Protein 5TPU (pdb70)

B-factor: mean 27.02, std 11.76, range [8.99, 86.24]

Radius of gyration: 24.57 Å; Cα contacts (8 Å, |Δi|>4): 1489; chains: 4; bounding box: 71×67×47 Å

Nearest PDB structures (foldseek):
  5tpu-assembly1_B  TM=1.008E+00  e=9.605E-26  Campylobacter jejuni
  7n67-assembly1_B  TM=9.789E-01  e=2.336E-20  Helicobacter canadensis MIT 98-5491
  4zu7-assembly2_C  TM=9.561E-01  e=7.124E-16  Thermoanaerobacterium thermosaccharolyticum
  4o9e-assembly1_B  TM=9.577E-01  e=1.372E-15  Thermoanaerobacterium thermosaccharolyticum
  4mzu-assembly1_E  TM=9.548E-01  e=7.464E-15  Shewanella denitrificans OS217

Sequence (526 aa):
HMIKNCCKILNLRAIRDNRGSLIALENNKEVPFEIKRVYYIFDTDPNFPRGAHAHKNLEQVLIMMSGSCDIILNDGKNYEKICLNRPDIGLYIGKNMWREMKNFSYGAKLLVLASDFYDAAAYIRNYDEFLRNIIKNCKILNLRAIRDNRGSLIALENNKEVPFEIKRVYYIFDTDPNFPRGAHAHKNLEQVLIMMSGSCDIILNDGKNYEKICLNRPDIGLYIGKNMWREMKNFSYGAKLLVLASDFYDAAAYIRNYDEFLRNIKNCCKILNLRAIRDNRGSLIALENNKEVPFEIKRVYYIFDTDPNFPRGAHAHKNLEQVLIMMSGSCDIILNDGKNYEKICLNRPDIGLYIGKNMWREMKNFSYGAKLLVLASDFYDAAAYIRNYDEFLRNIHMIKNCKILNLRAIRDNRGSLIALENNKEVPFEIKRVYYIFDTDPNFPRGAHAHKNLEQVLIMMSGSCDIILNDGKNYEKICLNRPDIGLYIGKNMWREMKNFSYGAKLLVLASDFYDAAAYIRNYDEFLRN

CATH classification: 2.60.120.10

Structure (mmCIF, N/CA/C/O backbone):
data_5TPU
#
_entry.id   5TPU
#
_cell.length_a   104.600
_cell.length_b   104.600
_cell.length_c   93.900
_cell.angle_alpha   90.00
_cell.angle_beta   90.00
_cell.angle_gamma   120.00
#
_symmetry.space_group_name_H-M   'P 61'
#
loop_
_entity.id
_entity.type
_entity.pdbx_description
1 polymer 'Putative uncharacterized protein'
2 non-polymer "THYMIDINE-5'-DIPHOSPHATE"
3 non-polymer 'CHLORIDE ION'
4 water water
#
loop_
_atom_site.group_PDB
_atom_site.id
_atom_site.type_symbol
_atom_site.label_atom_id
_atom_site.label_alt_id
_atom_site.label_comp_id
_atom_site.label_asym_id
_atom_site.label_entity_id
_atom_site.label_seq_id
_atom_site.pdbx_PDB_ins_code
_atom_site.Cartn_x
_atom_site.Cartn_y
_atom_site.Cartn_z
_atom_site.occupancy
_atom_site.B_iso_or_equiv
_atom_site.auth_seq_id
_atom_site.auth_comp_id
_atom_site.auth_asym_id
_atom_site.auth_atom_id
_atom_site.pdbx_PDB_model_num
ATOM 1 N N . HIS A 1 4 ? 10.837 62.280 34.729 1.00 44.61 0 HIS A N 1
ATOM 2 C CA . HIS A 1 4 ? 10.409 62.767 33.377 1.00 47.06 0 HIS A CA 1
ATOM 3 C C . HIS A 1 4 ? 10.128 64.228 33.584 1.00 49.82 0 HIS A C 1
ATOM 4 O O . HIS A 1 4 ? 9.611 64.601 34.625 1.00 60.79 0 HIS A O 1
ATOM 5 N N . MET A 1 5 ? 10.485 65.085 32.644 1.00 43.99 1 MET A N 1
ATOM 6 C CA . MET A 1 5 ? 10.421 66.500 32.941 1.00 41.90 1 MET A CA 1
ATOM 7 C C . MET A 1 5 ? 9.554 67.269 31.980 1.00 41.29 1 MET A C 1
ATOM 8 O O . MET A 1 5 ? 9.654 68.494 31.952 1.00 40.82 1 MET A O 1
ATOM 13 N N . ILE A 1 6 ? 8.698 66.585 31.215 1.00 35.63 2 ILE A N 1
ATOM 14 C CA . ILE A 1 6 ? 7.942 67.258 30.163 1.00 34.76 2 ILE A CA 1
ATOM 15 C C . ILE A 1 6 ? 6.703 67.879 30.760 1.00 32.76 2 ILE A C 1
ATOM 16 O O . ILE A 1 6 ? 5.952 67.218 31.466 1.00 35.83 2 ILE A O 1
ATOM 21 N N . LYS A 1 7 ? 6.458 69.140 30.458 1.00 36.88 3 LYS A N 1
ATOM 22 C CA . LYS A 1 7 ? 5.436 69.840 31.209 1.00 42.36 3 LYS A CA 1
ATOM 23 C C . LYS A 1 7 ? 4.064 69.489 30.647 1.00 38.71 3 LYS A C 1
ATOM 24 O O . LYS A 1 7 ? 3.171 69.088 31.401 1.00 36.61 3 LYS A O 1
ATOM 30 N N . ASN A 1 8 ? 3.902 69.566 29.333 1.00 31.97 4 ASN A N 1
ATOM 31 C CA . ASN A 1 8 ? 2.549 69.644 28.802 1.00 34.30 4 ASN A CA 1
ATOM 32 C C . ASN A 1 8 ? 1.859 68.314 28.498 1.00 30.74 4 ASN A C 1
ATOM 33 O O . ASN A 1 8 ? 1.107 68.236 27.539 1.00 35.50 4 ASN A O 1
ATOM 38 N N . CYS A 1 9 ? 2.087 67.303 29.328 1.00 27.77 5 CYS A N 1
ATOM 39 C CA A CYS A 1 9 ? 1.474 65.991 29.139 0.50 27.57 5 CYS A CA 1
ATOM 40 C CA B CYS A 1 9 ? 1.443 66.009 29.135 0.50 26.60 5 CYS A CA 1
ATOM 41 C C . CYS A 1 9 ? 1.193 65.335 30.473 1.00 28.62 5 CYS A C 1
ATOM 42 O O . CYS A 1 9 ? 1.827 65.655 31.473 1.00 24.85 5 CYS A O 1
ATOM 47 N N . LYS A 1 10 ? 0.251 64.403 30.471 1.00 23.97 6 LYS A N 1
ATOM 48 C CA . LYS A 1 10 ? -0.163 63.789 31.661 1.00 24.57 6 LYS A CA 1
ATOM 49 C C . LYS A 1 10 ? -0.791 62.426 31.313 1.00 24.88 6 LYS A C 1
ATOM 50 O O . LYS A 1 10 ? -1.582 62.303 30.355 1.00 23.54 6 LYS A O 1
ATOM 56 N N . ILE A 1 11 ? -0.447 61.414 32.113 1.00 21.65 7 ILE A N 1
ATOM 57 C CA . ILE A 1 11 ? -1.083 60.106 32.054 1.00 22.13 7 ILE A CA 1
ATOM 58 C C . ILE A 1 11 ? -2.368 60.140 32.860 1.00 23.85 7 ILE A C 1
ATOM 59 O O . ILE A 1 11 ? -2.380 60.536 34.027 1.00 25.35 7 ILE A O 1
ATOM 64 N N . LEU A 1 12 ? -3.466 59.801 32.193 1.00 20.07 8 LEU A N 1
ATOM 65 C CA . LEU A 1 12 ? -4.770 59.784 32.804 1.00 21.98 8 LEU A CA 1
ATOM 66 C C . LEU A 1 12 ? -5.139 58.335 33.035 1.00 22.82 8 LEU A C 1
ATOM 67 O O . LEU A 1 12 ? -5.432 57.594 32.093 1.00 25.63 8 LEU A O 1
ATOM 72 N N . ASN A 1 13 ? -5.076 57.911 34.288 1.00 22.25 9 ASN A N 1
ATOM 73 C CA . ASN A 1 13 ? -5.413 56.532 34.639 1.00 20.81 9 ASN A CA 1
ATOM 74 C C . ASN A 1 13 ? -6.892 56.584 34.859 1.00 20.96 9 ASN A C 1
ATOM 75 O O . ASN A 1 13 ? -7.306 56.881 35.961 1.00 22.58 9 ASN A O 1
ATOM 80 N N . LEU A 1 14 ? -7.661 56.241 33.822 1.00 20.13 10 LEU A N 1
ATOM 81 C CA . LEU A 1 14 ? -9.104 56.412 33.788 1.00 19.29 10 LEU A CA 1
ATOM 82 C C . LEU A 1 14 ? -9.816 55.340 34.604 1.00 21.88 10 LEU A C 1
ATOM 83 O O . LEU A 1 14 ? -9.348 54.191 34.748 1.00 25.18 10 LEU A O 1
ATOM 88 N N . ARG A 1 15 ? -10.979 55.726 35.087 1.00 23.92 11 ARG A N 1
ATOM 89 C CA . ARG A 1 15 ? -11.871 54.857 35.831 1.00 28.36 11 ARG A CA 1
ATOM 90 C C . ARG A 1 15 ? -12.917 54.154 34.972 1.00 27.00 11 ARG A C 1
ATOM 91 O O . ARG A 1 15 ? -13.806 54.778 34.404 1.00 28.07 11 ARG A O 1
ATOM 99 N N . ALA A 1 16 ? -12.785 52.838 34.888 1.00 24.72 12 ALA A N 1
ATOM 100 C CA . ALA A 1 16 ? -13.751 52.032 34.247 1.00 27.31 12 ALA A CA 1
ATOM 101 C C . ALA A 1 16 ? -14.773 51.639 35.301 1.00 32.33 12 ALA A C 1
ATOM 102 O O . ALA A 1 16 ? -14.434 51.427 36.458 1.00 34.12 12 ALA A O 1
ATOM 104 N N . ILE A 1 17 ? -16.021 51.562 34.862 1.00 34.37 13 ILE A N 1
ATOM 105 C CA . ILE A 1 17 ? -17.076 50.880 35.560 1.00 31.97 13 ILE A CA 1
ATOM 106 C C . ILE A 1 17 ? -17.142 49.478 34.997 1.00 28.44 13 ILE A C 1
ATOM 107 O O . ILE A 1 17 ? -17.396 49.306 33.801 1.00 30.17 13 ILE A O 1
ATOM 112 N N . ARG A 1 18 ? -16.953 48.473 35.840 1.00 26.00 14 ARG A N 1
ATOM 113 C CA . ARG A 1 18 ? -16.968 47.092 35.395 1.00 26.88 14 ARG A CA 1
ATOM 114 C C . ARG A 1 18 ? -18.126 46.344 36.014 1.00 30.66 14 ARG A C 1
ATOM 115 O O . ARG A 1 18 ? -18.398 46.558 37.186 1.00 29.98 14 ARG A O 1
ATOM 123 N N . ASP A 1 19 ? -18.767 45.467 35.242 1.00 29.33 15 ASP A N 1
ATOM 124 C CA . ASP A 1 19 ? -19.803 44.547 35.744 1.00 31.67 15 ASP A CA 1
ATOM 125 C C . ASP A 1 19 ? -19.661 43.359 34.844 1.00 32.33 15 ASP A C 1
ATOM 126 O O . ASP A 1 19 ? -18.708 43.284 34.097 1.00 34.26 15 ASP A O 1
ATOM 131 N N . ASN A 1 20 ? -20.580 42.422 34.867 1.00 36.16 16 ASN A N 1
ATOM 132 C CA . ASN A 1 20 ? -20.393 41.213 34.066 1.00 34.06 16 ASN A CA 1
ATOM 133 C C . ASN A 1 20 ? -20.664 41.465 32.581 1.00 31.64 16 ASN A C 1
ATOM 134 O O . ASN A 1 20 ? -20.359 40.618 31.766 1.00 28.48 16 ASN A O 1
ATOM 139 N N . ARG A 1 21 ? -21.196 42.637 32.221 1.00 26.98 17 ARG A N 1
ATOM 140 C CA . ARG A 1 21 ? -21.468 42.939 30.826 1.00 30.18 17 ARG A CA 1
ATOM 141 C C . ARG A 1 21 ? -20.227 43.464 30.103 1.00 31.13 17 ARG A C 1
ATOM 142 O O . ARG A 1 21 ? -20.212 43.506 28.864 1.00 30.53 17 ARG A O 1
ATOM 150 N N . GLY A 1 22 ? -19.218 43.870 30.875 1.00 28.29 18 GLY A N 1
ATOM 151 C CA . GLY A 1 22 ? -18.021 44.507 30.332 1.00 28.36 18 GLY A CA 1
ATOM 152 C C . GLY A 1 22 ? -17.565 45.665 31.191 1.00 27.07 18 GLY A C 1
ATOM 153 O O . GLY A 1 22 ? -17.882 45.751 32.382 1.00 26.75 18 GLY A O 1
ATOM 154 N N . SER A 1 23 ? -16.775 46.528 30.574 1.00 26.61 19 SER A N 1
ATOM 155 C CA . SER A 1 23 ? -16.221 47.683 31.210 1.00 23.08 19 SER A CA 1
ATOM 156 C C . SER A 1 23 ? -16.622 48.857 30.381 1.00 21.32 19 SER A C 1
ATOM 157 O O . SER A 1 23 ? -16.647 48.784 29.164 1.00 20.92 19 SER A O 1
ATOM 160 N N . LEU A 1 24 ? -16.892 49.953 31.052 1.00 19.43 20 LEU A N 1
ATOM 161 C CA . LEU A 1 24 ? -17.303 51.152 30.402 1.00 21.66 20 LEU A CA 1
ATOM 162 C C . LEU A 1 24 ? -16.394 52.278 30.913 1.00 22.03 20 LEU A C 1
ATOM 163 O O . LEU A 1 24 ? -16.160 52.414 32.131 1.00 21.70 20 LEU A O 1
ATOM 168 N N . ILE A 1 25 ? -15.840 53.046 29.979 1.00 20.15 21 ILE A N 1
ATOM 169 C CA . ILE A 1 25 ? -15.120 54.265 30.341 1.00 19.26 21 ILE A CA 1
ATOM 170 C C . ILE A 1 25 ? -15.763 55.455 29.636 1.00 20.79 21 ILE A C 1
ATOM 171 O O . ILE A 1 25 ? -16.062 55.390 28.422 1.00 18.84 21 ILE A O 1
ATOM 176 N N . ALA A 1 26 ? -15.907 56.572 30.364 1.00 22.38 22 ALA A N 1
ATOM 177 C CA . ALA A 1 26 ? -16.549 57.781 29.793 1.00 22.70 22 ALA A CA 1
ATOM 178 C C . ALA A 1 26 ? -15.701 58.976 30.090 1.00 22.63 22 ALA A C 1
ATOM 179 O O . ALA A 1 26 ? -15.153 59.118 31.197 1.00 25.03 22 ALA A O 1
ATOM 181 N N . LEU A 1 27 ? -15.633 59.847 29.096 1.00 20.15 23 LEU A N 1
ATOM 182 C CA . LEU A 1 27 ? -14.923 61.090 29.170 1.00 21.10 23 LEU A CA 1
ATOM 183 C C . LEU A 1 27 ? -15.795 62.257 28.732 1.00 21.60 23 LEU A C 1
ATOM 184 O O . LEU A 1 27 ? -16.414 62.238 27.645 1.00 25.85 23 LEU A O 1
ATOM 189 N N . GLU A 1 28 ? -15.813 63.311 29.551 1.00 25.41 24 GLU A N 1
ATOM 190 C CA . GLU A 1 28 ? -16.675 64.474 29.285 1.00 26.11 24 GLU A CA 1
ATOM 191 C C . GLU A 1 28 ? -15.847 65.751 29.160 1.00 24.27 24 GLU A C 1
ATOM 192 O O . GLU A 1 28 ? -14.776 65.879 29.769 1.00 26.21 24 GLU A O 1
ATOM 198 N N . ASN A 1 29 ? -16.339 66.693 28.362 1.00 25.12 25 ASN A N 1
ATOM 199 C CA . ASN A 1 29 ? -15.678 67.999 28.200 1.00 29.58 25 ASN A CA 1
ATOM 200 C C . ASN A 1 29 ? -15.362 68.632 29.529 1.00 28.79 25 ASN A C 1
ATOM 201 O O . ASN A 1 29 ? -16.199 68.629 30.417 1.00 31.10 25 ASN A O 1
ATOM 206 N N . ASN A 1 30 ? -14.151 69.159 29.636 1.00 32.70 26 ASN A N 1
ATOM 207 C CA . ASN A 1 30 ? -13.685 69.908 30.821 1.00 32.16 26 ASN A CA 1
ATOM 208 C C . ASN A 1 30 ? -13.770 69.156 32.159 1.00 33.75 26 ASN A C 1
ATOM 209 O O . ASN A 1 30 ? -13.742 69.741 33.230 1.00 29.94 26 ASN A O 1
ATOM 214 N N . LYS A 1 31 ? -13.740 67.832 32.071 1.00 34.96 27 LYS A N 1
ATOM 215 C CA . LYS A 1 31 ? -13.913 66.959 33.202 1.00 32.89 27 LYS A CA 1
ATOM 216 C C . LYS A 1 31 ? -12.724 66.020 33.090 1.00 31.19 27 LYS A C 1
ATOM 217 O O . LYS A 1 31 ? -11.623 66.420 33.437 1.00 31.26 27 LYS A O 1
ATOM 223 N N . GLU A 1 32 ? -12.877 64.837 32.494 1.00 31.25 28 GLU A N 1
ATOM 224 C CA . GLU A 1 32 ? -11.726 63.940 32.322 1.00 28.44 28 GLU A CA 1
ATOM 225 C C . GLU A 1 32 ? -10.783 64.502 31.288 1.00 30.44 28 GLU A C 1
ATOM 226 O O . GLU A 1 32 ? -9.595 64.203 31.310 1.00 33.27 28 GLU A O 1
ATOM 232 N N . VAL A 1 33 ? -11.324 65.295 30.373 1.00 29.52 29 VAL A N 1
ATOM 233 C CA . VAL A 1 33 ? -10.587 65.864 29.266 1.00 31.36 29 VAL A CA 1
ATOM 234 C C . VAL A 1 33 ? -10.525 67.337 29.622 1.00 28.03 29 VAL A C 1
ATOM 235 O O . VAL A 1 33 ? -11.584 67.909 29.834 1.00 27.04 29 VAL A O 1
ATOM 239 N N . PRO A 1 34 ? -9.321 67.962 29.666 1.00 29.98 30 PRO A N 1
ATOM 240 C CA . PRO A 1 34 ? -9.187 69.380 30.045 1.00 31.71 30 PRO A CA 1
ATOM 241 C C . PRO A 1 34 ? -9.530 70.343 28.935 1.00 29.87 30 PRO A C 1
ATOM 242 O O . PRO A 1 34 ? -8.943 71.402 28.840 1.00 32.81 30 PRO A O 1
ATOM 246 N N . PHE A 1 35 ? -10.452 69.960 28.066 1.00 33.54 31 PHE A N 1
ATOM 247 C CA . PHE A 1 35 ? -10.893 70.818 27.000 1.00 29.41 31 PHE A CA 1
ATOM 248 C C . PHE A 1 35 ? -12.275 70.361 26.526 1.00 28.67 31 PHE A C 1
ATOM 249 O O . PHE A 1 35 ? -12.837 69.380 27.032 1.00 26.38 31 PHE A O 1
ATOM 257 N N . GLU A 1 36 ? -12.801 71.127 25.579 1.00 27.80 32 GLU A N 1
ATOM 258 C CA . GLU A 1 36 ? -13.971 70.785 24.798 1.00 31.22 32 GLU A CA 1
ATOM 259 C C . GLU A 1 36 ? -13.632 69.994 23.551 1.00 28.20 32 GLU A C 1
ATOM 260 O O . GLU A 1 36 ? -12.909 70.424 22.670 1.00 32.09 32 GLU A O 1
ATOM 266 N N . ILE A 1 37 ? -14.238 68.835 23.465 1.00 31.41 33 ILE A N 1
ATOM 267 C CA . ILE A 1 37 ? -14.047 67.939 22.350 1.00 29.79 33 ILE A CA 1
ATOM 268 C C . ILE A 1 37 ? -14.622 68.602 21.100 1.00 30.26 33 ILE A C 1
ATOM 269 O O . ILE A 1 37 ? -15.787 68.942 21.071 1.00 34.23 33 ILE A O 1
ATOM 274 N N . LYS A 1 38 ? -13.815 68.825 20.069 1.00 28.82 34 LYS A N 1
ATOM 275 C CA . LYS A 1 38 ? -14.385 69.226 18.778 1.00 27.18 34 LYS A CA 1
ATOM 276 C C . LYS A 1 38 ? -14.370 68.118 17.710 1.00 25.83 34 LYS A C 1
ATOM 277 O O . LYS A 1 38 ? -15.085 68.175 16.691 1.00 23.81 34 LYS A O 1
ATOM 283 N N . ARG A 1 39 ? -13.576 67.089 17.988 1.00 20.66 35 ARG A N 1
ATOM 284 C CA . ARG A 1 39 ? -13.174 66.121 16.988 1.00 20.69 35 ARG A CA 1
ATOM 285 C C . ARG A 1 39 ? -12.761 64.855 17.732 1.00 21.40 35 ARG A C 1
ATOM 286 O O . ARG A 1 39 ? -12.151 64.891 18.800 1.00 19.87 35 ARG A O 1
ATOM 294 N N . VAL A 1 40 ? -13.191 63.724 17.194 1.00 21.75 36 VAL A N 1
ATOM 295 C CA . VAL A 1 40 ? -12.740 62.448 17.674 1.00 21.59 36 VAL A CA 1
ATOM 296 C C . VAL A 1 40 ? -12.237 61.787 16.416 1.00 21.73 36 VAL A C 1
ATOM 297 O O . VAL A 1 40 ? -12.859 61.826 15.351 1.00 20.28 36 VAL A O 1
ATOM 301 N N . TYR A 1 41 ? -11.067 61.202 16.506 1.00 20.68 37 TYR A N 1
ATOM 302 C CA . TYR A 1 41 ? -10.612 60.382 15.400 1.00 20.13 37 TYR A CA 1
ATOM 303 C C . TYR A 1 41 ? -9.936 59.117 15.894 1.00 19.39 37 TYR A C 1
ATOM 304 O O . TYR A 1 41 ? -9.531 59.024 17.067 1.00 19.67 37 TYR A O 1
ATOM 313 N N . TYR A 1 42 ? -9.859 58.125 15.011 1.00 17.57 38 TYR A N 1
ATOM 314 C CA . TYR A 1 42 ? -9.256 56.875 15.404 1.00 15.38 38 TYR A CA 1
ATOM 315 C C . TYR A 1 42 ? -8.478 56.309 14.274 1.00 15.02 38 TYR A C 1
ATOM 316 O O . TYR A 1 42 ? -8.777 56.587 13.114 1.00 16.88 38 TYR A O 1
ATOM 325 N N . ILE A 1 43 ? -7.401 55.628 14.635 1.00 15.05 39 ILE A N 1
ATOM 326 C CA . ILE A 1 43 ? -6.469 55.015 13.708 1.00 13.83 39 ILE A CA 1
ATOM 327 C C . ILE A 1 43 ? -6.446 53.520 13.985 1.00 14.47 39 ILE A C 1
ATOM 328 O O . ILE A 1 43 ? -6.436 53.083 15.126 1.00 14.84 39 ILE A O 1
ATOM 333 N N . PHE A 1 44 ? -6.572 52.748 12.922 1.00 14.63 40 PHE A N 1
ATOM 334 C CA . PHE A 1 44 ? -6.616 51.293 12.981 1.00 15.77 40 PHE A CA 1
ATOM 335 C C . PHE A 1 44 ? -5.835 50.719 11.777 1.00 15.39 40 PHE A C 1
ATOM 336 O O . PHE A 1 44 ? -5.295 51.468 10.973 1.00 14.12 40 PHE A O 1
ATOM 344 N N . ASP A 1 45 ? -5.749 49.404 11.664 1.00 15.84 41 ASP A N 1
ATOM 345 C CA . ASP A 1 45 ? -4.921 48.792 10.609 1.00 17.19 41 ASP A CA 1
ATOM 346 C C . ASP A 1 45 ? -3.453 49.235 10.643 1.00 16.67 41 ASP A C 1
ATOM 347 O O . ASP A 1 45 ? -2.837 49.376 9.610 1.00 15.01 41 ASP A O 1
ATOM 352 N N . THR A 1 46 ? -2.933 49.403 11.853 1.00 15.15 42 THR A N 1
ATOM 353 C CA . THR A 1 46 ? -1.588 49.912 12.053 1.00 17.14 42 THR A CA 1
ATOM 354 C C . THR A 1 46 ? -0.595 48.757 11.922 1.00 18.68 42 THR A C 1
ATOM 355 O O . THR A 1 46 ? -0.973 47.578 11.906 1.00 15.25 42 THR A O 1
ATOM 359 N N . ASP A 1 47 ? 0.682 49.112 11.873 1.00 17.90 43 ASP A N 1
ATOM 360 C CA . ASP A 1 47 ? 1.705 48.156 11.516 1.00 21.18 43 ASP A CA 1
ATOM 361 C C . ASP A 1 47 ? 2.996 48.659 12.117 1.00 20.17 43 ASP A C 1
ATOM 362 O O . ASP A 1 47 ? 3.352 49.793 11.884 1.00 18.83 43 ASP A O 1
ATOM 367 N N . PRO A 1 48 ? 3.695 47.784 12.851 1.00 21.74 44 PRO A N 1
ATOM 368 C CA . PRO A 1 48 ? 4.943 48.165 13.505 1.00 23.28 44 PRO A CA 1
ATOM 369 C C . PRO A 1 48 ? 6.028 48.530 12.551 1.00 21.01 44 PRO A C 1
ATOM 370 O O . PRO A 1 48 ? 7.032 48.993 13.044 1.00 25.21 44 PRO A O 1
ATOM 374 N N . ASN A 1 49 ? 5.864 48.341 11.245 1.00 18.80 45 ASN A N 1
ATOM 375 C CA . ASN A 1 49 ? 6.909 48.699 10.304 1.00 23.08 45 ASN A CA 1
ATOM 376 C C . ASN A 1 49 ? 6.647 50.067 9.748 1.00 22.69 45 ASN A C 1
ATOM 377 O O . ASN A 1 49 ? 7.420 50.546 8.948 1.00 22.66 45 ASN A O 1
ATOM 382 N N . PHE A 1 50 ? 5.531 50.670 10.112 1.00 22.91 46 PHE A N 1
ATOM 383 C CA . PHE A 1 50 ? 5.113 51.921 9.510 1.00 24.78 46 PHE A CA 1
ATOM 384 C C . PHE A 1 50 ? 4.725 52.916 10.597 1.00 23.69 46 PHE A C 1
ATOM 385 O O . PHE A 1 50 ? 3.536 53.107 10.938 1.00 24.15 46 PHE A O 1
ATOM 393 N N . PRO A 1 51 ? 5.756 53.564 11.144 1.00 20.92 47 PRO A N 1
ATOM 394 C CA . PRO A 1 51 ? 5.517 54.647 12.090 1.00 20.86 47 PRO A CA 1
ATOM 395 C C . PRO A 1 51 ? 4.840 55.823 11.463 1.00 20.06 47 PRO A C 1
ATOM 396 O O . PRO A 1 51 ? 4.842 55.982 10.258 1.00 19.25 47 PRO A O 1
ATOM 400 N N . ARG A 1 52 ? 4.289 56.671 12.308 1.00 22.11 48 ARG A N 1
ATOM 401 C CA . ARG A 1 52 ? 3.717 57.906 11.864 1.00 25.12 48 ARG A CA 1
ATOM 402 C C . ARG A 1 52 ? 4.802 58.964 11.834 1.00 29.00 48 ARG A C 1
ATOM 403 O O . ARG A 1 52 ? 5.925 58.748 12.296 1.00 32.60 48 ARG A O 1
ATOM 411 N N . GLY A 1 53 ? 4.491 60.101 11.240 1.00 33.52 49 GLY A N 1
ATOM 412 C CA . GLY A 1 53 ? 5.505 61.163 11.149 1.00 35.73 49 GLY A CA 1
ATOM 413 C C . GLY A 1 53 ? 5.551 62.000 12.414 1.00 30.51 49 GLY A C 1
ATOM 414 O O . GLY A 1 53 ? 4.547 62.224 13.044 1.00 30.19 49 GLY A O 1
ATOM 415 N N . ALA A 1 54 ? 6.745 62.453 12.775 1.00 32.33 50 ALA A N 1
ATOM 416 C CA . ALA A 1 54 ? 6.955 63.433 13.837 1.00 27.79 50 ALA A CA 1
ATOM 417 C C . ALA A 1 54 ? 6.497 64.804 13.407 1.00 24.17 50 ALA A C 1
ATOM 418 O O . ALA A 1 54 ? 6.787 65.255 12.320 1.00 25.11 50 ALA A O 1
ATOM 420 N N . HIS A 1 55 ? 5.789 65.479 14.280 1.00 25.56 51 HIS A N 1
ATOM 421 C CA . HIS A 1 55 ? 5.392 66.853 14.025 1.00 23.51 51 HIS A CA 1
ATOM 422 C C . HIS A 1 55 ? 4.962 67.453 15.328 1.00 22.31 51 HIS A C 1
ATOM 423 O O . HIS A 1 55 ? 4.813 66.724 16.321 1.00 22.01 51 HIS A O 1
ATOM 430 N N . ALA A 1 56 ? 4.717 68.767 15.335 1.00 23.39 52 ALA A N 1
ATOM 431 C CA . ALA A 1 56 ? 4.122 69.399 16.486 1.00 23.09 52 ALA A CA 1
ATOM 432 C C . ALA A 1 56 ? 2.869 70.061 16.064 1.00 25.94 52 ALA A C 1
ATOM 433 O O . ALA A 1 56 ? 2.577 70.131 14.863 1.00 23.35 52 ALA A O 1
ATOM 435 N N . HIS A 1 57 ? 2.130 70.477 17.088 1.00 22.95 53 HIS A N 1
ATOM 436 C CA . HIS A 1 57 ? 1.078 71.447 16.980 1.00 26.09 53 HIS A CA 1
ATOM 437 C C . HIS A 1 57 ? 1.372 72.591 17.925 1.00 26.81 53 HIS A C 1
ATOM 438 O O . HIS A 1 57 ? 2.142 72.418 18.875 1.00 26.94 53 HIS A O 1
ATOM 445 N N . LYS A 1 58 ? 0.733 73.723 17.667 1.00 28.12 54 LYS A N 1
ATOM 446 C CA . LYS A 1 58 ? 0.709 74.845 18.593 1.00 36.43 54 LYS A CA 1
ATOM 447 C C . LYS A 1 58 ? -0.417 74.747 19.621 1.00 33.33 54 LYS A C 1
ATOM 448 O O . LYS A 1 58 ? -0.149 74.372 20.764 1.00 40.84 54 LYS A O 1
ATOM 454 N N . ASN A 1 59 ? -1.656 75.045 19.241 1.00 29.79 55 ASN A N 1
ATOM 455 C CA . ASN A 1 59 ? -2.737 75.148 20.228 1.00 31.97 55 ASN A CA 1
ATOM 456 C C . ASN A 1 59 ? -3.570 73.897 20.464 1.00 29.06 55 ASN A C 1
ATOM 457 O O . ASN A 1 59 ? -4.334 73.806 21.431 1.00 28.02 55 ASN A O 1
ATOM 462 N N . LEU A 1 60 ? -3.385 72.924 19.587 1.00 26.61 56 LEU A N 1
ATOM 463 C CA . LEU A 1 60 ? -4.189 71.715 19.640 1.00 23.41 56 LEU A CA 1
ATOM 464 C C . LEU A 1 60 ? -3.802 70.875 20.853 1.00 21.84 56 LEU A C 1
ATOM 465 O O . LEU A 1 60 ? -2.613 70.534 21.084 1.00 20.18 56 LEU A O 1
ATOM 470 N N . GLU A 1 61 ? -4.838 70.534 21.602 1.00 21.20 57 GLU A N 1
ATOM 471 C CA . GLU A 1 61 ? -4.734 69.536 22.657 1.00 21.91 57 GLU A CA 1
ATOM 472 C C . GLU A 1 61 ? -5.438 68.254 22.279 1.00 22.27 57 GLU A C 1
ATOM 473 O O . GLU A 1 61 ? -6.469 68.295 21.581 1.00 22.35 57 GLU A O 1
ATOM 479 N N . GLN A 1 62 ? -4.896 67.144 22.777 1.00 20.19 58 GLN A N 1
ATOM 480 C CA . GLN A 1 62 ? -5.454 65.814 22.541 1.00 19.56 58 GLN A CA 1
ATOM 481 C C . GLN A 1 62 ? -5.423 64.895 23.762 1.00 21.12 58 GLN A C 1
ATOM 482 O O . GLN A 1 62 ? -4.568 65.016 24.642 1.00 22.26 58 GLN A O 1
ATOM 488 N N . VAL A 1 63 ? -6.319 63.916 23.779 1.00 19.15 59 VAL A N 1
ATOM 489 C CA . VAL A 1 63 ? -6.133 62.755 24.646 1.00 18.70 59 VAL A CA 1
ATOM 490 C C . VAL A 1 63 ? -6.091 61.498 23.824 1.00 16.59 59 VAL A C 1
ATOM 491 O O . VAL A 1 63 ? -7.023 61.250 23.072 1.00 18.70 59 VAL A O 1
ATOM 495 N N . LEU A 1 64 ? -5.022 60.727 23.982 1.00 15.55 60 LEU A N 1
ATOM 496 C CA . LEU A 1 64 ? -4.778 59.476 23.233 1.00 15.28 60 LEU A CA 1
ATOM 497 C C . LEU A 1 64 ? -5.126 58.271 24.078 1.00 14.96 60 LEU A C 1
ATOM 498 O O . LEU A 1 64 ? -4.608 58.166 25.195 1.00 15.34 60 LEU A O 1
ATOM 503 N N . ILE A 1 65 ? -5.949 57.356 23.562 1.00 14.91 61 ILE A N 1
ATOM 504 C CA . ILE A 1 65 ? -6.251 56.099 24.254 1.00 15.19 61 ILE A CA 1
ATOM 505 C C . ILE A 1 65 ? -5.992 54.934 23.299 1.00 14.88 61 ILE A C 1
ATOM 506 O O . ILE A 1 65 ? -6.505 54.916 22.196 1.00 15.10 61 ILE A O 1
ATOM 511 N N . MET A 1 66 ? -5.154 53.993 23.700 1.00 15.09 62 MET A N 1
ATOM 512 C CA . MET A 1 66 ? -4.936 52.777 22.959 1.00 17.46 62 MET A CA 1
ATOM 513 C C . MET A 1 66 ? -6.133 51.857 23.217 1.00 18.68 62 MET A C 1
ATOM 514 O O . MET A 1 66 ? -6.179 51.177 24.229 1.00 18.50 62 MET A O 1
ATOM 519 N N . MET A 1 67 ? -7.085 51.877 22.302 1.00 18.33 63 MET A N 1
ATOM 520 C CA . MET A 1 67 ? -8.245 51.007 22.341 1.00 22.44 63 MET A CA 1
ATOM 521 C C . MET A 1 67 ? -7.916 49.536 22.168 1.00 21.79 63 MET A C 1
ATOM 522 O O . MET A 1 67 ? -8.625 48.680 22.681 1.00 21.83 63 MET A O 1
ATOM 527 N N . SER A 1 68 ? -6.877 49.237 21.407 1.00 19.98 64 SER A N 1
ATOM 528 C CA . SER A 1 68 ? -6.369 47.887 21.366 1.00 20.46 64 SER A CA 1
ATOM 529 C C . SER A 1 68 ? -4.940 47.886 20.950 1.00 17.62 64 SER A C 1
ATOM 530 O O . SER A 1 68 ? -4.503 48.783 20.218 1.00 14.93 64 SER A O 1
ATOM 533 N N . GLY A 1 69 ? -4.199 46.916 21.496 1.00 15.53 65 GLY A N 1
ATOM 534 C CA . GLY A 1 69 ? -2.804 46.788 21.213 1.00 17.03 65 GLY A CA 1
ATOM 535 C C . GLY A 1 69 ? -1.922 47.861 21.825 1.00 17.36 65 GLY A C 1
ATOM 536 O O . GLY A 1 69 ? -2.256 48.444 22.831 1.00 19.98 65 GLY A O 1
ATOM 537 N N . SER A 1 70 ? -0.813 48.143 21.175 1.00 17.08 66 SER A N 1
ATOM 538 C CA . SER A 1 70 ? 0.144 49.015 21.765 1.00 17.75 66 SER A CA 1
ATOM 539 C C . SER A 1 70 ? 0.916 49.849 20.772 1.00 15.88 66 SER A C 1
ATOM 540 O O . SER A 1 70 ? 0.964 49.588 19.575 1.00 16.45 66 SER A O 1
ATOM 544 N N . CYS A 1 71 ? 1.505 50.898 21.318 1.00 16.80 67 CYS A N 1
ATOM 545 C CA . CYS A 1 71 ? 2.455 51.745 20.595 1.00 18.11 67 CYS A CA 1
ATOM 546 C C . CYS A 1 71 ? 3.325 52.529 21.567 1.00 17.62 67 CYS A C 1
ATOM 547 O O . CYS A 1 71 ? 3.058 52.552 22.744 1.00 19.14 67 CYS A O 1
ATOM 550 N N . ASP A 1 72 ? 4.376 53.139 21.026 1.00 19.75 68 ASP A N 1
ATOM 551 C CA . ASP A 1 72 ? 5.248 54.085 21.691 1.00 20.30 68 ASP A CA 1
ATOM 552 C C . ASP A 1 72 ? 5.018 55.449 21.079 1.00 24.27 68 ASP A C 1
ATOM 553 O O . ASP A 1 72 ? 4.904 55.581 19.844 1.00 24.67 68 ASP A O 1
ATOM 558 N N . ILE A 1 73 ? 4.941 56.436 21.971 1.00 23.32 69 ILE A N 1
ATOM 559 C CA . ILE A 1 73 ? 4.873 57.846 21.641 1.00 28.61 69 ILE A CA 1
ATOM 560 C C . ILE A 1 73 ? 6.105 58.458 22.239 1.00 24.49 69 ILE A C 1
ATOM 561 O O . ILE A 1 73 ? 6.310 58.398 23.458 1.00 21.71 69 ILE A O 1
ATOM 566 N N . ILE A 1 74 ? 6.914 59.056 21.376 1.00 26.37 70 ILE A N 1
ATOM 567 C CA . ILE A 1 74 ? 7.977 59.904 21.828 1.00 24.52 70 ILE A CA 1
ATOM 568 C C . ILE A 1 74 ? 7.474 61.341 21.860 1.00 22.67 70 ILE A C 1
ATOM 569 O O . ILE A 1 74 ? 7.060 61.907 20.860 1.00 23.09 70 ILE A O 1
ATOM 574 N N . LEU A 1 75 ? 7.443 61.909 23.043 1.00 23.22 71 LEU A N 1
ATOM 575 C CA . LEU A 1 75 ? 7.059 63.296 23.215 1.00 23.74 71 LEU A CA 1
ATOM 576 C C . LEU A 1 75 ? 8.316 64.155 23.358 1.00 25.21 71 LEU A C 1
ATOM 577 O O . LEU A 1 75 ? 9.335 63.673 23.882 1.00 25.33 71 LEU A O 1
ATOM 582 N N . ASN A 1 76 ? 8.223 65.406 22.894 1.00 24.37 72 ASN A N 1
ATOM 583 C CA . ASN A 1 76 ? 9.329 66.354 22.920 1.00 26.47 72 ASN A CA 1
ATOM 584 C C . ASN A 1 76 ? 8.821 67.788 23.157 1.00 28.76 72 ASN A C 1
ATOM 585 O O . ASN A 1 76 ? 7.945 68.295 22.419 1.00 28.25 72 ASN A O 1
ATOM 590 N N . ASP A 1 77 ? 9.303 68.429 24.223 1.00 24.88 73 ASP A N 1
ATOM 591 C CA . ASP A 1 77 ? 8.787 69.761 24.518 1.00 26.56 73 ASP A CA 1
ATOM 592 C C . ASP A 1 77 ? 9.717 70.864 24.061 1.00 28.16 73 ASP A C 1
ATOM 593 O O . ASP A 1 77 ? 9.430 72.017 24.310 1.00 25.95 73 ASP A O 1
ATOM 598 N N . GLY A 1 78 ? 10.767 70.503 23.332 1.00 31.40 74 GLY A N 1
ATOM 599 C CA . GLY A 1 78 ? 11.757 71.467 22.838 1.00 37.40 74 GLY A CA 1
ATOM 600 C C . GLY A 1 78 ? 13.024 71.314 23.645 1.00 34.76 74 GLY A C 1
ATOM 601 O O . GLY A 1 78 ? 14.106 71.646 23.186 1.00 42.08 74 GLY A O 1
ATOM 602 N N . LYS A 1 79 ? 12.865 70.775 24.844 1.00 36.45 75 LYS A N 1
ATOM 603 C CA . LYS A 1 79 ? 13.916 70.695 25.838 1.00 41.49 75 LYS A CA 1
ATOM 604 C C . LYS A 1 79 ? 14.177 69.245 26.184 1.00 39.21 75 LYS A C 1
ATOM 605 O O . LYS A 1 79 ? 15.307 68.781 26.110 1.00 39.91 75 LYS A O 1
ATOM 611 N N . ASN A 1 80 ? 13.107 68.551 26.568 1.00 39.31 76 ASN A N 1
ATOM 612 C CA . ASN A 1 80 ? 13.142 67.185 27.102 1.00 38.63 76 ASN A CA 1
ATOM 613 C C . ASN A 1 80 ? 12.404 66.262 26.168 1.00 38.91 76 ASN A C 1
ATOM 614 O O . ASN A 1 80 ? 11.483 66.706 25.487 1.00 30.66 76 ASN A O 1
ATOM 619 N N . TYR A 1 81 ? 12.743 64.982 26.190 1.00 37.83 77 TYR A N 1
ATOM 620 C CA . TYR A 1 81 ? 11.950 64.017 25.460 1.00 41.03 77 TYR A CA 1
ATOM 621 C C . TYR A 1 81 ? 11.731 62.775 26.306 1.00 38.87 77 TYR A C 1
ATOM 622 O O . TYR A 1 81 ? 12.516 62.467 27.190 1.00 36.11 77 TYR A O 1
ATOM 631 N N . GLU A 1 82 ? 10.629 62.084 26.045 1.00 33.71 78 GLU A N 1
ATOM 632 C CA . GLU A 1 82 ? 10.216 60.961 26.849 1.00 32.59 78 GLU A CA 1
ATOM 633 C C . GLU A 1 82 ? 9.445 60.024 25.918 1.00 27.64 78 GLU A C 1
ATOM 634 O O . GLU A 1 82 ? 8.662 60.483 25.098 1.00 22.14 78 GLU A O 1
ATOM 640 N N . LYS A 1 83 ? 9.745 58.737 26.022 1.00 25.73 79 LYS A N 1
ATOM 641 C CA . LYS A 1 83 ? 9.065 57.683 25.303 1.00 31.09 79 LYS A CA 1
ATOM 642 C C . LYS A 1 83 ? 8.001 57.183 26.241 1.00 28.86 79 LYS A C 1
ATOM 643 O O . LYS A 1 83 ? 8.195 57.104 27.448 1.00 29.93 79 LYS A O 1
ATOM 649 N N . ILE A 1 84 ? 6.829 56.929 25.707 1.00 29.14 80 ILE A N 1
ATOM 650 C CA . ILE A 1 84 ? 5.728 56.443 26.521 1.00 29.11 80 ILE A CA 1
ATOM 651 C C . ILE A 1 84 ? 5.049 55.346 25.746 1.00 27.44 80 ILE A C 1
ATOM 652 O O . ILE A 1 84 ? 4.723 55.575 24.591 1.00 28.23 80 ILE A O 1
ATOM 657 N N . CYS A 1 85 ? 4.875 54.194 26.393 1.00 25.90 81 CYS A N 1
ATOM 658 C CA . CYS A 1 85 ? 4.154 53.062 25.850 1.00 22.27 81 CYS A CA 1
ATOM 659 C C . CYS A 1 85 ? 2.703 53.153 26.277 1.00 20.95 81 CYS A C 1
ATOM 660 O O . CYS A 1 85 ? 2.386 53.150 27.476 1.00 19.36 81 CYS A O 1
ATOM 663 N N . LEU A 1 86 ? 1.816 53.197 25.293 1.00 19.01 82 LEU A N 1
ATOM 664 C CA . LEU A 1 86 ? 0.382 53.042 25.552 1.00 19.31 82 LEU A CA 1
ATOM 665 C C . LEU A 1 86 ? -0.019 51.599 25.196 1.00 17.81 82 LEU A C 1
ATOM 666 O O . LEU A 1 86 ? 0.311 51.097 24.113 1.00 16.99 82 LEU A O 1
ATOM 671 N N . ASN A 1 87 ? -0.651 50.918 26.127 1.00 16.43 83 ASN A N 1
ATOM 672 C CA . ASN A 1 87 ? -0.916 49.486 25.916 1.00 19.18 83 ASN A CA 1
ATOM 673 C C . ASN A 1 87 ? -2.169 48.962 26.567 1.00 17.04 83 ASN A C 1
ATOM 674 O O . ASN A 1 87 ? -2.399 47.741 26.658 1.00 16.15 83 ASN A O 1
ATOM 679 N N . ARG A 1 88 ? -2.992 49.902 26.996 1.00 15.31 84 ARG A N 1
ATOM 680 C CA . ARG A 1 88 ? -4.246 49.551 27.601 1.00 16.03 84 ARG A CA 1
ATOM 681 C C . ARG A 1 88 ? -5.332 50.603 27.412 1.00 15.83 84 ARG A C 1
ATOM 682 O O . ARG A 1 88 ? -5.038 51.800 27.371 1.00 15.86 84 ARG A O 1
ATOM 690 N N . PRO A 1 89 ? -6.608 50.178 27.346 1.00 15.96 85 PRO A N 1
ATOM 691 C CA . PRO A 1 89 ? -7.647 51.139 26.998 1.00 18.79 85 PRO A CA 1
ATOM 692 C C . PRO A 1 89 ? -8.162 51.978 28.133 1.00 20.46 85 PRO A C 1
ATOM 693 O O . PRO A 1 89 ? -9.036 52.800 27.924 1.00 23.30 85 PRO A O 1
ATOM 697 N N . ASP A 1 90 ? -7.653 51.763 29.332 1.00 19.81 86 ASP A N 1
ATOM 698 C CA . ASP A 1 90 ? -8.094 52.548 30.459 1.00 21.77 86 ASP A CA 1
ATOM 699 C C . ASP A 1 90 ? -7.029 53.541 30.857 1.00 20.10 86 ASP A C 1
ATOM 700 O O . ASP A 1 90 ? -7.111 54.096 31.934 1.00 19.66 86 ASP A O 1
ATOM 705 N N . ILE A 1 91 ? -6.064 53.784 29.976 1.00 20.35 87 ILE A N 1
ATOM 706 C CA . ILE A 1 91 ? -5.101 54.845 30.150 1.00 18.63 87 ILE A CA 1
ATOM 707 C C . ILE A 1 91 ? -5.181 55.802 28.978 1.00 19.15 87 ILE A C 1
ATOM 708 O O . ILE A 1 91 ? -5.286 55.402 27.816 1.00 17.53 87 ILE A O 1
ATOM 713 N N . GLY A 1 92 ? -5.169 57.080 29.324 1.00 17.70 88 GLY A N 1
ATOM 714 C CA . GLY A 1 92 ? -5.275 58.169 28.354 1.00 17.89 88 GLY A CA 1
ATOM 715 C C . GLY A 1 92 ? -4.016 58.978 28.476 1.00 17.94 88 GLY A C 1
ATOM 716 O O . GLY A 1 92 ? -3.535 59.172 29.567 1.00 19.88 88 GLY A O 1
ATOM 717 N N . LEU A 1 93 ? -3.456 59.417 27.364 1.00 20.84 89 LEU A N 1
ATOM 718 C CA . LEU A 1 93 ? -2.300 60.321 27.395 1.00 19.46 89 LEU A CA 1
ATOM 719 C C . LEU A 1 93 ? -2.726 61.701 26.941 1.00 19.66 89 LEU A C 1
ATOM 720 O O . LEU A 1 93 ? -3.162 61.894 25.823 1.00 18.94 89 LEU A O 1
ATOM 725 N N . TYR A 1 94 ? -2.689 62.645 27.864 1.00 21.64 90 TYR A N 1
ATOM 726 C CA . TYR A 1 94 ? -2.972 64.011 27.542 1.00 21.32 90 TYR A CA 1
ATOM 727 C C . TYR A 1 94 ? -1.739 64.569 26.897 1.00 21.43 90 TYR A C 1
ATOM 728 O O . TYR A 1 94 ? -0.666 64.458 27.470 1.00 22.80 90 TYR A O 1
ATOM 737 N N . ILE A 1 95 ? 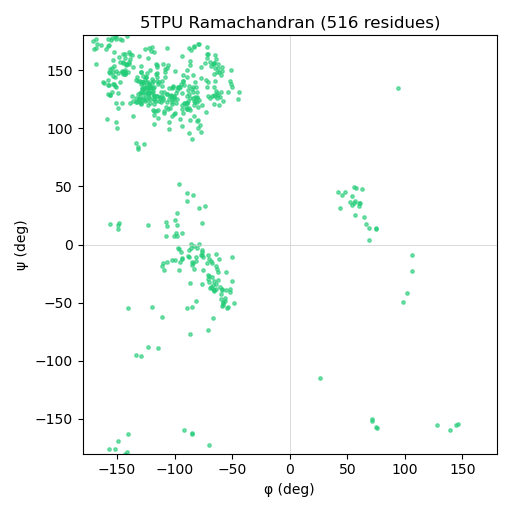-1.885 65.111 25.688 1.00 20.38 91 ILE A N 1
ATOM 738 C CA . ILE A 1 95 ? -0.861 65.895 25.056 1.00 22.90 91 ILE A CA 1
ATOM 739 C C . ILE A 1 95 ? -1.367 67.292 24.818 1.00 23.43 91 ILE A C 1
ATOM 740 O O . ILE A 1 95 ? -2.278 67.501 24.029 1.00 26.43 91 ILE A O 1
ATOM 745 N N . GLY A 1 96 ? -0.747 68.244 25.499 1.00 22.46 92 GLY A N 1
ATOM 746 C CA . GLY A 1 96 ? -1.170 69.623 25.487 1.00 22.68 92 GLY A CA 1
ATOM 747 C C . GLY A 1 96 ? -0.473 70.443 24.409 1.00 25.69 92 GLY A C 1
ATOM 748 O O . GLY A 1 96 ? 0.067 69.923 23.422 1.00 21.46 92 GLY A O 1
ATOM 749 N N . LYS A 1 97 ? -0.492 71.759 24.622 1.00 28.04 93 LYS A N 1
ATOM 750 C CA . LYS A 1 97 ? -0.002 72.733 23.649 1.00 26.68 93 LYS A CA 1
ATOM 751 C C . LYS A 1 97 ? 1.503 72.647 23.502 1.00 25.39 93 LYS A C 1
ATOM 752 O O . LYS A 1 97 ? 2.197 72.150 24.392 1.00 27.01 93 LYS A O 1
ATOM 758 N N . ASN A 1 98 ? 1.972 73.043 22.325 1.00 22.36 94 ASN A N 1
ATOM 759 C CA . ASN A 1 98 ? 3.378 73.137 21.972 1.00 25.66 94 ASN A CA 1
ATOM 760 C C . ASN A 1 98 ? 4.187 71.875 22.150 1.00 27.52 94 ASN A C 1
ATOM 761 O O . ASN A 1 98 ? 5.260 71.912 22.720 1.00 24.90 94 ASN A O 1
ATOM 766 N N . MET A 1 99 ? 3.675 70.760 21.626 1.00 28.47 95 MET A N 1
ATOM 767 C CA . MET A 1 99 ? 4.368 69.478 21.728 1.00 23.97 95 MET A CA 1
ATOM 768 C C . MET A 1 99 ? 4.665 68.786 20.399 1.00 24.20 95 MET A C 1
ATOM 769 O O . MET A 1 99 ? 3.853 68.705 19.487 1.00 20.68 95 MET A O 1
ATOM 774 N N . TRP A 1 100 ? 5.889 68.309 20.306 1.00 25.41 96 TRP A N 1
ATOM 775 C CA . TRP A 1 100 ? 6.352 67.542 19.186 1.00 24.07 96 TRP A CA 1
ATOM 776 C C . TRP A 1 100 ? 6.090 66.113 19.649 1.00 26.38 96 TRP A C 1
ATOM 777 O O . TRP A 1 100 ? 6.223 65.792 20.849 1.00 24.63 96 TRP A O 1
ATOM 788 N N . ARG A 1 101 ? 5.634 65.287 18.721 1.00 23.16 97 ARG A N 1
ATOM 789 C CA . ARG A 1 101 ? 5.342 63.889 19.056 1.00 24.00 97 ARG A CA 1
ATOM 790 C C . ARG A 1 101 ? 5.485 63.034 17.856 1.00 25.51 97 ARG A C 1
ATOM 791 O O . ARG A 1 101 ? 5.389 63.491 16.722 1.00 22.91 97 ARG A O 1
ATOM 799 N N . GLU A 1 102 ? 5.781 61.783 18.136 1.00 28.33 98 GLU A N 1
ATOM 800 C CA . GLU A 1 102 ? 5.943 60.831 17.107 1.00 29.84 98 GLU A CA 1
ATOM 801 C C . GLU A 1 102 ? 5.510 59.488 17.647 1.00 29.59 98 GLU A C 1
ATOM 802 O O . GLU A 1 102 ? 5.850 59.095 18.775 1.00 29.75 98 GLU A O 1
ATOM 808 N N . MET A 1 103 ? 4.663 58.836 16.859 1.00 25.49 99 MET A N 1
ATOM 809 C CA . MET A 1 103 ? 4.076 57.554 17.246 1.00 23.38 99 MET A CA 1
ATOM 810 C C . MET A 1 103 ? 4.653 56.415 16.416 1.00 21.75 99 MET A C 1
ATOM 811 O O . MET A 1 103 ? 4.732 56.507 15.199 1.00 27.42 99 MET A O 1
ATOM 816 N N . LYS A 1 104 ? 5.067 55.352 17.078 1.00 20.89 100 LYS A N 1
ATOM 817 C CA . LYS A 1 104 ? 5.785 54.287 16.432 1.00 21.89 100 LYS A CA 1
ATOM 818 C C . LYS A 1 104 ? 5.532 52.968 17.134 1.00 18.87 100 LYS A C 1
ATOM 819 O O . LYS A 1 104 ? 4.815 52.924 18.119 1.00 16.89 100 LYS A O 1
ATOM 825 N N . ASN A 1 105 ? 6.147 51.911 16.607 1.00 20.01 101 ASN A N 1
ATOM 826 C CA . ASN A 1 105 ? 5.979 50.560 17.072 1.00 22.52 101 ASN A CA 1
ATOM 827 C C . ASN A 1 105 ? 4.545 50.210 17.407 1.00 18.10 101 ASN A C 1
ATOM 828 O O . ASN A 1 105 ? 4.323 49.606 18.451 1.00 18.16 101 ASN A O 1
ATOM 833 N N . PHE A 1 106 ? 3.592 50.569 16.552 1.00 15.45 102 PHE A N 1
ATOM 834 C CA . PHE A 1 106 ? 2.213 50.090 16.737 1.00 17.42 102 PHE A CA 1
ATOM 835 C C . PHE A 1 106 ? 2.240 48.576 16.622 1.00 15.33 102 PHE A C 1
ATOM 836 O O . PHE A 1 106 ? 2.824 48.059 15.686 1.00 17.32 102 PHE A O 1
ATOM 844 N N . SER A 1 107 ? 1.673 47.868 17.578 1.00 16.18 103 SER A N 1
ATOM 845 C CA . SER A 1 107 ? 1.467 46.449 17.342 1.00 16.60 103 SER A CA 1
ATOM 846 C C . SER A 1 107 ? 0.516 46.289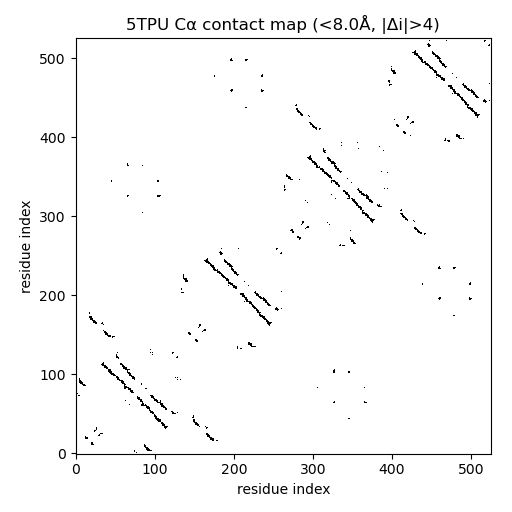 16.135 1.00 17.46 103 SER A C 1
ATOM 847 O O . SER A 1 107 ? -0.256 47.196 15.794 1.00 15.23 103 SER A O 1
ATOM 850 N N . TYR A 1 108 ? 0.657 45.184 15.418 1.00 15.59 104 TYR A N 1
ATOM 851 C CA . TYR A 1 108 ? -0.079 45.003 14.190 1.00 17.14 104 TYR A CA 1
ATOM 852 C C . TYR A 1 108 ? -1.581 45.098 14.417 1.00 17.81 104 TYR A C 1
ATOM 853 O O . TYR A 1 108 ? -2.106 44.402 15.253 1.00 17.61 104 TYR A O 1
ATOM 862 N N . GLY A 1 109 ? -2.242 45.999 13.704 1.00 16.97 105 GLY A N 1
ATOM 863 C CA . GLY A 1 109 ? -3.650 46.176 13.835 1.00 16.47 105 GLY A CA 1
ATOM 864 C C . GLY A 1 109 ? -4.057 46.890 15.095 1.00 16.28 105 GLY A C 1
ATOM 865 O O . GLY A 1 109 ? -5.226 46.922 15.400 1.00 14.48 105 GLY A O 1
ATOM 866 N N . ALA A 1 110 ? -3.137 47.533 15.794 1.00 15.94 106 ALA A N 1
ATOM 867 C CA . ALA A 1 110 ? -3.514 48.267 16.989 1.00 15.84 106 ALA A CA 1
ATOM 868 C C . ALA A 1 110 ? -4.412 49.436 16.644 1.00 14.62 106 ALA A C 1
ATOM 869 O O . ALA A 1 110 ? -4.388 49.920 15.522 1.00 15.26 106 ALA A O 1
ATOM 871 N N . LYS A 1 111 ? -5.196 49.866 17.622 1.00 14.47 107 LYS A N 1
ATOM 872 C CA . LYS A 1 111 ? -6.187 50.898 17.434 1.00 17.66 107 LYS A CA 1
ATOM 873 C C . LYS A 1 111 ? -6.049 52.001 18.439 1.00 14.79 107 LYS A C 1
ATOM 874 O O . LYS A 1 111 ? -6.088 51.772 19.632 1.00 17.82 107 LYS A O 1
ATOM 880 N N . LEU A 1 112 ? -5.954 53.211 17.937 1.00 13.25 108 LEU A N 1
ATOM 881 C CA . LEU A 1 112 ? -5.750 54.379 18.753 1.00 12.30 108 LEU A CA 1
ATOM 882 C C . LEU A 1 112 ? -6.930 55.310 18.607 1.00 11.78 108 LEU A C 1
ATOM 883 O O . LEU A 1 112 ? -7.243 55.697 17.513 1.00 13.06 108 LEU A O 1
ATOM 888 N N . LEU A 1 113 ? -7.539 55.673 19.726 1.00 11.97 109 LEU A N 1
ATOM 889 C CA . LEU A 1 113 ? -8.570 56.660 19.847 1.00 12.63 109 LEU A CA 1
ATOM 890 C C . LEU A 1 113 ? -7.978 57.994 20.297 1.00 13.98 109 LEU A C 1
ATOM 891 O O . LEU A 1 113 ? -7.132 58.048 21.216 1.00 14.32 109 LEU A O 1
ATOM 896 N N . VAL A 1 114 ? -8.384 59.055 19.614 1.00 14.57 110 VAL A N 1
ATOM 897 C CA . VAL A 1 114 ? -7.884 60.403 19.909 1.00 16.49 110 VAL A CA 1
ATOM 898 C C . VAL A 1 114 ? -9.025 61.352 20.020 1.00 17.74 110 VAL A C 1
ATOM 899 O O . VAL A 1 114 ? -9.853 61.387 19.142 1.00 17.04 110 VAL A O 1
ATOM 903 N N . LEU A 1 115 ? -9.078 62.055 21.157 1.00 19.39 111 LEU A N 1
ATOM 904 C CA . LEU A 1 115 ? -10.032 63.121 21.435 1.00 18.44 111 LEU A CA 1
ATOM 905 C C . LEU A 1 115 ? -9.255 64.416 21.204 1.00 19.66 111 LEU A C 1
ATOM 906 O O . LEU A 1 115 ? -8.164 64.584 21.744 1.00 18.90 111 LEU A O 1
ATOM 911 N N . ALA A 1 116 ? -9.752 65.311 20.357 1.00 19.52 112 ALA A N 1
ATOM 912 C CA . ALA A 1 116 ? -9.020 66.541 20.021 1.00 18.18 112 ALA A CA 1
ATOM 913 C C . ALA A 1 116 ? -9.763 67.821 20.397 1.00 19.50 112 ALA A C 1
ATOM 914 O O . ALA A 1 116 ? -10.985 67.918 20.239 1.00 22.06 112 ALA A O 1
ATOM 916 N N . SER A 1 117 ? -9.033 68.811 20.898 1.00 19.68 113 SER A N 1
ATOM 917 C CA . SER A 1 117 ? -9.638 70.088 21.276 1.00 21.50 113 SER A CA 1
ATOM 918 C C . SER A 1 117 ? -10.115 70.952 20.103 1.00 23.94 113 SER A C 1
ATOM 919 O O . SER A 1 117 ? -10.785 71.949 20.312 1.00 25.69 113 SER A O 1
ATOM 922 N N . ASP A 1 118 ? -9.728 70.623 18.875 1.00 23.62 114 ASP A N 1
ATOM 923 C CA . ASP A 1 118 ? -10.082 71.481 17.759 1.00 27.12 114 ASP A CA 1
ATOM 924 C C . ASP A 1 118 ? -10.157 70.663 16.482 1.00 30.64 114 ASP A C 1
ATOM 925 O O . ASP A 1 118 ? -9.698 69.483 16.421 1.00 31.19 114 ASP A O 1
ATOM 930 N N . PHE A 1 119 ? -10.758 71.287 15.477 1.00 27.13 115 PHE A N 1
ATOM 931 C CA . PHE A 1 119 ? -11.022 70.654 14.204 1.00 26.68 115 PHE A CA 1
ATOM 932 C C . PHE A 1 119 ? -9.734 70.389 13.432 1.00 27.78 115 PHE A C 1
ATOM 933 O O . PHE A 1 119 ? -8.735 71.025 13.695 1.00 28.51 115 PHE A O 1
ATOM 941 N N . TYR A 1 120 ? -9.755 69.437 12.502 1.00 25.23 116 TYR A N 1
ATOM 942 C CA . TYR A 1 120 ? -8.575 69.065 11.723 1.00 25.66 116 TYR A CA 1
ATOM 943 C C . TYR A 1 120 ? -8.145 70.234 10.857 1.00 30.66 116 TYR A C 1
ATOM 944 O O . TYR A 1 120 ? -8.996 70.891 10.270 1.00 27.73 116 TYR A O 1
ATOM 953 N N . ASP A 1 121 ? -6.829 70.436 10.744 1.00 32.99 117 ASP A N 1
ATOM 954 C CA . ASP A 1 121 ? -6.257 71.514 9.929 1.00 32.28 117 ASP A CA 1
ATOM 955 C C . ASP A 1 121 ? -4.800 71.161 9.570 1.00 28.28 117 ASP A C 1
ATOM 956 O O . ASP A 1 121 ? -3.895 71.158 10.430 1.00 24.33 117 ASP A O 1
ATOM 961 N N . ALA A 1 122 ? -4.590 70.818 8.294 1.00 28.05 118 ALA A N 1
ATOM 962 C CA . ALA A 1 122 ? -3.277 70.343 7.840 1.00 28.98 118 ALA A CA 1
ATOM 963 C C . ALA A 1 122 ? -2.233 71.428 8.034 1.00 25.95 118 ALA A C 1
ATOM 964 O O . ALA A 1 122 ? -1.059 71.113 8.153 1.00 28.64 118 ALA A O 1
ATOM 966 N N . ALA A 1 123 ? -2.659 72.687 8.084 1.00 25.81 119 ALA A N 1
ATOM 967 C CA . ALA A 1 123 ? -1.725 73.814 8.175 1.00 32.40 119 ALA A CA 1
ATOM 968 C C . ALA A 1 123 ? -1.136 73.960 9.570 1.00 31.87 119 ALA A C 1
ATOM 969 O O . ALA A 1 123 ? -0.066 74.546 9.736 1.00 33.59 119 ALA A O 1
ATOM 971 N N . ALA A 1 124 ? -1.845 73.411 10.555 1.00 30.74 120 ALA A N 1
ATOM 972 C CA . ALA A 1 124 ? -1.380 73.368 11.918 1.00 26.08 120 ALA A CA 1
ATOM 973 C C . ALA A 1 124 ? -0.315 72.317 12.183 1.00 25.05 120 ALA A C 1
ATOM 974 O O . ALA A 1 124 ? 0.261 72.295 13.259 1.00 27.52 120 ALA A O 1
ATOM 976 N N . TYR A 1 125 ? 0.025 71.455 11.232 1.00 24.81 121 TYR A N 1
ATOM 977 C CA . TYR A 1 125 ? 1.103 70.515 11.508 1.00 22.88 121 TYR A CA 1
ATOM 978 C C . TYR A 1 125 ? 2.426 71.212 11.306 1.00 24.28 121 TYR A C 1
ATOM 979 O O . TYR A 1 125 ? 2.698 71.748 10.249 1.00 24.54 121 TYR A O 1
ATOM 988 N N . ILE A 1 126 ? 3.279 71.169 12.307 1.00 22.36 122 ILE A N 1
ATOM 989 C CA . ILE A 1 126 ? 4.625 71.641 12.146 1.00 24.79 122 ILE A CA 1
ATOM 990 C C . ILE A 1 126 ? 5.559 70.439 11.988 1.00 21.97 122 ILE A C 1
ATOM 991 O O . ILE A 1 126 ? 5.865 69.735 12.932 1.00 22.82 122 ILE A O 1
ATOM 996 N N . ARG A 1 127 ? 6.074 70.297 10.790 1.00 22.68 123 ARG A N 1
ATOM 997 C CA . ARG A 1 127 ? 6.930 69.209 10.415 1.00 25.38 123 ARG A CA 1
ATOM 998 C C . ARG A 1 127 ? 8.397 69.518 10.495 1.00 26.35 123 ARG A C 1
ATOM 999 O O . ARG A 1 127 ? 9.171 68.600 10.606 1.00 28.71 123 ARG A O 1
ATOM 1007 N N . ASN A 1 128 ? 8.810 70.779 10.461 1.00 35.30 124 ASN A N 1
ATOM 1008 C CA . ASN A 1 128 ? 10.239 71.063 10.723 1.00 39.53 124 ASN A CA 1
ATOM 1009 C C . ASN A 1 128 ? 10.503 71.287 12.222 1.00 34.27 124 ASN A C 1
ATOM 1010 O O . ASN A 1 128 ? 9.912 72.153 12.873 1.00 34.81 124 ASN A O 1
ATOM 1015 N N . TYR A 1 129 ? 11.389 70.463 12.756 1.00 35.57 125 TYR A N 1
ATOM 1016 C CA . TYR A 1 129 ? 11.741 70.508 14.163 1.00 38.33 125 TYR A CA 1
ATOM 1017 C C . TYR A 1 129 ? 12.287 71.875 14.558 1.00 39.17 125 TYR A C 1
ATOM 1018 O O . TYR A 1 129 ? 11.940 72.390 15.614 1.00 38.89 125 TYR A O 1
ATOM 1027 N N . ASP A 1 130 ? 13.085 72.491 13.688 1.00 40.46 126 ASP A N 1
ATOM 1028 C CA . ASP A 1 130 ? 13.687 73.781 14.036 1.00 43.51 126 ASP A CA 1
ATOM 1029 C C . ASP A 1 130 ? 12.618 74.853 14.066 1.00 38.71 126 ASP A C 1
ATOM 1030 O O . ASP A 1 130 ? 12.690 75.760 14.898 1.00 37.67 126 ASP A O 1
ATOM 1035 N N . GLU A 1 131 ? 11.599 74.729 13.217 1.00 31.19 127 GLU A N 1
ATOM 1036 C CA . GLU A 1 131 ? 10.495 75.651 13.290 1.00 29.83 127 GLU A CA 1
ATOM 1037 C C . GLU A 1 131 ? 9.754 75.520 14.612 1.00 30.94 127 GLU A C 1
ATOM 1038 O O . GLU A 1 131 ? 9.285 76.522 15.186 1.00 29.36 127 GLU A O 1
ATOM 1044 N N . PHE A 1 132 ? 9.632 74.276 15.073 1.00 29.45 128 PHE A N 1
ATOM 1045 C CA . PHE A 1 132 ? 9.020 74.002 16.380 1.00 31.14 128 PHE A CA 1
ATOM 1046 C C . PHE A 1 132 ? 9.806 74.717 17.490 1.00 32.05 128 PHE A C 1
ATOM 1047 O O . PHE A 1 132 ? 9.219 75.413 18.317 1.00 29.21 128 PHE A O 1
ATOM 1055 N N . LEU A 1 133 ? 11.119 74.500 17.523 1.00 33.13 129 LEU A N 1
ATOM 1056 C CA . LEU A 1 133 ? 11.971 75.197 18.499 1.00 38.75 129 LEU A CA 1
ATOM 1057 C C . LEU A 1 133 ? 11.770 76.708 18.419 1.00 40.25 129 LEU A C 1
ATOM 1058 O O . LEU A 1 133 ? 11.423 77.338 19.414 1.00 41.57 129 LEU A O 1
ATOM 1063 N N . ARG A 1 134 ? 11.914 77.282 17.230 1.00 48.10 130 ARG A N 1
ATOM 1064 C CA . ARG A 1 134 ? 11.765 78.735 17.109 1.00 52.75 130 ARG A CA 1
ATOM 1065 C C . ARG A 1 134 ? 10.504 79.210 17.809 1.00 52.31 130 ARG A C 1
ATOM 1066 O O . ARG A 1 134 ? 10.583 80.100 18.652 1.00 65.46 130 ARG A O 1
ATOM 1074 N N . ASN A 1 135 ? 9.360 78.590 17.539 1.00 52.62 131 ASN A N 1
ATOM 1075 C CA . ASN A 1 135 ? 8.142 79.082 18.154 1.00 51.17 131 ASN A CA 1
ATOM 1076 C C . ASN A 1 135 ? 7.954 78.740 19.635 1.00 48.50 131 ASN A C 1
ATOM 1077 O O . ASN A 1 135 ? 7.076 79.295 20.287 1.00 52.07 131 ASN A O 1
ATOM 1082 N N . ILE A 1 136 ? 8.780 77.864 20.184 1.00 48.23 132 ILE A N 1
ATOM 1083 C CA . ILE A 1 136 ? 8.982 77.845 21.632 1.00 53.94 132 ILE A CA 1
ATOM 1084 C C . ILE A 1 136 ? 9.821 79.087 22.005 1.00 56.92 132 ILE A C 1
ATOM 1085 O O . ILE A 1 136 ? 9.318 80.212 22.067 1.00 65.77 132 ILE A O 1
ATOM 1090 N N . ILE B 1 6 ? -35.403 53.445 10.304 1.00 44.78 2 ILE B N 1
ATOM 1091 C CA . ILE B 1 6 ? -36.528 54.023 11.114 1.00 43.78 2 ILE B CA 1
ATOM 1092 C C . ILE B 1 6 ? -36.219 55.410 11.627 1.00 47.12 2 ILE B C 1
ATOM 1093 O O . ILE B 1 6 ? -35.068 55.744 11.919 1.00 49.43 2 ILE B O 1
ATOM 1098 N N . LYS B 1 7 ? -37.292 56.162 11.835 1.00 50.89 3 LYS B N 1
ATOM 1099 C CA . LYS B 1 7 ? -37.315 57.408 12.583 1.00 51.34 3 LYS B CA 1
ATOM 1100 C C . LYS B 1 7 ? -35.990 58.191 12.635 1.00 51.53 3 LYS B C 1
ATOM 1101 O O . LYS B 1 7 ? -35.511 58.649 11.586 1.00 50.32 3 LYS B O 1
ATOM 1107 N N . ASN B 1 8 ? -35.406 58.330 13.829 1.00 50.29 4 ASN B N 1
ATOM 1108 C CA . ASN B 1 8 ? -34.290 59.252 14.082 1.00 50.64 4 ASN B CA 1
ATOM 1109 C C . ASN B 1 8 ? -32.942 58.528 13.986 1.00 46.31 4 ASN B C 1
ATOM 1110 O O . ASN B 1 8 ? -32.127 58.618 14.904 1.00 55.24 4 ASN B O 1
ATOM 1115 N N . CYS B 1 9 ? -32.692 57.811 12.893 1.00 38.66 5 CYS B N 1
ATOM 1116 C CA . CYS B 1 9 ? -31.583 56.876 12.900 1.00 33.21 5 CYS B CA 1
ATOM 1117 C C . CYS B 1 9 ? -31.028 56.666 11.542 1.00 29.72 5 CYS B C 1
ATOM 1118 O O . CYS B 1 9 ? -31.776 56.486 10.609 1.00 31.24 5 CYS B O 1
ATOM 1121 N N . LYS B 1 10 ? -29.711 56.616 11.448 1.00 28.84 6 LYS B N 1
ATOM 1122 C CA . LYS B 1 10 ? -29.055 56.567 10.160 1.00 30.28 6 LYS B CA 1
ATOM 1123 C C . LYS B 1 10 ? -27.714 55.845 10.223 1.00 28.34 6 LYS B C 1
ATOM 1124 O O . LYS B 1 10 ? -26.938 56.069 11.152 1.00 23.42 6 LYS B O 1
ATOM 1130 N N . ILE B 1 11 ? -27.451 54.989 9.242 1.00 26.02 7 ILE B N 1
ATOM 1131 C CA . ILE B 1 11 ? -26.157 54.368 9.128 1.00 29.51 7 ILE B CA 1
ATOM 1132 C C . ILE B 1 11 ? -25.268 55.383 8.429 1.00 29.99 7 ILE B C 1
ATOM 1133 O O . ILE B 1 11 ? -25.659 55.916 7.411 1.00 26.04 7 ILE B O 1
ATOM 1138 N N . LEU B 1 12 ? -24.127 55.694 9.032 1.00 28.45 8 LEU B N 1
ATOM 1139 C CA . LEU B 1 12 ? -23.182 56.675 8.498 1.00 28.62 8 LEU B CA 1
ATOM 1140 C C . LEU B 1 12 ? -22.062 55.908 7.857 1.00 25.76 8 LEU B C 1
ATOM 1141 O O . LEU B 1 12 ? -21.440 55.069 8.487 1.00 22.70 8 LEU B O 1
ATOM 1146 N N . ASN B 1 13 ? -21.828 56.159 6.583 1.00 26.24 9 ASN B N 1
ATOM 1147 C CA . ASN B 1 13 ? -20.638 55.653 5.945 1.00 27.08 9 ASN B CA 1
ATOM 1148 C C . ASN B 1 13 ? -19.547 56.655 6.181 1.00 26.70 9 ASN B C 1
ATOM 1149 O O . ASN B 1 13 ? -19.570 57.731 5.646 1.00 30.94 9 ASN B O 1
ATOM 1154 N N . LEU B 1 14 ? -18.621 56.297 7.051 1.00 25.08 10 LEU B N 1
ATOM 1155 C CA . LEU B 1 14 ? -17.575 57.180 7.484 1.00 26.67 10 LEU B CA 1
ATOM 1156 C C . LEU B 1 14 ? -16.487 57.080 6.444 1.00 26.11 10 LEU B C 1
ATOM 1157 O O . LEU B 1 14 ? -16.183 56.004 5.998 1.00 27.26 10 LEU B O 1
ATOM 1162 N N . ARG B 1 15 ? -15.946 58.214 6.037 1.00 25.40 11 ARG B N 1
ATOM 1163 C CA . ARG B 1 15 ? -14.815 58.245 5.129 1.00 27.89 11 ARG B CA 1
ATOM 1164 C C . ARG B 1 15 ? -13.503 58.005 5.874 1.00 26.78 11 ARG B C 1
ATOM 1165 O O . ARG B 1 15 ? -13.194 58.684 6.876 1.00 26.75 11 ARG B O 1
ATOM 1173 N N . ALA B 1 16 ? -12.726 57.040 5.394 1.00 25.14 12 ALA B N 1
ATOM 1174 C CA . ALA B 1 16 ? -11.434 56.709 6.007 1.00 25.42 12 ALA B CA 1
ATOM 1175 C C . ALA B 1 16 ? -10.295 57.107 5.092 1.00 27.56 12 ALA B C 1
ATOM 1176 O O . ALA B 1 16 ? -10.386 56.910 3.876 1.00 26.43 12 ALA B O 1
ATOM 1178 N N . ILE B 1 17 ? -9.211 57.632 5.672 1.00 25.47 13 ILE B N 1
ATOM 1179 C CA . ILE B 1 17 ? -7.939 57.780 4.955 1.00 24.30 13 ILE B CA 1
ATOM 1180 C C . ILE B 1 17 ? -7.085 56.517 5.168 1.00 24.41 13 ILE B C 1
ATOM 1181 O O . ILE B 1 17 ? -6.833 56.168 6.299 1.00 20.76 13 ILE B O 1
ATOM 1186 N N . ARG B 1 18 ? -6.677 55.812 4.104 1.00 20.78 14 ARG B N 1
ATOM 1187 C CA . ARG B 1 18 ? -5.903 54.578 4.207 1.00 21.96 14 ARG B CA 1
ATOM 1188 C C . ARG B 1 18 ? -4.548 54.824 3.527 1.00 22.93 14 ARG B C 1
ATOM 1189 O O . ARG B 1 18 ? -4.514 55.407 2.468 1.00 21.46 14 ARG B O 1
ATOM 1197 N N . ASP B 1 19 ? -3.457 54.396 4.160 1.00 21.31 15 ASP B N 1
ATOM 1198 C CA . ASP B 1 19 ? -2.108 54.573 3.629 1.00 23.27 15 ASP B CA 1
ATOM 1199 C C . ASP B 1 19 ? -1.392 53.415 4.228 1.00 22.24 15 ASP B C 1
ATOM 1200 O O . ASP B 1 19 ? -2.014 52.585 4.879 1.00 23.63 15 ASP B O 1
ATOM 1205 N N . ASN B 1 20 ? -0.105 53.304 4.017 1.00 26.01 16 ASN B N 1
ATOM 1206 C CA . ASN B 1 20 ? 0.623 52.139 4.549 1.00 25.82 16 ASN B CA 1
ATOM 1207 C C . ASN B 1 20 ? 0.750 52.104 6.096 1.00 22.92 16 ASN B C 1
ATOM 1208 O O . ASN B 1 20 ? 1.023 51.083 6.683 1.00 23.64 16 ASN B O 1
ATOM 1213 N N . ARG B 1 21 ? 0.467 53.209 6.771 1.00 20.17 17 ARG B N 1
ATOM 1214 C CA . ARG B 1 21 ? 0.482 53.241 8.234 1.00 20.34 17 ARG B CA 1
ATOM 1215 C C . ARG B 1 21 ? -0.833 52.783 8.875 1.00 21.42 17 ARG B C 1
ATOM 1216 O O . ARG B 1 21 ? -0.858 52.512 10.046 1.00 24.78 17 ARG B O 1
ATOM 1224 N N . GLY B 1 22 ? -1.918 52.747 8.121 1.00 22.25 18 GLY B N 1
ATOM 1225 C CA . GLY B 1 22 ? -3.203 52.283 8.657 1.00 24.17 18 GLY B CA 1
ATOM 1226 C C . GLY B 1 22 ? -4.347 53.022 8.029 1.00 23.39 18 GLY B C 1
ATOM 1227 O O . GLY B 1 22 ? -4.231 53.552 6.915 1.00 25.98 18 GLY B O 1
ATOM 1228 N N . SER B 1 23 ? -5.442 53.092 8.763 1.00 21.70 19 SER B N 1
ATOM 1229 C CA . SER B 1 23 ? -6.601 53.865 8.349 1.00 20.63 19 SER B CA 1
ATOM 1230 C C . SER B 1 23 ? -7.012 54.791 9.487 1.00 20.42 19 SER B C 1
ATOM 1231 O O . SER B 1 23 ? -6.976 54.422 10.688 1.00 16.80 19 SER B O 1
ATOM 1234 N N . LEU B 1 24 ? -7.384 56.010 9.102 1.00 18.96 20 LEU B N 1
ATOM 1235 C CA . LEU B 1 24 ? -7.863 57.018 10.015 1.00 18.66 20 LEU B CA 1
ATOM 1236 C C . LEU B 1 24 ? -9.248 57.476 9.605 1.00 22.60 20 LEU B C 1
ATOM 1237 O O . LEU B 1 24 ? -9.533 57.770 8.412 1.00 20.89 20 LEU B O 1
ATOM 1242 N N . ILE B 1 25 ? -10.093 57.579 10.628 1.00 17.99 21 ILE B N 1
ATOM 1243 C CA . ILE B 1 25 ? -11.396 58.171 10.485 1.00 17.94 21 ILE B CA 1
ATOM 1244 C C . ILE B 1 25 ? -11.544 59.218 11.548 1.00 18.97 21 ILE B C 1
ATOM 1245 O O . ILE B 1 25 ? -11.136 59.034 12.711 1.00 16.11 21 ILE B O 1
ATOM 1250 N N . ALA B 1 26 ? -12.160 60.316 11.123 1.00 20.15 22 ALA B N 1
ATOM 1251 C CA . ALA B 1 26 ? -12.332 61.459 11.980 1.00 19.78 22 ALA B CA 1
ATOM 1252 C C . ALA B 1 26 ? -13.790 61.870 11.950 1.00 20.98 22 ALA B C 1
ATOM 1253 O O . ALA B 1 26 ? -14.417 61.872 10.880 1.00 18.55 22 ALA B O 1
ATOM 1255 N N . LEU B 1 27 ? -14.322 62.203 13.131 1.00 19.89 23 LEU B N 1
ATOM 1256 C CA . LEU B 1 27 ? -15.645 62.782 13.238 1.00 21.27 23 LEU B CA 1
ATOM 1257 C C . LEU B 1 27 ? -15.616 64.075 14.007 1.00 21.99 23 LEU B C 1
ATOM 1258 O O . LEU B 1 27 ? -15.006 64.151 15.091 1.00 20.01 23 LEU B O 1
ATOM 1263 N N . GLU B 1 28 ? -16.261 65.090 13.422 1.00 21.59 24 GLU B N 1
ATOM 1264 C CA . GLU B 1 28 ? -16.206 66.443 13.954 1.00 23.47 24 GLU B CA 1
ATOM 1265 C C . GLU B 1 28 ? -17.611 66.969 14.221 1.00 21.88 24 GLU B C 1
ATOM 1266 O O . GLU B 1 28 ? -18.595 66.611 13.547 1.00 19.18 24 GLU B O 1
ATOM 1272 N N . ASN B 1 29 ? -17.658 67.788 15.259 1.00 21.48 25 ASN B N 1
ATOM 1273 C CA . ASN B 1 29 ? -18.870 68.469 15.704 1.00 24.61 25 ASN B CA 1
ATOM 1274 C C . ASN B 1 29 ? -19.645 69.047 14.534 1.00 23.81 25 ASN B C 1
ATOM 1275 O O . ASN B 1 29 ? -19.057 69.614 13.630 1.00 21.85 25 ASN B O 1
ATOM 1280 N N . ASN B 1 30 ? -20.937 68.781 14.497 1.00 26.15 26 ASN B N 1
ATOM 1281 C CA . ASN B 1 30 ? -21.777 69.209 13.369 1.00 29.52 26 ASN B CA 1
ATOM 1282 C C . ASN B 1 30 ? -21.234 69.022 11.961 1.00 31.05 26 ASN B C 1
ATOM 1283 O O . ASN B 1 30 ? -21.544 69.809 11.052 1.00 32.86 26 ASN B O 1
ATOM 1288 N N . LYS B 1 31 ? -20.434 67.978 11.770 1.00 28.40 27 LYS B N 1
ATOM 1289 C CA . LYS B 1 31 ? -20.109 67.571 10.458 1.00 22.03 27 LYS B CA 1
ATOM 1290 C C . LYS B 1 31 ? -20.525 66.148 10.326 1.00 24.13 27 LYS B C 1
ATOM 1291 O O . LYS B 1 31 ? -21.659 65.892 9.931 1.00 23.12 27 LYS B O 1
ATOM 1297 N N . GLU B 1 32 ? -19.638 65.214 10.673 1.00 23.16 28 GLU B N 1
ATOM 1298 C CA . GLU B 1 32 ? -20.000 63.813 10.627 1.00 22.96 28 GLU B CA 1
ATOM 1299 C C . GLU B 1 32 ? -21.035 63.493 11.680 1.00 24.54 28 GLU B C 1
ATOM 1300 O O . GLU B 1 32 ? -21.829 62.592 11.493 1.00 25.07 28 GLU B O 1
ATOM 1306 N N . VAL B 1 33 ? -21.030 64.240 12.769 1.00 26.13 29 VAL B N 1
ATOM 1307 C CA . VAL B 1 33 ? -21.893 64.016 13.910 1.00 28.42 29 VAL B CA 1
ATOM 1308 C C . VAL B 1 33 ? -22.849 65.223 13.952 1.00 25.66 29 VAL B C 1
ATOM 1309 O O . VAL B 1 33 ? -22.396 66.346 13.876 1.00 23.98 29 VAL B O 1
ATOM 1313 N N . PRO B 1 34 ? -24.176 65.016 13.994 1.00 25.70 30 PRO B N 1
ATOM 1314 C CA . PRO B 1 34 ? -25.035 66.191 13.880 1.00 27.18 30 PRO B CA 1
ATOM 1315 C C . PRO B 1 34 ? -25.255 66.929 15.200 1.00 26.65 30 PRO B C 1
ATOM 1316 O O . PRO B 1 34 ? -26.354 67.314 15.493 1.00 22.77 30 PRO B O 1
ATOM 1320 N N . PHE B 1 35 ? -24.223 67.112 16.005 1.00 27.05 31 PHE B N 1
ATOM 1321 C CA . PHE B 1 35 ? -24.361 67.724 17.304 1.00 26.92 31 PHE B CA 1
ATOM 1322 C C . PHE B 1 35 ? -22.967 68.028 17.772 1.00 28.04 31 PHE B C 1
ATOM 1323 O O . PHE B 1 35 ? -21.987 67.688 17.108 1.00 29.74 31 PHE B O 1
ATOM 1331 N N . GLU B 1 36 ? -22.901 68.661 18.926 1.00 31.00 32 GLU B N 1
ATOM 1332 C CA . GLU B 1 36 ? -21.650 68.903 19.613 1.00 37.82 32 GLU B CA 1
ATOM 1333 C C . GLU B 1 36 ? -21.402 67.721 20.493 1.00 31.40 32 GLU B C 1
ATOM 1334 O O . GLU B 1 36 ? -22.267 67.348 21.293 1.00 30.78 32 GLU B O 1
ATOM 1340 N N . ILE B 1 37 ? -20.217 67.158 20.365 1.00 31.09 33 ILE B N 1
ATOM 1341 C CA . ILE B 1 37 ? -19.874 65.973 21.143 1.00 33.57 33 ILE B CA 1
ATOM 1342 C C . ILE B 1 37 ? -19.511 66.479 22.515 1.00 36.95 33 ILE B C 1
ATOM 1343 O O . ILE B 1 37 ? -18.428 67.057 22.668 1.00 41.93 33 ILE B O 1
ATOM 1348 N N . LYS B 1 38 ? -20.396 66.237 23.487 1.00 32.17 34 LYS B N 1
ATOM 1349 C CA . LYS B 1 38 ? -20.144 66.613 24.865 1.00 31.43 34 LYS B CA 1
ATOM 1350 C C . LYS B 1 38 ? -19.531 65.485 25.686 1.00 28.74 34 LYS B C 1
ATOM 1351 O O . LYS B 1 38 ? -19.061 65.703 26.827 1.00 24.20 34 LYS B O 1
ATOM 1357 N N . ARG B 1 39 ? -19.550 64.284 25.117 1.00 21.24 35 ARG B N 1
ATOM 1358 C CA . ARG B 1 39 ? -19.123 63.109 25.853 1.00 22.87 35 ARG B CA 1
ATOM 1359 C C . ARG B 1 39 ? -18.814 61.969 24.898 1.00 23.29 35 ARG B C 1
ATOM 1360 O O . ARG B 1 39 ? -19.530 61.770 23.919 1.00 29.00 35 ARG B O 1
ATOM 1368 N N . VAL B 1 40 ? -17.748 61.236 25.208 1.00 21.65 36 VAL B N 1
ATOM 1369 C CA . VAL B 1 40 ? -17.389 60.042 24.486 1.00 21.85 36 VAL B CA 1
ATOM 1370 C C . VAL B 1 40 ? -17.265 58.947 25.530 1.00 21.18 36 VAL B C 1
ATOM 1371 O O . VAL B 1 40 ? -16.699 59.151 26.600 1.00 20.22 36 VAL B O 1
ATOM 1375 N N . TYR B 1 41 ? -17.832 57.800 25.235 1.00 20.66 37 TYR B N 1
ATOM 1376 C CA . TYR B 1 41 ? -17.546 56.644 26.028 1.00 21.48 37 TYR B CA 1
ATOM 1377 C C . TYR B 1 41 ? -17.372 55.416 25.178 1.00 19.66 37 TYR B C 1
ATOM 1378 O O . TYR B 1 41 ? -17.757 55.355 24.004 1.00 18.72 37 TYR B O 1
ATOM 1387 N N . TYR B 1 42 ? -16.784 54.417 25.819 1.00 18.73 38 TYR B N 1
ATOM 1388 C CA . TYR B 1 42 ? -16.607 53.156 25.158 1.00 19.02 38 TYR B CA 1
ATOM 1389 C C . TYR B 1 42 ? -16.718 51.961 26.084 1.00 17.81 38 TYR B C 1
ATOM 1390 O O . TYR B 1 42 ? -16.415 52.034 27.257 1.00 16.12 38 TYR B O 1
ATOM 1399 N N . ILE B 1 43 ? -17.181 50.870 25.505 1.00 16.64 39 ILE B N 1
ATOM 1400 C CA . ILE B 1 43 ? -17.512 49.660 26.256 1.00 19.10 39 ILE B CA 1
ATOM 1401 C C . ILE B 1 43 ? -16.651 48.587 25.646 1.00 19.93 39 ILE B C 1
ATOM 1402 O O . ILE B 1 43 ? -16.533 48.489 24.410 1.00 16.62 39 ILE B O 1
ATOM 1407 N N . PHE B 1 44 ? -15.972 47.839 26.504 1.00 19.89 40 PHE B N 1
ATOM 1408 C CA . PHE B 1 44 ? -15.077 46.796 26.042 1.00 17.94 40 PHE B CA 1
ATOM 1409 C C . PHE B 1 44 ? -15.197 45.645 27.017 1.00 18.69 40 PHE B C 1
ATOM 1410 O O . PHE B 1 44 ? -15.992 45.723 27.963 1.00 17.72 40 PHE B O 1
ATOM 1418 N N . ASP B 1 45 ? -14.444 44.569 26.772 1.00 19.71 41 ASP B N 1
ATOM 1419 C CA . ASP B 1 45 ? -14.519 43.402 27.627 1.00 19.60 41 ASP B CA 1
ATOM 1420 C C . ASP B 1 45 ? -15.953 42.831 27.613 1.00 20.53 41 ASP B C 1
ATOM 1421 O O . ASP B 1 45 ? -16.440 42.284 28.631 1.00 20.95 41 ASP B O 1
ATOM 1426 N N . THR B 1 46 ? -16.579 42.916 26.446 1.00 18.26 42 THR B N 1
ATOM 1427 C CA . THR B 1 46 ? -17.960 42.501 26.285 1.00 21.26 42 THR B CA 1
ATOM 1428 C C . THR B 1 46 ? -18.037 41.020 26.057 1.00 21.34 42 THR B C 1
ATOM 1429 O O . THR B 1 46 ? -17.033 40.367 25.805 1.00 25.67 42 THR B O 1
ATOM 1433 N N . ASP B 1 47 ? -19.242 40.485 26.077 1.00 21.02 43 ASP B N 1
ATOM 1434 C CA . ASP B 1 47 ? -19.452 39.047 26.067 1.00 23.35 43 ASP B CA 1
ATOM 1435 C C . ASP B 1 47 ? -20.833 38.790 25.469 1.00 23.36 43 ASP B C 1
ATOM 1436 O O . ASP B 1 47 ? -21.783 39.439 25.879 1.00 22.38 43 ASP B O 1
ATOM 1441 N N . PRO B 1 48 ? -20.927 37.872 24.499 1.00 23.17 44 PRO B N 1
ATOM 1442 C CA . PRO B 1 48 ? -22.182 37.582 23.830 1.00 25.67 44 PRO B CA 1
ATOM 1443 C C . PRO B 1 48 ? -23.259 37.059 24.767 1.00 26.31 44 PRO B C 1
ATOM 1444 O O . PRO B 1 48 ? -24.399 36.996 24.358 1.00 27.35 44 PRO B O 1
ATOM 1448 N N . ASN B 1 49 ? -22.891 36.681 25.980 1.00 25.41 45 ASN B N 1
ATOM 1449 C CA . ASN B 1 49 ? -23.851 36.264 26.985 1.00 32.40 45 ASN B CA 1
ATOM 1450 C C . ASN B 1 49 ? -24.503 37.337 27.803 1.00 30.83 45 ASN B C 1
ATOM 1451 O O . ASN B 1 49 ? -25.480 37.059 28.466 1.00 32.53 45 ASN B O 1
ATOM 1456 N N . PHE B 1 50 ? -23.968 38.544 27.784 1.00 32.34 46 PHE B N 1
ATOM 1457 C CA . PHE B 1 50 ? -24.415 39.574 28.697 1.00 32.75 46 PHE B CA 1
ATOM 1458 C C . PHE B 1 50 ? -24.777 40.779 27.888 1.00 32.57 46 PHE B C 1
ATOM 1459 O O . PHE B 1 50 ? -23.943 41.658 27.709 1.00 35.14 46 PHE B O 1
ATOM 1467 N N . PRO B 1 51 ? -26.024 40.823 27.415 1.00 30.13 47 PRO B N 1
ATOM 1468 C CA . PRO B 1 51 ? -26.515 41.959 26.663 1.00 33.09 47 PRO B CA 1
ATOM 1469 C C . PRO B 1 51 ? -26.717 43.166 27.563 1.00 31.95 47 PRO B C 1
ATOM 1470 O O . PRO B 1 51 ? -26.747 43.018 28.773 1.00 31.50 47 PRO B O 1
ATOM 1474 N N . ARG B 1 52 ? -26.849 44.342 26.973 1.00 32.85 48 ARG B N 1
ATOM 1475 C CA . ARG B 1 52 ? -27.152 45.526 27.753 1.00 38.71 48 ARG B CA 1
ATOM 1476 C C . ARG B 1 52 ? -28.675 45.605 27.888 1.00 41.12 48 ARG B C 1
ATOM 1477 O O . ARG B 1 52 ? -29.447 45.142 27.033 1.00 46.75 48 ARG B O 1
ATOM 1485 N N . GLY B 1 53 ? -29.106 46.255 28.948 1.00 41.28 49 GLY B N 1
ATOM 1486 C CA . GLY B 1 53 ? -30.532 46.504 29.129 1.00 37.30 49 GLY B CA 1
ATOM 1487 C C . GLY B 1 53 ? -31.020 47.430 28.042 1.00 33.46 49 GLY B C 1
ATOM 1488 O O . GLY B 1 53 ? -30.283 48.305 27.557 1.00 35.18 49 GLY B O 1
ATOM 1489 N N . ALA B 1 54 ? -32.265 47.211 27.647 1.00 34.22 50 ALA B N 1
ATOM 1490 C CA . ALA B 1 54 ? -32.975 48.088 26.706 1.00 34.69 50 ALA B CA 1
ATOM 1491 C C . ALA B 1 54 ? -33.442 49.355 27.432 1.00 29.88 50 ALA B C 1
ATOM 1492 O O . ALA B 1 54 ? -33.798 49.302 28.602 1.00 37.25 50 ALA B O 1
ATOM 1494 N N . HIS B 1 55 ? -33.411 50.492 26.764 1.00 32.67 51 HIS B N 1
ATOM 1495 C CA . HIS B 1 55 ? -33.962 51.741 27.330 1.00 31.89 51 HIS B CA 1
ATOM 1496 C C . HIS B 1 55 ? -34.053 52.785 26.265 1.00 30.41 51 HIS B C 1
ATOM 1497 O O . HIS B 1 55 ? -33.519 52.606 25.177 1.00 34.76 51 HIS B O 1
ATOM 1504 N N . ALA B 1 56 ? -34.736 53.878 26.569 1.00 32.15 52 ALA B N 1
ATOM 1505 C CA . ALA B 1 56 ? -34.765 55.019 25.670 1.00 32.38 52 ALA B CA 1
ATOM 1506 C C . ALA B 1 56 ? -34.204 56.261 26.361 1.00 28.80 52 ALA B C 1
ATOM 1507 O O . ALA B 1 56 ? -33.970 56.271 27.569 1.00 28.63 52 ALA B O 1
ATOM 1509 N N . HIS B 1 57 ? -33.923 57.265 25.541 1.00 33.19 53 HIS B N 1
ATOM 1510 C CA . HIS B 1 57 ? -33.540 58.609 25.961 1.00 35.11 53 HIS B CA 1
ATOM 1511 C C . HIS B 1 57 ? -34.421 59.590 25.227 1.00 36.47 53 HIS B C 1
ATOM 1512 O O . HIS B 1 57 ? -34.844 59.325 24.113 1.00 39.07 53 HIS B O 1
ATOM 1519 N N . LYS B 1 58 ? -34.722 60.716 25.856 1.00 43.73 54 LYS B N 1
ATOM 1520 C CA . LYS B 1 58 ? -35.638 61.682 25.267 1.00 45.66 54 LYS B CA 1
ATOM 1521 C C . LYS B 1 58 ? -34.863 62.579 24.335 1.00 43.55 54 LYS B C 1
ATOM 1522 O O . LYS B 1 58 ? -35.208 62.702 23.154 1.00 43.48 54 LYS B O 1
ATOM 1528 N N . ASN B 1 59 ? -33.802 63.167 24.884 1.00 41.06 55 ASN B N 1
ATOM 1529 C CA . ASN B 1 59 ? -33.021 64.194 24.202 1.00 43.30 55 ASN B CA 1
ATOM 1530 C C . ASN B 1 59 ? -31.605 63.844 23.765 1.00 41.25 55 ASN B C 1
ATOM 1531 O O . ASN B 1 59 ? -31.059 64.534 22.910 1.00 35.38 55 ASN B O 1
ATOM 1536 N N . LEU B 1 60 ? -31.019 62.793 24.345 1.00 39.93 56 LEU B N 1
ATOM 1537 C CA . LEU B 1 60 ? -29.666 62.392 23.999 1.00 34.22 56 LEU B CA 1
ATOM 1538 C C . LEU B 1 60 ? -29.606 61.879 22.579 1.00 31.05 56 LEU B C 1
ATOM 1539 O O . LEU B 1 60 ? -30.400 61.036 22.192 1.00 26.68 56 LEU B O 1
ATOM 1544 N N . GLU B 1 61 ? -28.685 62.433 21.802 1.00 27.19 57 GLU B N 1
ATOM 1545 C CA . GLU B 1 61 ? -28.302 61.827 20.551 1.00 28.23 57 GLU B CA 1
ATOM 1546 C C . GLU B 1 61 ? -26.921 61.203 20.701 1.00 26.74 57 GLU B C 1
ATOM 1547 O O . GLU B 1 61 ? -26.050 61.690 21.490 1.00 24.31 57 GLU B O 1
ATOM 1553 N N . GLN B 1 62 ? -26.726 60.165 19.891 1.00 27.05 58 GLN B N 1
ATOM 1554 C CA . GLN B 1 62 ? -25.528 59.340 19.936 1.00 26.99 58 GLN B CA 1
ATOM 1555 C C . GLN B 1 62 ? -25.094 58.866 18.567 1.00 24.24 58 GLN B C 1
ATOM 1556 O O . GLN B 1 62 ? -25.918 58.624 17.706 1.00 24.62 58 GLN B O 1
ATOM 1562 N N . VAL B 1 63 ? -23.791 58.710 18.393 1.00 20.84 59 VAL B N 1
ATOM 1563 C CA . VAL B 1 63 ? -23.245 57.978 17.275 1.00 19.21 59 VAL B CA 1
ATOM 1564 C C . VAL B 1 63 ? -22.377 56.856 17.827 1.00 16.93 59 VAL B C 1
ATOM 1565 O O . VAL B 1 63 ? -21.469 57.097 18.610 1.00 18.23 59 VAL B O 1
ATOM 1569 N N . LEU B 1 64 ? -22.768 55.644 17.470 1.00 17.76 60 LEU B N 1
ATOM 1570 C CA . LEU B 1 64 ? -22.095 54.408 17.773 1.00 18.02 60 LEU B CA 1
ATOM 1571 C C . LEU B 1 64 ? -21.211 53.912 16.630 1.00 19.66 60 LEU B C 1
ATOM 1572 O O . LEU B 1 64 ? -21.634 53.796 15.471 1.00 18.03 60 LEU B O 1
ATOM 1577 N N . ILE B 1 65 ? -20.019 53.479 17.024 1.00 18.98 61 ILE B N 1
ATOM 1578 C CA . ILE B 1 65 ? -19.031 52.906 16.119 1.00 18.51 61 ILE B CA 1
ATOM 1579 C C . ILE B 1 65 ? -18.424 51.677 16.755 1.00 18.17 61 ILE B C 1
ATOM 1580 O O . ILE B 1 65 ? -17.890 51.724 17.870 1.00 19.31 61 ILE B O 1
ATOM 1585 N N . MET B 1 66 ? -18.532 50.573 16.049 1.00 17.39 62 MET B N 1
ATOM 1586 C CA . MET B 1 66 ? -18.000 49.324 16.515 1.00 21.57 62 MET B CA 1
ATOM 1587 C C . MET B 1 66 ? -16.508 49.371 16.223 1.00 19.17 62 MET B C 1
ATOM 1588 O O . MET B 1 66 ? -16.089 49.257 15.114 1.00 21.82 62 MET B O 1
ATOM 1593 N N . MET B 1 67 ? -15.712 49.659 17.226 1.00 19.56 63 MET B N 1
ATOM 1594 C CA . MET B 1 67 ? -14.291 49.709 17.036 1.00 23.18 63 MET B CA 1
ATOM 1595 C C . MET B 1 67 ? -13.598 48.338 16.813 1.00 21.72 63 MET B C 1
ATOM 1596 O O . MET B 1 67 ? -12.570 48.289 16.148 1.00 19.19 63 MET B O 1
ATOM 1601 N N . SER B 1 68 ? -14.142 47.255 17.372 1.00 20.19 64 SER B N 1
ATOM 1602 C CA . SER B 1 68 ? -13.683 45.929 17.059 1.00 18.57 64 SER B CA 1
ATOM 1603 C C . SER B 1 68 ? -14.816 45.000 17.357 1.00 21.46 64 SER B C 1
ATOM 1604 O O . SER B 1 68 ? -15.647 45.258 18.228 1.00 21.23 64 SER B O 1
ATOM 1607 N N . GLY B 1 69 ? -14.853 43.887 16.634 1.00 18.90 65 GLY B N 1
ATOM 1608 C CA . GLY B 1 69 ? -15.911 42.914 16.854 1.00 18.47 65 GLY B CA 1
ATOM 1609 C C . GLY B 1 69 ? -17.233 43.365 16.258 1.00 16.02 65 GLY B C 1
ATOM 1610 O O . GLY B 1 69 ? -17.270 44.244 15.419 1.00 13.05 65 GLY B O 1
ATOM 1611 N N . SER B 1 70 ? -18.303 42.780 16.793 1.00 18.22 66 SER B N 1
ATOM 1612 C CA . SER B 1 70 ? -19.650 43.002 16.336 1.00 18.62 66 SER B CA 1
ATOM 1613 C C . SER B 1 70 ? -20.625 43.007 17.487 1.00 18.61 66 SER B C 1
ATOM 1614 O O . SER B 1 70 ? -20.317 42.568 18.591 1.00 16.05 66 SER B O 1
ATOM 1617 N N . CYS B 1 71 ? -21.778 43.598 17.210 1.00 18.90 67 CYS B N 1
ATOM 1618 C CA . CYS B 1 71 ? -22.991 43.498 18.041 1.00 20.52 67 CYS B CA 1
ATOM 1619 C C . CYS B 1 71 ? -24.247 43.811 17.218 1.00 19.92 67 CYS B C 1
ATOM 1620 O O . CYS B 1 71 ? -24.159 44.269 16.071 1.00 19.29 67 CYS B O 1
ATOM 1623 N N . ASP B 1 72 ? -25.380 43.556 17.844 1.00 20.65 68 ASP B N 1
ATOM 1624 C CA . ASP B 1 72 ? -26.697 43.847 17.319 1.00 21.46 68 ASP B CA 1
ATOM 1625 C C . ASP B 1 72 ? -27.309 44.954 18.160 1.00 21.34 68 ASP B C 1
ATOM 1626 O O . ASP B 1 72 ? -27.221 44.932 19.395 1.00 20.60 68 ASP B O 1
ATOM 1631 N N . ILE B 1 73 ? -27.836 45.971 17.502 1.00 24.80 69 ILE B N 1
ATOM 1632 C CA . ILE B 1 73 ? -28.580 47.011 18.194 1.00 28.51 69 ILE B CA 1
ATOM 1633 C C . ILE B 1 73 ? -29.998 46.832 17.682 1.00 26.37 69 ILE B C 1
ATOM 1634 O O . ILE B 1 73 ? -30.248 46.848 16.468 1.00 23.80 69 ILE B O 1
ATOM 1639 N N . ILE B 1 74 ? -30.934 46.636 18.595 1.00 30.16 70 ILE B N 1
ATOM 1640 C CA . ILE B 1 74 ? -32.334 46.569 18.146 1.00 31.34 70 ILE B CA 1
ATOM 1641 C C . ILE B 1 74 ? -32.917 47.928 18.427 1.00 26.78 70 ILE B C 1
ATOM 1642 O O . ILE B 1 74 ? -33.004 48.320 19.573 1.00 29.75 70 ILE B O 1
ATOM 1647 N N . LEU B 1 75 ? -33.257 48.659 17.382 1.00 24.12 71 LEU B N 1
ATOM 1648 C CA . LEU B 1 75 ? -33.829 49.990 17.544 1.00 28.67 71 LEU B CA 1
ATOM 1649 C C . LEU B 1 75 ? -35.374 49.941 17.566 1.00 33.01 71 LEU B C 1
ATOM 1650 O O . LEU B 1 75 ? -35.992 49.184 16.806 1.00 33.43 71 LEU B O 1
ATOM 1655 N N . ASN B 1 76 ? -35.975 50.758 18.427 1.00 33.71 72 ASN B N 1
ATOM 1656 C CA . ASN B 1 76 ? -37.434 50.850 18.510 1.00 35.91 72 ASN B CA 1
ATOM 1657 C C . ASN B 1 76 ? -37.863 52.307 18.685 1.00 32.67 72 ASN B C 1
ATOM 1658 O O . ASN B 1 76 ? -37.431 52.999 19.633 1.00 33.05 72 ASN B O 1
ATOM 1663 N N . ASP B 1 77 ? -38.687 52.759 17.743 1.00 37.72 73 ASP B N 1
ATOM 1664 C CA . ASP B 1 77 ? -39.154 54.153 17.712 1.00 36.67 73 ASP B CA 1
ATOM 1665 C C . ASP B 1 77 ? -40.558 54.336 18.319 1.00 40.58 73 ASP B C 1
ATOM 1666 O O . ASP B 1 77 ? -41.139 55.406 18.197 1.00 39.48 73 ASP B O 1
ATOM 1671 N N . GLY B 1 78 ? -41.102 53.311 18.968 1.00 43.21 74 GLY B N 1
ATOM 1672 C CA . GLY B 1 78 ? -42.477 53.359 19.445 1.00 42.94 74 GLY B CA 1
ATOM 1673 C C . GLY B 1 78 ? -43.389 52.648 18.475 1.00 39.24 74 GLY B C 1
ATOM 1674 O O . GLY B 1 78 ? -44.162 51.814 18.899 1.00 44.38 74 GLY B O 1
ATOM 1675 N N . LYS B 1 79 ? -43.308 52.945 17.183 1.00 44.39 75 LYS B N 1
ATOM 1676 C CA . LYS B 1 79 ? -44.121 52.207 16.222 1.00 48.79 75 LYS B CA 1
ATOM 1677 C C . LYS B 1 79 ? -43.393 50.975 15.734 1.00 45.38 75 LYS B C 1
ATOM 1678 O O . LYS B 1 79 ? -43.916 49.870 15.819 1.00 48.69 75 LYS B O 1
ATOM 1684 N N . ASN B 1 80 ? -42.188 51.160 15.214 1.00 43.25 76 ASN B N 1
ATOM 1685 C CA . ASN B 1 80 ? -41.448 50.069 14.576 1.00 44.00 76 ASN B CA 1
ATOM 1686 C C . ASN B 1 80 ? -40.118 49.710 15.254 1.00 42.66 76 ASN B C 1
ATOM 1687 O O . ASN B 1 80 ? -39.575 50.481 16.075 1.00 38.78 76 ASN B O 1
ATOM 1692 N N . TYR B 1 81 ? -39.606 48.542 14.865 1.00 36.69 77 TYR B N 1
ATOM 1693 C CA . TYR B 1 81 ? -38.326 48.060 15.333 1.00 40.59 77 TYR B CA 1
ATOM 1694 C C . TYR B 1 81 ? -37.457 47.643 14.167 1.00 37.24 77 TYR B C 1
ATOM 1695 O O . TYR B 1 81 ? -37.968 47.300 13.105 1.00 32.22 77 TYR B O 1
ATOM 1704 N N . GLU B 1 82 ? -36.139 47.709 14.386 1.00 41.26 78 GLU B N 1
ATOM 1705 C CA . GLU B 1 82 ? -35.096 47.243 13.437 1.00 37.74 78 GLU B CA 1
ATOM 1706 C C . GLU B 1 82 ? -33.859 46.714 14.178 1.00 33.32 78 GLU B C 1
ATOM 1707 O O . GLU B 1 82 ? -33.442 47.290 15.173 1.00 28.48 78 GLU B O 1
ATOM 1713 N N . LYS B 1 83 ? -33.299 45.620 13.673 1.00 33.62 79 LYS B N 1
ATOM 1714 C CA . LYS B 1 83 ? -32.007 45.098 14.072 1.00 35.79 79 LYS B CA 1
ATOM 1715 C C . LYS B 1 83 ? -30.929 45.684 13.153 1.00 36.57 79 LYS B C 1
ATOM 1716 O O . LYS B 1 83 ? -31.112 45.766 11.946 1.00 36.26 79 LYS B O 1
ATOM 1722 N N . ILE B 1 84 ? -29.802 46.090 13.717 1.00 29.68 80 ILE B N 1
ATOM 1723 C CA . ILE B 1 84 ? -28.701 46.570 12.898 1.00 28.97 80 ILE B CA 1
ATOM 1724 C C . ILE B 1 84 ? -27.496 45.841 13.446 1.00 22.67 80 ILE B C 1
ATOM 1725 O O . ILE B 1 84 ? -27.245 45.911 14.647 1.00 20.50 80 ILE B O 1
ATOM 1730 N N . CYS B 1 85 ? -26.794 45.099 12.597 1.00 23.11 81 CYS B N 1
ATOM 1731 C CA . CYS B 1 85 ? -25.519 44.499 13.003 1.00 25.89 81 CYS B CA 1
ATOM 1732 C C . CYS B 1 85 ? -24.385 45.461 12.716 1.00 22.25 81 CYS B C 1
ATOM 1733 O O . CYS B 1 85 ? -24.118 45.784 11.586 1.00 24.91 81 CYS B O 1
ATOM 1736 N N . LEU B 1 86 ? -23.717 45.897 13.761 1.00 20.82 82 LEU B N 1
ATOM 1737 C CA . LEU B 1 86 ? -22.532 46.691 13.618 1.00 19.62 82 LEU B CA 1
ATOM 1738 C C . LEU B 1 86 ? -21.343 45.754 13.657 1.00 17.57 82 LEU B C 1
ATOM 1739 O O . LEU B 1 86 ? -21.222 44.912 14.567 1.00 15.23 82 LEU B O 1
ATOM 1744 N N . ASN B 1 87 ? -20.454 45.909 12.685 1.00 17.37 83 ASN B N 1
ATOM 1745 C CA . ASN B 1 87 ? -19.328 44.985 12.607 1.00 17.48 83 ASN B CA 1
ATOM 1746 C C . ASN B 1 87 ? -18.134 45.494 11.898 1.00 17.78 83 ASN B C 1
ATOM 1747 O O . ASN B 1 87 ? -17.246 44.713 11.506 1.00 16.83 83 ASN B O 1
ATOM 1752 N N . ARG B 1 88 ? -18.069 46.815 11.746 1.00 17.34 84 ARG B N 1
ATOM 1753 C CA . ARG B 1 88 ? -16.904 47.380 11.110 1.00 18.39 84 ARG B CA 1
ATOM 1754 C C . ARG B 1 88 ? -16.673 48.822 11.559 1.00 17.13 84 ARG B C 1
ATOM 1755 O O . ARG B 1 88 ? -17.594 49.510 11.952 1.00 16.68 84 ARG B O 1
ATOM 1763 N N . PRO B 1 89 ? -15.415 49.265 11.540 1.00 15.97 85 PRO B N 1
ATOM 1764 C CA . PRO B 1 89 ? -15.198 50.506 12.221 1.00 16.30 85 PRO B CA 1
ATOM 1765 C C . PRO B 1 89 ? -15.418 51.723 11.346 1.00 16.72 85 PRO B C 1
ATOM 1766 O O . PRO B 1 89 ? -15.330 52.808 11.836 1.00 18.33 85 PRO B O 1
ATOM 1770 N N . ASP B 1 90 ? -15.682 51.551 10.062 1.00 20.12 86 ASP B N 1
ATOM 1771 C CA . ASP B 1 90 ? -15.957 52.677 9.135 1.00 23.76 86 ASP B CA 1
ATOM 1772 C C . ASP B 1 90 ? -17.446 52.881 8.928 1.00 24.08 86 ASP B C 1
ATOM 1773 O O . ASP B 1 90 ? -17.874 53.570 8.007 1.00 25.34 86 ASP B O 1
ATOM 1778 N N . ILE B 1 91 ? -18.248 52.308 9.807 1.00 23.81 87 ILE B N 1
ATOM 1779 C CA . ILE B 1 91 ? -19.683 52.542 9.794 1.00 25.27 87 ILE B CA 1
ATOM 1780 C C . ILE B 1 91 ? -20.046 53.059 11.155 1.00 24.09 87 ILE B C 1
ATOM 1781 O O . ILE B 1 91 ? -19.550 52.545 12.157 1.00 26.92 87 ILE B O 1
ATOM 1786 N N . GLY B 1 92 ? -20.862 54.106 11.189 1.00 22.08 88 GLY B N 1
ATOM 1787 C CA . GLY B 1 92 ? -21.445 54.585 12.435 1.00 21.25 88 GLY B CA 1
ATOM 1788 C C . GLY B 1 92 ? -22.954 54.406 12.391 1.00 23.49 88 GLY B C 1
ATOM 1789 O O . GLY B 1 92 ? -23.570 54.330 11.306 1.00 22.88 88 GLY B O 1
ATOM 1790 N N . LEU B 1 93 ? -23.551 54.290 13.566 1.00 20.61 89 LEU B N 1
ATOM 1791 C CA . LEU B 1 93 ? -24.995 54.321 13.666 1.00 21.10 89 LEU B CA 1
ATOM 1792 C C . LEU B 1 93 ? -25.380 55.570 14.429 1.00 21.11 89 LEU B C 1
ATOM 1793 O O . LEU B 1 93 ? -24.973 55.765 15.596 1.00 21.07 89 LEU B O 1
ATOM 1798 N N . TYR B 1 94 ? -26.081 56.465 13.742 1.00 20.31 90 TYR B N 1
ATOM 1799 C CA . TYR B 1 94 ? -26.640 57.639 14.410 1.00 22.12 90 TYR B CA 1
ATOM 1800 C C . TYR B 1 94 ? -27.956 57.235 15.065 1.00 22.88 90 TYR B C 1
ATOM 1801 O O . TYR B 1 94 ? -28.857 56.743 14.408 1.00 26.65 90 TYR B O 1
ATOM 1810 N N . ILE B 1 95 ? -28.061 57.424 16.361 1.00 23.99 91 ILE B N 1
ATOM 1811 C CA . ILE B 1 95 ? -29.325 57.189 17.073 1.00 27.62 91 ILE B CA 1
ATOM 1812 C C . ILE B 1 95 ? -29.799 58.524 17.604 1.00 27.99 91 ILE B C 1
ATOM 1813 O O . ILE B 1 95 ? -29.229 59.055 18.554 1.00 25.56 91 ILE B O 1
ATOM 1818 N N . GLY B 1 96 ? -30.862 59.047 16.999 1.00 31.52 92 GLY B N 1
ATOM 1819 C CA . GLY B 1 96 ? -31.386 60.351 17.385 1.00 34.94 92 GLY B CA 1
ATOM 1820 C C . GLY B 1 96 ? -32.319 60.222 18.558 1.00 36.22 92 GLY B C 1
ATOM 1821 O O . GLY B 1 96 ? -32.356 59.188 19.226 1.00 31.71 92 GLY B O 1
ATOM 1822 N N . LYS B 1 97 ? -33.112 61.272 18.775 1.00 39.37 93 LYS B N 1
ATOM 1823 C CA . LYS B 1 97 ? -33.878 61.420 20.009 1.00 38.99 93 LYS B CA 1
ATOM 1824 C C . LYS B 1 97 ? -35.061 60.470 20.053 1.00 33.78 93 LYS B C 1
ATOM 1825 O O . LYS B 1 97 ? -35.570 60.028 19.017 1.00 33.01 93 LYS B O 1
ATOM 1831 N N . ASN B 1 98 ? -35.507 60.181 21.261 1.00 33.94 94 ASN B N 1
ATOM 1832 C CA . ASN B 1 98 ? -36.744 59.425 21.480 1.00 37.18 94 ASN B CA 1
ATOM 1833 C C . ASN B 1 98 ? -36.688 58.025 20.931 1.00 36.75 94 ASN B C 1
ATOM 1834 O O . ASN B 1 98 ? -37.601 57.590 20.240 1.00 35.46 94 ASN B O 1
ATOM 1839 N N . MET B 1 99 ? -35.604 57.321 21.238 1.00 35.24 95 MET B N 1
ATOM 1840 C CA . MET B 1 99 ? -35.398 56.017 20.664 1.00 34.69 95 MET B CA 1
ATOM 1841 C C . MET B 1 99 ? -35.103 54.987 21.719 1.00 29.77 95 MET B C 1
ATOM 1842 O O . MET B 1 99 ? -34.312 55.204 22.605 1.00 28.18 95 MET B O 1
ATOM 1847 N N . TRP B 1 100 ? -35.768 53.855 21.603 1.00 30.88 96 TRP B N 1
ATOM 1848 C CA . TRP B 1 100 ? -35.564 52.762 22.525 1.00 28.55 96 TRP B CA 1
ATOM 1849 C C . TRP B 1 100 ? -34.551 51.882 21.821 1.00 30.69 96 TRP B C 1
ATOM 1850 O O . TRP B 1 100 ? -34.670 51.621 20.609 1.00 27.66 96 TRP B O 1
ATOM 1861 N N . ARG B 1 101 ? -33.557 51.422 22.571 1.00 32.77 97 ARG B N 1
ATOM 1862 C CA . ARG B 1 101 ? -32.569 50.529 21.982 1.00 31.55 97 ARG B CA 1
ATOM 1863 C C . ARG B 1 101 ? -32.110 49.458 22.939 1.00 32.92 97 ARG B C 1
ATOM 1864 O O . ARG B 1 101 ? -32.095 49.645 24.152 1.00 33.64 97 ARG B O 1
ATOM 1872 N N . GLU B 1 102 ? -31.748 48.326 22.350 1.00 34.06 98 GLU B N 1
ATOM 1873 C CA . GLU B 1 102 ? -31.244 47.185 23.051 1.00 35.94 98 GLU B CA 1
ATOM 1874 C C . GLU B 1 102 ? -29.964 46.831 22.288 1.00 36.12 98 GLU B C 1
ATOM 1875 O O . GLU B 1 102 ? -30.026 46.611 21.070 1.00 32.19 98 GLU B O 1
ATOM 1881 N N . MET B 1 103 ? -28.826 46.811 22.996 1.00 33.12 99 MET B N 1
ATOM 1882 C CA . MET B 1 103 ? -27.560 46.295 22.466 1.00 31.67 99 MET B CA 1
ATOM 1883 C C . MET B 1 103 ? -27.248 44.907 22.993 1.00 30.43 99 MET B C 1
ATOM 1884 O O . MET B 1 103 ? -27.195 44.644 24.194 1.00 32.00 99 MET B O 1
ATOM 1889 N N . LYS B 1 104 ? -27.019 44.004 22.072 1.00 28.46 100 LYS B N 1
ATOM 1890 C CA . LYS B 1 104 ? -26.815 42.655 22.472 1.00 29.23 100 LYS B CA 1
ATOM 1891 C C . LYS B 1 104 ? -25.903 41.936 21.489 1.00 24.93 100 LYS B C 1
ATOM 1892 O O . LYS B 1 104 ? -25.508 42.478 20.443 1.00 21.39 100 LYS B O 1
ATOM 1898 N N . ASN B 1 105 ? -25.610 40.685 21.815 1.00 23.26 101 ASN B N 1
ATOM 1899 C CA . ASN B 1 105 ? -24.839 39.886 20.926 1.00 24.12 101 ASN B CA 1
ATOM 1900 C C . ASN B 1 105 ? -23.443 40.388 20.622 1.00 20.64 101 ASN B C 1
ATOM 1901 O O . ASN B 1 105 ? -22.996 40.220 19.513 1.00 19.25 101 ASN B O 1
ATOM 1906 N N . PHE B 1 106 ? -22.780 40.987 21.597 1.00 19.74 102 PHE B N 1
ATOM 1907 C CA . PHE B 1 106 ? -21.396 41.389 21.447 1.00 18.46 102 PHE B CA 1
ATOM 1908 C C . PHE B 1 106 ? -20.516 40.164 21.235 1.00 16.51 102 PHE B C 1
ATOM 1909 O O . PHE B 1 106 ? -20.577 39.204 21.970 1.00 20.46 102 PHE B O 1
ATOM 1917 N N . SER B 1 107 ? -19.731 40.157 20.181 1.00 17.09 103 SER B N 1
ATOM 1918 C CA . SER B 1 107 ? -18.721 39.131 20.078 1.00 15.62 103 SER B CA 1
ATOM 1919 C C . SER B 1 107 ? -17.770 39.332 21.257 1.00 15.43 103 SER B C 1
ATOM 1920 O O . SER B 1 107 ? -17.651 40.434 21.849 1.00 16.91 103 SER B O 1
ATOM 1923 N N . TYR B 1 108 ? -17.113 38.262 21.647 1.00 16.06 104 TYR B N 1
ATOM 1924 C CA . TYR B 1 108 ? -16.400 38.273 22.889 1.00 15.64 104 TYR B CA 1
ATOM 1925 C C . TYR B 1 108 ? -15.315 39.313 22.798 1.00 15.64 104 TYR B C 1
ATOM 1926 O O . TYR B 1 108 ? -14.555 39.325 21.849 1.00 14.70 104 TYR B O 1
ATOM 1935 N N . GLY B 1 109 ? -15.227 40.193 23.797 1.00 16.56 105 GLY B N 1
ATOM 1936 C CA . GLY B 1 109 ? -14.247 41.294 23.794 1.00 15.64 105 GLY B CA 1
ATOM 1937 C C . GLY B 1 109 ? -14.447 42.410 22.778 1.00 17.41 105 GLY B C 1
ATOM 1938 O O . GLY B 1 109 ? -13.525 43.229 22.547 1.00 17.33 105 GLY B O 1
ATOM 1939 N N . ALA B 1 110 ? -15.621 42.481 22.153 1.00 15.60 106 ALA B N 1
ATOM 1940 C CA . ALA B 1 110 ? -15.845 43.561 21.196 1.00 17.08 106 ALA B CA 1
ATOM 1941 C C . ALA B 1 110 ? -15.806 44.911 21.922 1.00 16.96 106 ALA B C 1
ATOM 1942 O O . ALA B 1 110 ? -15.996 45.021 23.127 1.00 16.15 106 ALA B O 1
ATOM 1944 N N . LYS B 1 111 ? -15.581 45.947 21.144 1.00 17.10 107 LYS B N 1
ATOM 1945 C CA . LYS B 1 111 ? -15.380 47.274 21.651 1.00 17.70 107 LYS B CA 1
ATOM 1946 C C . LYS B 1 111 ? -16.222 48.270 20.842 1.00 17.96 107 LYS B C 1
ATOM 1947 O O . LYS B 1 111 ? -16.142 48.303 19.600 1.00 17.12 107 LYS B O 1
ATOM 1953 N N . LEU B 1 112 ? -17.020 49.046 21.568 1.00 15.96 108 LEU B N 1
ATOM 1954 C CA . LEU B 1 112 ? -17.977 49.975 20.991 1.00 17.54 108 LEU B CA 1
ATOM 1955 C C . LEU B 1 112 ? -17.669 51.396 21.476 1.00 18.66 108 LEU B C 1
ATOM 1956 O O . LEU B 1 112 ? -17.484 51.640 22.678 1.00 18.46 108 LEU B O 1
ATOM 1961 N N . LEU B 1 113 ? -17.602 52.328 20.530 1.00 17.77 109 LEU B N 1
ATOM 1962 C CA . LEU B 1 113 ? -17.309 53.701 20.799 1.00 16.42 109 LEU B CA 1
ATOM 1963 C C . LEU B 1 113 ? -18.643 54.417 20.655 1.00 16.83 109 LEU B C 1
ATOM 1964 O O . LEU B 1 113 ? -19.394 54.159 19.724 1.00 15.52 109 LEU B O 1
ATOM 1969 N N . VAL B 1 114 ? -18.940 55.296 21.602 1.00 17.30 110 VAL B N 1
ATOM 1970 C CA . VAL B 1 114 ? -20.169 56.096 21.548 1.00 18.67 110 VAL B CA 1
ATOM 1971 C C . VAL B 1 114 ? -19.782 57.565 21.665 1.00 17.28 110 VAL B C 1
ATOM 1972 O O . VAL B 1 114 ? -19.093 57.948 22.595 1.00 17.19 110 VAL B O 1
ATOM 1976 N N . LEU B 1 115 ? -20.228 58.360 20.713 1.00 17.82 111 LEU B N 1
ATOM 1977 C CA . LEU B 1 115 ? -20.161 59.829 20.806 1.00 20.48 111 LEU B CA 1
ATOM 1978 C C . LEU B 1 115 ? -21.539 60.379 21.157 1.00 21.21 111 LEU B C 1
ATOM 1979 O O . LEU B 1 115 ? -22.531 60.031 20.530 1.00 22.30 111 LEU B O 1
ATOM 1984 N N . ALA B 1 116 ? -21.603 61.222 22.180 1.00 22.48 112 ALA B N 1
ATOM 1985 C CA . ALA B 1 116 ? -22.891 61.647 22.730 1.00 24.62 112 ALA B CA 1
ATOM 1986 C C . ALA B 1 116 ? -23.027 63.178 22.741 1.00 24.15 112 ALA B C 1
ATOM 1987 O O . ALA B 1 116 ? -22.039 63.921 22.893 1.00 23.41 112 ALA B O 1
ATOM 1989 N N . SER B 1 117 ? -24.257 63.615 22.488 1.00 26.25 113 SER B N 1
ATOM 1990 C CA . SER B 1 117 ? -24.598 65.034 22.448 1.00 29.92 113 SER B CA 1
ATOM 1991 C C . SER B 1 117 ? -24.730 65.673 23.832 1.00 32.91 113 SER B C 1
ATOM 1992 O O . SER B 1 117 ? -24.867 66.882 23.902 1.00 34.41 113 SER B O 1
ATOM 1995 N N . ASP B 1 118 ? -24.711 64.893 24.922 1.00 36.26 114 ASP B N 1
ATOM 1996 C CA . ASP B 1 118 ? -24.850 65.459 26.268 1.00 37.65 114 ASP B CA 1
ATOM 1997 C C . ASP B 1 118 ? -24.069 64.702 27.351 1.00 39.63 114 ASP B C 1
ATOM 1998 O O . ASP B 1 118 ? -23.768 63.497 27.218 1.00 32.75 114 ASP B O 1
ATOM 2003 N N . PHE B 1 119 ? -23.784 65.421 28.436 1.00 33.49 115 PHE B N 1
ATOM 2004 C CA . PHE B 1 119 ? -23.149 64.845 29.605 1.00 32.67 115 PHE B CA 1
ATOM 2005 C C . PHE B 1 119 ? -23.986 63.717 30.177 1.00 32.95 115 PHE B C 1
ATOM 2006 O O . PHE B 1 119 ? -25.189 63.707 30.051 1.00 34.31 115 PHE B O 1
ATOM 2014 N N . TYR B 1 120 ? -23.316 62.747 30.783 1.00 36.00 116 TYR B N 1
ATOM 2015 C CA . TYR B 1 120 ? -23.960 61.587 31.359 1.00 32.44 116 TYR B CA 1
ATOM 2016 C C . TYR B 1 120 ? -24.944 61.998 32.448 1.00 36.40 116 TYR B C 1
ATOM 2017 O O . TYR B 1 120 ? -24.561 62.738 33.355 1.00 31.66 116 TYR B O 1
ATOM 2026 N N . ASP B 1 121 ? -26.162 61.460 32.383 1.00 36.80 117 ASP B N 1
ATOM 2027 C CA . ASP B 1 121 ? -27.228 61.727 33.357 1.00 35.81 117 ASP B CA 1
ATOM 2028 C C . ASP B 1 121 ? -27.952 60.457 33.754 1.00 37.18 117 ASP B C 1
ATOM 2029 O O . ASP B 1 121 ? -28.720 59.904 32.955 1.00 33.12 117 ASP B O 1
ATOM 2034 N N . ALA B 1 122 ? -27.749 60.048 35.003 1.00 42.38 118 ALA B N 1
ATOM 2035 C CA . ALA B 1 122 ? -28.197 58.748 35.489 1.00 48.31 118 ALA B CA 1
ATOM 2036 C C . ALA B 1 122 ? -29.701 58.606 35.383 1.00 50.36 118 ALA B C 1
ATOM 2037 O O . ALA B 1 122 ? -30.193 57.535 35.056 1.00 57.28 118 ALA B O 1
ATOM 2039 N N . ALA B 1 123 ? -30.431 59.693 35.617 1.00 50.67 119 ALA B N 1
ATOM 2040 C CA . ALA B 1 123 ? -31.882 59.633 35.614 1.00 50.85 119 ALA B CA 1
ATOM 2041 C C . ALA B 1 123 ? -32.469 60.079 34.285 1.00 49.25 119 ALA B C 1
ATOM 2042 O O . ALA B 1 123 ? -33.573 60.587 34.253 1.00 51.73 119 ALA B O 1
ATOM 2044 N N . ALA B 1 124 ? -31.743 59.928 33.185 1.00 44.98 120 ALA B N 1
ATOM 2045 C CA . ALA B 1 124 ? -32.296 60.269 31.876 1.00 42.24 120 ALA B CA 1
ATOM 2046 C C . ALA B 1 124 ? -32.589 59.012 31.100 1.00 40.46 120 ALA B C 1
ATOM 2047 O O . ALA B 1 124 ? -32.941 59.068 29.921 1.00 49.75 120 ALA B O 1
ATOM 2049 N N . TYR B 1 125 ? -32.457 57.876 31.769 1.00 36.16 121 TYR B N 1
ATOM 2050 C CA . TYR B 1 125 ? -32.754 56.620 31.145 1.00 40.22 121 TYR B CA 1
ATOM 2051 C C . TYR B 1 125 ? -34.239 56.443 31.311 1.00 39.62 121 TYR B C 1
ATOM 2052 O O . TYR B 1 125 ? -34.750 56.666 32.401 1.00 42.90 121 TYR B O 1
ATOM 2061 N N . ILE B 1 126 ? -34.907 56.047 30.236 1.00 40.24 122 ILE B N 1
ATOM 2062 C CA . ILE B 1 126 ? -36.286 55.622 30.279 1.00 37.00 122 ILE B CA 1
ATOM 2063 C C . ILE B 1 126 ? -36.243 54.109 30.144 1.00 37.89 122 ILE B C 1
ATOM 2064 O O . ILE B 1 126 ? -36.134 53.558 29.050 1.00 33.43 122 ILE B O 1
ATOM 2069 N N . ARG B 1 127 ? -36.351 53.432 31.273 1.00 37.49 123 ARG B N 1
ATOM 2070 C CA . ARG B 1 127 ? -36.190 52.006 31.292 1.00 40.84 123 ARG B CA 1
ATOM 2071 C C . ARG B 1 127 ? -37.495 51.236 31.194 1.00 39.33 123 ARG B C 1
ATOM 2072 O O . ARG B 1 127 ? -37.459 50.035 31.042 1.00 42.15 123 ARG B O 1
ATOM 2080 N N . ASN B 1 128 ? -38.645 51.908 31.230 1.00 44.19 124 ASN B N 1
ATOM 2081 C CA . ASN B 1 128 ? -39.921 51.225 31.050 1.00 40.82 124 ASN B CA 1
ATOM 2082 C C . ASN B 1 128 ? -40.492 51.492 29.664 1.00 36.19 124 ASN B C 1
ATOM 2083 O O . ASN B 1 128 ? -40.682 52.646 29.313 1.00 38.60 124 ASN B O 1
ATOM 2088 N N . TYR B 1 129 ? -40.808 50.442 28.902 1.00 35.37 125 TYR B N 1
ATOM 2089 C CA . TYR B 1 129 ? -41.273 50.610 27.519 1.00 38.21 125 TYR B CA 1
ATOM 2090 C C . TYR B 1 129 ? -42.630 51.319 27.389 1.00 43.12 125 TYR B C 1
ATOM 2091 O O . TYR B 1 129 ? -42.831 52.103 26.450 1.00 48.93 125 TYR B O 1
ATOM 2100 N N . ASP B 1 130 ? -43.570 51.019 28.295 1.00 47.69 126 ASP B N 1
ATOM 2101 C CA . ASP B 1 130 ? -44.925 51.622 28.258 1.00 48.98 126 ASP B CA 1
ATOM 2102 C C . ASP B 1 130 ? -44.815 53.097 28.581 1.00 45.62 126 ASP B C 1
ATOM 2103 O O . ASP B 1 130 ? -45.520 53.939 28.031 1.00 43.59 126 ASP B O 1
ATOM 2108 N N . GLU B 1 131 ? -43.901 53.381 29.494 1.00 42.75 127 GLU B N 1
ATOM 2109 C CA . GLU B 1 131 ? -43.618 54.727 29.900 1.00 44.50 127 GLU B CA 1
ATOM 2110 C C . GLU B 1 131 ? -43.019 55.489 28.741 1.00 44.83 127 GLU B C 1
ATOM 2111 O O . GLU B 1 131 ? -43.332 56.661 28.527 1.00 47.31 127 GLU B O 1
ATOM 2117 N N . PHE B 1 132 ? -42.144 54.806 28.003 1.00 45.28 128 PHE B N 1
ATOM 2118 C CA . PHE B 1 132 ? -41.568 55.339 26.757 1.00 39.68 128 PHE B CA 1
ATOM 2119 C C . PHE B 1 132 ? -42.655 55.687 25.729 1.00 39.66 128 PHE B C 1
ATOM 2120 O O . PHE B 1 132 ? -42.672 56.775 25.141 1.00 36.10 128 PHE B O 1
ATOM 2128 N N . LEU B 1 133 ? -43.535 54.727 25.504 1.00 40.57 129 LEU B N 1
ATOM 2129 C CA . LEU B 1 133 ? -44.665 54.893 24.597 1.00 46.34 129 LEU B CA 1
ATOM 2130 C C . LEU B 1 133 ? -45.497 56.133 24.877 1.00 47.78 129 LEU B C 1
ATOM 2131 O O . LEU B 1 133 ? -45.924 56.850 23.974 1.00 52.76 129 LEU B O 1
ATOM 2136 N N . ARG B 1 134 ? -45.710 56.408 26.144 1.00 53.27 130 ARG B N 1
ATOM 2137 C CA . ARG B 1 134 ? -46.564 57.506 26.488 1.00 56.82 130 ARG B CA 1
ATOM 2138 C C . ARG B 1 134 ? -45.983 58.877 26.100 1.00 59.43 130 ARG B C 1
ATOM 2139 O O . ARG B 1 134 ? -46.730 59.754 25.663 1.00 59.39 130 ARG B O 1
ATOM 2147 N N . ASN B 1 135 ? -44.666 59.052 26.188 1.00 55.98 131 ASN B N 1
ATOM 2148 C CA . ASN B 1 135 ? -44.098 60.396 26.242 1.00 54.67 131 ASN B CA 1
ATOM 2149 C C . ASN B 1 135 ? -43.342 60.783 24.991 1.00 48.09 131 ASN B C 1
ATOM 2150 O O . ASN B 1 135 ? -43.800 60.510 23.884 1.00 57.24 131 ASN B O 1
ATOM 2155 N N . ILE C 1 6 ? 22.169 33.2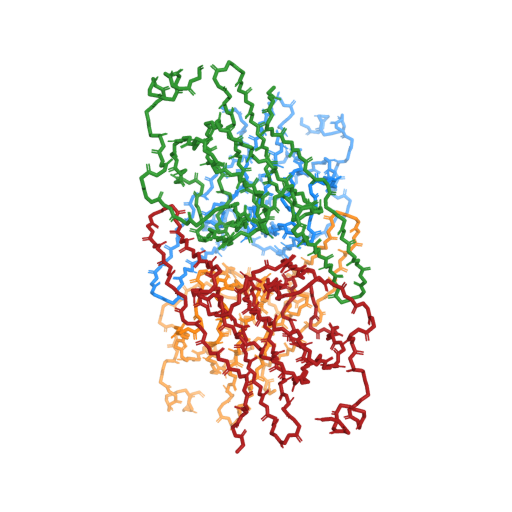76 21.612 1.00 39.71 2 ILE C N 1
ATOM 2156 C CA . ILE C 1 6 ? 21.247 32.213 22.108 1.00 42.89 2 ILE C CA 1
ATOM 2157 C C . ILE C 1 6 ? 21.044 31.181 21.003 1.00 40.08 2 ILE C C 1
ATOM 2158 O O . ILE C 1 6 ? 20.951 31.531 19.833 1.00 43.81 2 ILE C O 1
ATOM 2163 N N . LYS C 1 7 ? 21.013 29.913 21.390 1.00 34.75 3 LYS C N 1
ATOM 2164 C CA . LYS C 1 7 ? 20.818 28.799 20.470 1.00 41.07 3 LYS C CA 1
ATOM 2165 C C . LYS C 1 7 ? 19.400 28.299 20.712 1.00 35.30 3 LYS C C 1
ATOM 2166 O O . LYS C 1 7 ? 18.761 28.718 21.660 1.00 31.97 3 LYS C O 1
ATOM 2172 N N . ASN C 1 8 ? 18.886 27.432 19.859 1.00 34.36 4 ASN C N 1
ATOM 2173 C CA . ASN C 1 8 ? 17.577 26.779 20.127 1.00 32.88 4 ASN C CA 1
ATOM 2174 C C . ASN C 1 8 ? 16.377 27.712 20.176 1.00 27.32 4 ASN C C 1
ATOM 2175 O O . ASN C 1 8 ? 15.354 27.439 20.833 1.00 29.37 4 ASN C O 1
ATOM 2180 N N . CYS C 1 9 ? 16.516 28.841 19.532 1.00 22.73 5 CYS C N 1
ATOM 2181 C CA A CYS C 1 9 ? 15.381 29.706 19.349 0.50 22.29 5 CYS C CA 1
ATOM 2182 C CA B CYS C 1 9 ? 15.401 29.739 19.380 0.50 23.00 5 CYS C CA 1
ATOM 2183 C C . CYS C 1 9 ? 15.640 30.498 18.099 1.00 22.30 5 CYS C C 1
ATOM 2184 O O . CYS C 1 9 ? 16.792 30.700 17.739 1.00 25.53 5 CYS C O 1
ATOM 2189 N N . LYS C 1 10 ? 14.574 30.914 17.439 1.00 20.40 6 LYS C N 1
ATOM 2190 C CA . LYS C 1 10 ? 14.691 31.803 16.294 1.00 20.24 6 LYS C CA 1
ATOM 2191 C C . LYS C 1 10 ? 13.361 32.372 15.872 1.00 19.14 6 LYS C C 1
ATOM 2192 O O . LYS C 1 10 ? 12.348 31.779 16.074 1.00 16.73 6 LYS C O 1
ATOM 2198 N N . ILE C 1 11 ? 13.421 33.517 15.227 1.00 20.26 7 ILE C N 1
ATOM 2199 C CA . ILE C 1 11 ? 12.256 34.179 14.713 1.00 20.42 7 ILE C CA 1
ATOM 2200 C C . ILE C 1 11 ? 11.958 33.466 13.414 1.00 19.95 7 ILE C C 1
ATOM 2201 O O . ILE C 1 11 ? 12.851 33.179 12.655 1.00 17.83 7 ILE C O 1
ATOM 2206 N N . LEU C 1 12 ? 10.704 33.084 13.239 1.00 16.67 8 LEU C N 1
ATOM 2207 C CA . LEU C 1 12 ? 10.215 32.615 11.978 1.00 17.77 8 LEU C CA 1
ATOM 2208 C C . LEU C 1 12 ? 9.489 33.706 11.226 1.00 15.21 8 LEU C C 1
ATOM 2209 O O . LEU C 1 12 ? 8.550 34.291 11.736 1.00 16.20 8 LEU C O 1
ATOM 2214 N N . ASN C 1 13 ? 9.828 33.915 9.970 1.00 15.76 9 ASN C N 1
ATOM 2215 C CA . ASN C 1 13 ? 9.029 34.817 9.183 1.00 19.94 9 ASN C CA 1
ATOM 2216 C C . ASN C 1 13 ? 7.996 34.045 8.402 1.00 21.07 9 ASN C C 1
ATOM 2217 O O . ASN C 1 13 ? 8.308 33.406 7.426 1.00 22.99 9 ASN C O 1
ATOM 2222 N N . LEU C 1 14 ? 6.748 34.166 8.810 1.00 20.38 10 LEU C N 1
ATOM 2223 C CA . LEU C 1 14 ? 5.703 33.288 8.315 1.00 19.56 10 LEU C CA 1
ATOM 2224 C C . LEU C 1 14 ? 5.163 33.908 7.050 1.00 20.91 10 LEU C C 1
ATOM 2225 O O . LEU C 1 14 ? 4.928 35.105 6.950 1.00 18.53 10 LEU C O 1
ATOM 2230 N N . ARG C 1 15 ? 4.983 33.032 6.083 1.00 20.00 11 ARG C N 1
ATOM 2231 C CA . ARG C 1 15 ? 4.455 33.375 4.778 1.00 22.98 11 ARG C CA 1
ATOM 2232 C C . ARG C 1 15 ? 2.920 33.419 4.815 1.00 21.61 11 ARG C C 1
ATOM 2233 O O . ARG C 1 15 ? 2.226 32.444 5.128 1.00 21.30 11 ARG C O 1
ATOM 2241 N N . ALA C 1 16 ? 2.406 34.585 4.498 1.00 22.36 12 ALA C N 1
ATOM 2242 C CA . ALA C 1 16 ? 0.994 34.894 4.611 1.00 25.67 12 ALA C CA 1
ATOM 2243 C C . ALA C 1 16 ? 0.472 35.023 3.206 1.00 26.65 12 ALA C C 1
ATOM 2244 O O . ALA C 1 16 ? 1.008 35.804 2.430 1.00 28.64 12 ALA C O 1
ATOM 2246 N N . ILE C 1 17 ? -0.595 34.311 2.896 1.00 23.23 13 ILE C N 1
ATOM 2247 C CA . ILE C 1 17 ? -1.257 34.474 1.617 1.00 24.69 13 ILE C CA 1
ATOM 2248 C C . ILE C 1 17 ? -2.311 35.533 1.784 1.00 24.15 13 ILE C C 1
ATOM 2249 O O . ILE C 1 17 ? -3.244 35.360 2.561 1.00 24.94 13 ILE C O 1
ATOM 2254 N N . ARG C 1 18 ? -2.211 36.636 1.060 1.00 25.49 14 ARG C N 1
ATOM 2255 C CA . ARG C 1 18 ? -3.234 37.621 1.239 1.00 29.99 14 ARG C CA 1
ATOM 2256 C C . ARG C 1 18 ? -3.907 38.134 -0.003 1.00 29.63 14 ARG C C 1
ATOM 2257 O O . ARG C 1 18 ? -3.359 38.098 -1.077 1.00 29.51 14 ARG C O 1
ATOM 2265 N N . ASP C 1 19 ? -5.173 38.480 0.175 1.00 28.93 15 ASP C N 1
ATOM 2266 C CA . ASP C 1 19 ? -6.078 38.777 -0.922 1.00 26.88 15 ASP C CA 1
ATOM 2267 C C . ASP C 1 19 ? -7.165 39.649 -0.311 1.00 28.60 15 ASP C C 1
ATOM 2268 O O . ASP C 1 19 ? -7.116 40.015 0.884 1.00 28.65 15 ASP C O 1
ATOM 2273 N N . ASN C 1 20 ? -8.152 39.982 -1.121 1.00 26.98 16 ASN C N 1
ATOM 2274 C CA . ASN C 1 20 ? -9.290 40.750 -0.683 1.00 29.90 16 ASN C CA 1
ATOM 2275 C C . ASN C 1 20 ? -9.976 40.269 0.559 1.00 28.12 16 ASN C C 1
ATOM 2276 O O . ASN C 1 20 ? -10.692 41.060 1.172 1.00 26.07 16 ASN C O 1
ATOM 2281 N N . ARG C 1 21 ? -9.948 38.949 0.783 1.00 26.04 17 ARG C N 1
ATOM 2282 C CA . ARG C 1 21 ? -10.617 38.313 1.927 1.00 26.42 17 ARG C CA 1
ATOM 2283 C C . ARG C 1 21 ? -9.792 38.409 3.200 1.00 25.60 17 ARG C C 1
ATOM 2284 O O . ARG C 1 21 ? -10.294 38.108 4.288 1.00 26.38 17 ARG C O 1
ATOM 2292 N N . GLY C 1 22 ? -8.519 38.754 3.059 1.00 21.45 18 GLY C N 1
ATOM 2293 C CA . GLY C 1 22 ? -7.671 38.967 4.221 1.00 22.33 18 GLY C CA 1
ATOM 2294 C C . GLY C 1 22 ? -6.421 38.147 4.070 1.00 20.24 18 GLY C C 1
ATOM 2295 O O . GLY C 1 22 ? -6.004 37.879 2.954 1.00 21.54 18 GLY C O 1
ATOM 2296 N N . SER C 1 23 ? -5.797 37.809 5.191 1.00 18.58 19 SER C N 1
ATOM 2297 C CA . SER C 1 23 ? -4.534 37.105 5.208 1.00 17.81 19 SER C CA 1
ATOM 2298 C C . SER C 1 23 ? -4.687 35.728 5.834 1.00 17.80 19 SER C C 1
ATOM 2299 O O . SER C 1 23 ? -5.402 35.585 6.836 1.00 17.50 19 SER C O 1
ATOM 2302 N N . LEU C 1 24 ? -3.942 34.765 5.302 1.00 14.92 20 LEU C N 1
ATOM 2303 C CA . LEU C 1 24 ? -3.963 33.389 5.762 1.00 15.90 20 LEU C CA 1
ATOM 2304 C C . LEU C 1 24 ? -2.549 32.905 5.964 1.00 15.90 20 LEU C C 1
ATOM 2305 O O . LEU C 1 24 ? -1.705 33.081 5.091 1.00 16.84 20 LEU C O 1
ATOM 2310 N N . ILE C 1 25 ? -2.299 32.329 7.136 1.00 15.85 21 ILE C N 1
ATOM 2311 C CA . ILE C 1 25 ? -1.038 31.707 7.433 1.00 15.88 21 ILE C CA 1
ATOM 2312 C C . ILE C 1 25 ? -1.275 30.270 7.832 1.00 15.20 21 ILE C C 1
ATOM 2313 O O . ILE C 1 25 ? -2.051 30.023 8.707 1.00 16.00 21 ILE C O 1
ATOM 2318 N N . ALA C 1 26 ? -0.522 29.348 7.225 1.00 14.08 22 ALA C N 1
ATOM 2319 C CA . ALA C 1 26 ? -0.673 27.921 7.414 1.00 13.01 22 ALA C CA 1
ATOM 2320 C C . ALA C 1 26 ? 0.684 27.339 7.773 1.00 14.32 22 ALA C C 1
ATOM 2321 O O . ALA C 1 26 ? 1.677 27.734 7.213 1.00 14.51 22 ALA C O 1
ATOM 2323 N N . LEU C 1 27 ? 0.685 26.483 8.793 1.00 14.31 23 LEU C N 1
ATOM 2324 C CA . LEU C 1 27 ? 1.862 25.916 9.391 1.00 14.27 23 LEU C CA 1
ATOM 2325 C C . LEU C 1 27 ? 1.567 24.411 9.450 1.00 14.45 23 LEU C C 1
ATOM 2326 O O . LEU C 1 27 ? 0.542 24.008 10.051 1.00 13.08 23 LEU C O 1
ATOM 2331 N N . GLU C 1 28 ? 2.478 23.622 8.872 1.00 12.61 24 GLU C N 1
ATOM 2332 C CA . GLU C 1 28 ? 2.385 22.160 8.838 1.00 12.81 24 GLU C CA 1
ATOM 2333 C C . GLU C 1 28 ? 3.497 21.546 9.590 1.00 12.54 24 GLU C C 1
ATOM 2334 O O . GLU C 1 28 ? 4.630 22.103 9.619 1.00 11.23 24 GLU C O 1
ATOM 2340 N N . ASN C 1 29 ? 3.138 20.407 10.178 1.00 11.79 25 ASN C N 1
ATOM 2341 C CA . ASN C 1 29 ? 4.021 19.553 10.922 1.00 13.30 25 ASN C CA 1
ATOM 2342 C C . ASN C 1 29 ? 5.332 19.352 10.207 1.00 13.30 25 ASN C C 1
ATOM 2343 O O . ASN C 1 29 ? 5.360 18.966 9.055 1.00 12.40 25 ASN C O 1
ATOM 2348 N N . ASN C 1 30 ? 6.401 19.665 10.925 1.00 14.00 26 ASN C N 1
ATOM 2349 C CA . ASN C 1 30 ? 7.798 19.437 10.493 1.00 15.12 26 ASN C CA 1
ATOM 2350 C C . ASN C 1 30 ? 8.225 20.317 9.331 1.00 14.85 26 ASN C C 1
ATOM 2351 O O . ASN C 1 30 ? 9.320 20.164 8.848 1.00 13.56 26 ASN C O 1
ATOM 2356 N N . LYS C 1 31 ? 7.360 21.225 8.884 1.00 15.17 27 LYS C N 1
ATOM 2357 C CA . LYS C 1 31 ? 7.641 22.004 7.684 1.00 15.87 27 LYS C CA 1
ATOM 2358 C C . LYS C 1 31 ? 7.791 23.437 8.155 1.00 13.30 27 LYS C C 1
ATOM 2359 O O . LYS C 1 31 ? 8.877 23.807 8.514 1.00 13.30 27 LYS C O 1
ATOM 2365 N N . GLU C 1 32 ? 6.741 24.239 8.238 1.00 12.87 28 GLU C N 1
ATOM 2366 C CA . GLU C 1 32 ? 6.880 25.568 8.768 1.00 12.94 28 GLU C CA 1
ATOM 2367 C C . GLU C 1 32 ? 7.154 25.551 10.266 1.00 12.77 28 GLU C C 1
ATOM 2368 O O . GLU C 1 32 ? 7.762 26.466 10.828 1.00 15.01 28 GLU C O 1
ATOM 2374 N N . VAL C 1 33 ? 6.699 24.505 10.919 1.00 13.59 29 VAL C N 1
ATOM 2375 C CA . VAL C 1 33 ? 6.862 24.300 12.328 1.00 13.92 29 VAL C CA 1
ATOM 2376 C C . VAL C 1 33 ? 7.908 23.192 12.382 1.00 14.84 29 VAL C C 1
ATOM 2377 O O . VAL C 1 33 ? 7.716 22.142 11.770 1.00 15.61 29 VAL C O 1
ATOM 2381 N N . PRO C 1 34 ? 8.958 23.392 13.166 1.00 14.59 30 PRO C N 1
ATOM 2382 C CA . PRO C 1 34 ? 10.076 22.452 13.220 1.00 15.92 30 PRO C CA 1
ATOM 2383 C C . PRO C 1 34 ? 9.805 21.207 14.006 1.00 17.01 30 PRO C C 1
ATOM 2384 O O . PRO C 1 34 ? 10.745 20.584 14.424 1.00 21.12 30 PRO C O 1
ATOM 2388 N N . PHE C 1 35 ? 8.553 20.869 14.266 1.00 16.03 31 PHE C N 1
ATOM 2389 C CA . PHE C 1 35 ? 8.224 19.631 14.981 1.00 14.87 31 PHE C CA 1
ATOM 2390 C C . PHE C 1 35 ? 6.825 19.233 14.608 1.00 15.01 31 PHE C C 1
ATOM 2391 O O . PHE C 1 35 ? 6.139 19.969 13.889 1.00 15.40 31 PHE C O 1
ATOM 2399 N N . GLU C 1 36 ? 6.401 18.081 15.109 1.00 16.65 32 GLU C N 1
ATOM 2400 C CA . GLU C 1 36 ? 5.009 17.666 15.052 1.00 17.09 32 GLU C CA 1
ATOM 2401 C C . GLU C 1 36 ? 4.124 18.381 16.067 1.00 16.71 32 GLU C C 1
ATOM 2402 O O . GLU C 1 36 ? 4.292 18.227 17.273 1.00 16.77 32 GLU C O 1
ATOM 2408 N N . ILE C 1 37 ? 3.122 19.084 15.605 1.00 15.93 33 ILE C N 1
ATOM 2409 C CA . ILE C 1 37 ? 2.255 19.789 16.534 1.00 18.87 33 ILE C CA 1
ATOM 2410 C C . ILE C 1 37 ? 1.397 18.718 17.236 1.00 21.68 33 ILE C C 1
ATOM 2411 O O . ILE C 1 37 ? 0.630 18.039 16.563 1.00 29.72 33 ILE C O 1
ATOM 2416 N N . LYS C 1 38 ? 1.553 18.510 18.542 1.00 18.27 34 LYS C N 1
ATOM 2417 C CA . LYS C 1 38 ? 0.625 17.660 19.276 1.00 18.74 34 LYS C CA 1
ATOM 2418 C C . LYS C 1 38 ? -0.454 18.400 20.078 1.00 17.13 34 LYS C C 1
ATOM 2419 O O . LYS C 1 38 ? -1.427 17.808 20.533 1.00 14.28 34 LYS C O 1
ATOM 2425 N N . ARG C 1 39 ? -0.271 19.694 20.244 1.00 14.33 35 ARG C N 1
ATOM 2426 C CA . ARG C 1 39 ? -1.142 20.513 21.112 1.00 13.64 35 ARG C CA 1
ATOM 2427 C C . ARG C 1 39 ? -1.016 21.967 20.641 1.00 12.92 35 ARG C C 1
ATOM 2428 O O . ARG C 1 39 ? 0.053 22.439 20.227 1.00 13.53 35 ARG C O 1
ATOM 2436 N N . VAL C 1 40 ? -2.128 22.669 20.654 1.00 12.34 36 VAL C N 1
ATOM 2437 C CA . VAL C 1 40 ? -2.159 24.078 20.420 1.00 12.89 36 VAL C CA 1
ATOM 2438 C C . VAL C 1 40 ? -2.795 24.684 21.636 1.00 12.12 36 VAL C C 1
ATOM 2439 O O . VAL C 1 40 ? -3.769 24.167 22.187 1.00 11.21 36 VAL C O 1
ATOM 2443 N N . TYR C 1 41 ? -2.259 25.791 22.109 1.00 13.22 37 TYR C N 1
ATOM 2444 C CA . TYR C 1 41 ? -3.017 26.549 23.108 1.00 12.39 37 TYR C CA 1
ATOM 2445 C C . TYR C 1 41 ? -2.897 27.999 22.845 1.00 11.87 37 TYR C C 1
ATOM 2446 O O . TYR C 1 41 ? -2.062 28.428 22.053 1.00 10.52 37 TYR C O 1
ATOM 2455 N N . TYR C 1 42 ? -3.762 28.751 23.494 1.00 11.93 38 TYR C N 1
ATOM 2456 C CA . TYR C 1 42 ? -3.731 30.194 23.322 1.00 14.51 38 TYR C CA 1
ATOM 2457 C C . TYR C 1 42 ? -4.106 30.877 24.640 1.00 15.27 38 TYR C C 1
ATOM 2458 O O . TYR C 1 42 ? -4.841 30.312 25.485 1.00 16.18 38 TYR C O 1
ATOM 2467 N N . ILE C 1 43 ? -3.502 32.040 24.805 1.00 13.94 39 ILE C N 1
ATOM 2468 C CA . ILE C 1 43 ? -3.617 32.854 25.983 1.00 15.28 39 ILE C CA 1
ATOM 2469 C C . ILE C 1 43 ? -4.252 34.163 25.567 1.00 13.25 39 ILE C C 1
ATOM 2470 O O . ILE C 1 43 ? -3.795 34.799 24.671 1.00 13.12 39 ILE C O 1
ATOM 2475 N N . PHE C 1 44 ? -5.290 34.584 26.244 1.00 14.01 40 PHE C N 1
ATOM 2476 C CA . PHE C 1 44 ? -6.017 35.790 25.853 1.00 15.21 40 PHE C CA 1
ATOM 2477 C C . PHE C 1 44 ? -6.414 36.526 27.129 1.00 16.00 40 PHE C C 1
ATOM 2478 O O . PHE C 1 44 ? -6.068 36.086 28.206 1.00 16.39 40 PHE C O 1
ATOM 2486 N N . ASP C 1 45 ? -7.111 37.642 27.013 1.00 16.71 41 ASP C N 1
ATOM 2487 C CA . ASP C 1 45 ? -7.504 38.396 28.162 1.00 17.33 41 ASP C CA 1
ATOM 2488 C C . ASP C 1 45 ? -6.313 38.778 29.014 1.00 16.84 41 ASP C C 1
ATOM 2489 O O . ASP C 1 45 ? -6.398 38.817 30.249 1.00 17.20 41 ASP C O 1
ATOM 2494 N N . THR C 1 46 ? -5.198 39.056 28.347 1.00 16.08 42 THR C N 1
ATOM 2495 C CA . THR C 1 46 ? -3.953 39.330 29.016 1.00 15.80 42 THR C CA 1
ATOM 2496 C C . THR C 1 46 ? -3.920 40.764 29.518 1.00 17.32 42 THR C C 1
ATOM 2497 O O . THR C 1 46 ? -4.785 41.591 29.176 1.00 14.94 42 THR C O 1
ATOM 2501 N N . ASP C 1 47 ? -2.892 41.089 30.279 1.00 18.09 43 ASP C N 1
ATOM 2502 C CA . ASP C 1 47 ? -2.872 42.357 30.998 1.00 22.47 43 ASP C CA 1
ATOM 2503 C C . ASP C 1 47 ? -1.457 42.768 31.294 1.00 21.26 43 ASP C C 1
ATOM 2504 O O . ASP C 1 47 ? -0.698 41.960 31.804 1.00 19.88 43 ASP C O 1
ATOM 2509 N N . PRO C 1 48 ? -1.082 44.016 30.950 1.00 22.08 44 PRO C N 1
ATOM 2510 C CA .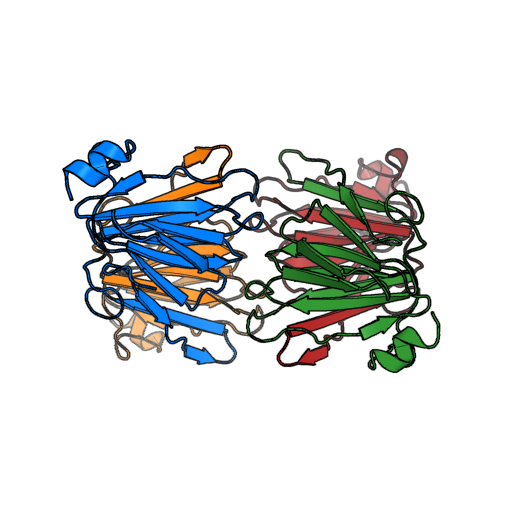 PRO C 1 48 ? 0.340 44.315 31.094 1.00 23.22 44 PRO C CA 1
ATOM 2511 C C . PRO C 1 48 ? 0.856 44.360 32.521 1.00 21.90 44 PRO C C 1
ATOM 2512 O O . PRO C 1 48 ? 2.068 44.281 32.675 1.00 22.37 44 PRO C O 1
ATOM 2516 N N . ASN C 1 49 ? -0.025 44.449 33.518 1.00 20.59 45 ASN C N 1
ATOM 2517 C CA . ASN C 1 49 ? 0.357 44.383 34.941 1.00 24.64 45 ASN C CA 1
ATOM 2518 C C . ASN C 1 49 ? 0.576 42.956 35.460 1.00 24.15 45 ASN C C 1
ATOM 2519 O O . ASN C 1 49 ? 0.914 42.760 36.645 1.00 23.50 45 ASN C O 1
ATOM 2524 N N . PHE C 1 50 ? 0.345 41.954 34.623 1.00 18.92 46 PHE C N 1
ATOM 2525 C CA . PHE C 1 50 ? 0.398 40.606 35.120 1.00 21.11 46 PHE C CA 1
ATOM 2526 C C . PHE C 1 50 ? 1.219 39.749 34.154 1.00 21.33 46 PHE C C 1
ATOM 2527 O O . PHE C 1 50 ? 0.660 39.124 33.240 1.00 19.56 46 PHE C O 1
ATOM 2535 N N . PRO C 1 51 ? 2.548 39.718 34.351 1.00 22.25 47 PRO C N 1
ATOM 2536 C CA . PRO C 1 51 ? 3.394 38.842 33.556 1.00 23.12 47 PRO C CA 1
ATOM 2537 C C . PRO C 1 51 ? 3.192 37.399 33.969 1.00 24.79 47 PRO C C 1
ATOM 2538 O O . PRO C 1 51 ? 2.483 37.119 34.923 1.00 26.29 47 PRO C O 1
ATOM 2542 N N . ARG C 1 52 ? 3.747 36.475 33.196 1.00 28.44 48 ARG C N 1
ATOM 2543 C CA . ARG C 1 52 ? 3.445 35.096 33.426 1.00 32.34 48 ARG C CA 1
ATOM 2544 C C . ARG C 1 52 ? 4.336 34.433 34.462 1.00 41.80 48 ARG C C 1
ATOM 2545 O O . ARG C 1 52 ? 3.866 33.576 35.202 1.00 55.08 48 ARG C O 1
ATOM 2553 N N . GLY C 1 53 ? 5.598 34.827 34.567 1.00 40.01 49 GLY C N 1
ATOM 2554 C CA . GLY C 1 53 ? 6.446 34.118 35.518 1.00 37.23 49 GLY C CA 1
ATOM 2555 C C . GLY C 1 53 ? 7.208 32.988 34.856 1.00 32.88 49 GLY C C 1
ATOM 2556 O O . GLY C 1 53 ? 6.675 32.184 34.119 1.00 26.48 49 GLY C O 1
ATOM 2557 N N . ALA C 1 54 ? 8.485 32.924 35.192 1.00 31.54 50 ALA C N 1
ATOM 2558 C CA . ALA C 1 54 ? 9.462 32.319 34.361 1.00 28.88 50 ALA C CA 1
ATOM 2559 C C . ALA C 1 54 ? 9.615 30.823 34.642 1.00 25.34 50 ALA C C 1
ATOM 2560 O O . ALA C 1 54 ? 9.349 30.326 35.725 1.00 25.66 50 ALA C O 1
ATOM 2562 N N . HIS C 1 55 ? 9.990 30.076 33.617 1.00 23.41 51 HIS C N 1
ATOM 2563 C CA . HIS C 1 55 ? 10.243 28.650 33.788 1.00 22.94 51 HIS C CA 1
ATOM 2564 C C . HIS C 1 55 ? 10.953 28.103 32.565 1.00 21.69 51 HIS C C 1
ATOM 2565 O O . HIS C 1 55 ? 11.101 28.798 31.562 1.00 19.22 51 HIS C O 1
ATOM 2572 N N . ALA C 1 56 ? 11.375 26.845 32.670 1.00 21.31 52 ALA C N 1
ATOM 2573 C CA . ALA C 1 56 ? 11.919 26.149 31.543 1.00 23.41 52 ALA C CA 1
ATOM 2574 C C . ALA C 1 56 ? 11.196 24.833 31.296 1.00 18.82 52 ALA C C 1
ATOM 2575 O O . ALA C 1 56 ? 10.443 24.325 32.157 1.00 20.85 52 ALA C O 1
ATOM 2577 N N . HIS C 1 57 ? 11.496 24.272 30.132 1.00 20.74 53 HIS C N 1
ATOM 2578 C CA . HIS C 1 57 ? 11.137 22.880 29.785 1.00 23.07 53 HIS C CA 1
ATOM 2579 C C . HIS C 1 57 ? 12.314 22.116 29.261 1.00 25.88 53 HIS C C 1
ATOM 2580 O O . HIS C 1 57 ? 13.078 22.627 28.475 1.00 27.60 53 HIS C O 1
ATOM 2587 N N . LYS C 1 58 ? 12.407 20.853 29.654 1.00 31.34 54 LYS C N 1
ATOM 2588 C CA . LYS C 1 58 ? 13.465 19.963 29.192 1.00 33.20 54 LYS C CA 1
ATOM 2589 C C . LYS C 1 58 ? 13.325 19.675 27.705 1.00 31.48 54 LYS C C 1
ATOM 2590 O O . LYS C 1 58 ? 14.192 20.019 26.912 1.00 39.36 54 LYS C O 1
ATOM 2596 N N . ASN C 1 59 ? 12.227 19.030 27.332 1.00 27.76 55 ASN C N 1
ATOM 2597 C CA . ASN C 1 59 ? 12.063 18.534 25.983 1.00 25.71 55 ASN C CA 1
ATOM 2598 C C . ASN C 1 59 ? 11.024 19.246 25.148 1.00 24.25 55 ASN C C 1
ATOM 2599 O O . ASN C 1 59 ? 10.992 19.074 23.936 1.00 24.00 55 ASN C O 1
ATOM 2604 N N . LEU C 1 60 ? 10.138 20.014 25.767 1.00 24.14 56 LEU C N 1
ATOM 2605 C CA . LEU C 1 60 ? 9.088 20.655 25.000 1.00 22.48 56 LEU C CA 1
ATOM 2606 C C . LEU C 1 60 ? 9.614 21.696 24.022 1.00 19.98 56 LEU C C 1
ATOM 2607 O O . LEU C 1 60 ? 10.453 22.501 24.365 1.00 23.65 56 LEU C O 1
ATOM 2612 N N . GLU C 1 61 ? 9.093 21.681 22.795 1.00 19.73 57 GLU C N 1
ATOM 2613 C CA . GLU C 1 61 ? 9.388 22.698 21.823 1.00 17.78 57 GLU C CA 1
ATOM 2614 C C . GLU C 1 61 ? 8.106 23.450 21.518 1.00 17.61 57 GLU C C 1
ATOM 2615 O O . GLU C 1 61 ? 7.019 22.872 21.604 1.00 15.10 57 GLU C O 1
ATOM 2621 N N . GLN C 1 62 ? 8.243 24.744 21.211 1.00 16.24 58 GLN C N 1
ATOM 2622 C CA . GLN C 1 62 ? 7.101 25.602 20.903 1.00 15.50 58 GLN C CA 1
ATOM 2623 C C . GLN C 1 62 ? 7.332 26.569 19.765 1.00 15.29 58 GLN C C 1
ATOM 2624 O O . GLN C 1 62 ? 8.472 26.943 19.448 1.00 13.94 58 GLN C O 1
ATOM 2630 N N . VAL C 1 63 ? 6.234 26.996 19.174 1.00 13.07 59 VAL C N 1
ATOM 2631 C CA . VAL C 1 63 ? 6.243 28.168 18.326 1.00 12.30 59 VAL C CA 1
ATOM 2632 C C . VAL C 1 63 ? 5.185 29.122 18.823 1.00 12.02 59 VAL C C 1
ATOM 2633 O O . VAL C 1 63 ? 3.992 28.748 18.942 1.00 11.74 59 VAL C O 1
ATOM 2637 N N . LEU C 1 64 ? 5.625 30.337 19.126 1.00 11.05 60 LEU C N 1
ATOM 2638 C CA . LEU C 1 64 ? 4.810 31.364 19.701 1.00 11.84 60 LEU C CA 1
ATOM 2639 C C . LEU C 1 64 ? 4.426 32.355 18.638 1.00 12.52 60 LEU C C 1
ATOM 2640 O O . LEU C 1 64 ? 5.321 32.870 17.938 1.00 11.24 60 LEU C O 1
ATOM 2645 N N . ILE C 1 65 ? 3.117 32.648 18.506 1.00 13.26 61 ILE C N 1
ATOM 2646 C CA . ILE C 1 65 ? 2.628 33.653 17.531 1.00 13.97 61 ILE C CA 1
ATOM 2647 C C . ILE C 1 65 ? 1.697 34.658 18.166 1.00 16.41 61 ILE C C 1
ATOM 2648 O O . ILE C 1 65 ? 0.749 34.276 18.828 1.00 12.98 61 ILE C O 1
ATOM 2653 N N . MET C 1 66 ? 1.995 35.939 17.983 1.00 16.60 62 MET C N 1
ATOM 2654 C CA . MET C 1 66 ? 1.187 37.000 18.573 1.00 19.33 62 MET C CA 1
ATOM 2655 C C . MET C 1 66 ? 0.003 37.308 17.655 1.00 19.21 62 MET C C 1
ATOM 2656 O O . MET C 1 66 ? 0.095 38.113 16.746 1.00 18.31 62 MET C O 1
ATOM 2661 N N . MET C 1 67 ? -1.101 36.620 17.897 1.00 20.17 63 MET C N 1
ATOM 2662 C CA . MET C 1 67 ? -2.274 36.741 17.056 1.00 21.49 63 MET C CA 1
ATOM 2663 C C . MET C 1 67 ? -2.804 38.135 17.136 1.00 20.14 63 MET C C 1
ATOM 2664 O O . MET C 1 67 ? -3.389 38.652 16.177 1.00 18.23 63 MET C O 1
ATOM 2669 N N . SER C 1 68 ? -2.661 38.727 18.313 1.00 19.08 64 SER C N 1
ATOM 2670 C CA . SER C 1 68 ? -3.118 40.086 18.480 1.00 19.18 64 SER C CA 1
ATOM 2671 C C . SER C 1 68 ? -2.348 40.807 19.563 1.00 19.27 64 SER C C 1
ATOM 2672 O O . SER C 1 68 ? -2.062 40.227 20.573 1.00 16.13 64 SER C O 1
ATOM 2675 N N . GLY C 1 69 ? -2.096 42.100 19.398 1.00 18.17 65 GLY C N 1
ATOM 2676 C CA . GLY C 1 69 ? -1.390 42.857 20.407 1.00 18.35 65 GLY C CA 1
ATOM 2677 C C . GLY C 1 69 ? 0.104 42.542 20.410 1.00 16.84 65 GLY C C 1
ATOM 2678 O O . GLY C 1 69 ? 0.634 41.987 19.481 1.00 19.05 65 GLY C O 1
ATOM 2679 N N . SER C 1 70 ? 0.733 42.787 21.535 1.00 17.17 66 SER C N 1
ATOM 2680 C CA . SER C 1 70 ? 2.144 42.529 21.695 1.00 16.92 66 SER C CA 1
ATOM 2681 C C . SER C 1 70 ? 2.481 42.012 23.094 1.00 16.12 66 SER C C 1
ATOM 2682 O O . SER C 1 70 ? 1.716 42.131 24.052 1.00 16.19 66 SER C O 1
ATOM 2686 N N . CYS C 1 71 ? 3.665 41.452 23.195 1.00 17.34 67 CYS C N 1
ATOM 2687 C CA . CYS C 1 71 ? 4.300 41.153 24.479 1.00 17.62 67 CYS C CA 1
ATOM 2688 C C . CYS C 1 71 ? 5.809 41.122 24.276 1.00 17.72 67 CYS C C 1
ATOM 2689 O O . CYS C 1 71 ? 6.269 41.276 23.151 1.00 16.92 67 CYS C O 1
ATOM 2692 N N . ASP C 1 72 ? 6.551 40.901 25.359 1.00 17.17 68 ASP C N 1
ATOM 2693 C CA . ASP C 1 72 ? 8.006 40.649 25.313 1.00 20.43 68 ASP C CA 1
ATOM 2694 C C . ASP C 1 72 ? 8.249 39.268 25.902 1.00 19.05 68 ASP C C 1
ATOM 2695 O O . ASP C 1 72 ? 7.527 38.818 26.801 1.00 19.53 68 ASP C O 1
ATOM 2700 N N . ILE C 1 73 ? 9.198 38.557 25.319 1.00 20.23 69 ILE C N 1
ATOM 2701 C CA . ILE C 1 73 ? 9.624 37.263 25.819 1.00 20.15 69 ILE C CA 1
ATOM 2702 C C . ILE C 1 73 ? 11.090 37.391 26.192 1.00 20.42 69 ILE C C 1
ATOM 2703 O O . ILE C 1 73 ? 11.942 37.822 25.384 1.00 19.55 69 ILE C O 1
ATOM 2708 N N . ILE C 1 74 ? 11.385 36.998 27.422 1.00 21.39 70 ILE C N 1
ATOM 2709 C CA . ILE C 1 74 ? 12.786 36.918 27.814 1.00 25.07 70 ILE C CA 1
ATOM 2710 C C . ILE C 1 74 ? 13.200 35.480 27.739 1.00 21.29 70 ILE C C 1
ATOM 2711 O O . ILE C 1 74 ? 12.693 34.658 28.462 1.00 24.55 70 ILE C O 1
ATOM 2716 N N . LEU C 1 75 ? 14.072 35.197 26.792 1.00 22.32 71 LEU C N 1
ATOM 2717 C CA . LEU C 1 75 ? 14.654 33.886 26.617 1.00 26.62 71 LEU C CA 1
ATOM 2718 C C . LEU C 1 75 ? 15.965 33.790 27.376 1.00 28.22 71 LEU C C 1
ATOM 2719 O O . LEU C 1 75 ? 16.705 34.775 27.518 1.00 26.35 71 LEU C O 1
ATOM 2724 N N . ASN C 1 76 ? 16.224 32.590 27.881 1.00 30.37 72 ASN C N 1
ATOM 2725 C CA . ASN C 1 76 ? 17.460 32.331 28.623 1.00 30.90 72 ASN C CA 1
ATOM 2726 C C . ASN C 1 76 ? 17.867 30.888 28.428 1.00 25.98 72 ASN C C 1
ATOM 2727 O O . ASN C 1 76 ? 17.120 29.985 28.806 1.00 25.55 72 ASN C O 1
ATOM 2732 N N . ASP C 1 77 ? 19.031 30.693 27.816 1.00 31.27 73 ASP C N 1
ATOM 2733 C CA . ASP C 1 77 ? 19.506 29.360 27.460 1.00 33.68 73 ASP C CA 1
ATOM 2734 C C . ASP C 1 77 ? 20.422 28.710 28.498 1.00 35.11 73 ASP C C 1
ATOM 2735 O O . ASP C 1 77 ? 20.963 27.640 28.251 1.00 32.19 73 ASP C O 1
ATOM 2740 N N . GLY C 1 78 ? 20.544 29.300 29.672 1.00 31.56 74 GLY C N 1
ATOM 2741 C CA . GLY C 1 78 ? 21.625 28.926 30.584 1.00 40.47 74 GLY C CA 1
ATOM 2742 C C . GLY C 1 78 ? 22.826 29.886 30.629 1.00 39.91 74 GLY C C 1
ATOM 2743 O O . GLY C 1 78 ? 23.311 30.177 31.721 1.00 40.18 74 GLY C O 1
ATOM 2744 N N . LYS C 1 79 ? 23.277 30.387 29.471 1.00 37.99 75 LYS C N 1
ATOM 2745 C CA . LYS C 1 79 ? 24.415 31.326 29.389 1.00 41.48 75 LYS C CA 1
ATOM 2746 C C . LYS C 1 79 ? 23.977 32.725 28.961 1.00 39.61 75 LYS C C 1
ATOM 2747 O O . LYS C 1 79 ? 24.084 33.678 29.723 1.00 36.32 75 LYS C O 1
ATOM 2753 N N . ASN C 1 80 ? 23.437 32.807 27.756 1.00 39.94 76 ASN C N 1
ATOM 2754 C CA . ASN C 1 80 ? 22.957 34.046 27.193 1.00 40.47 76 ASN C CA 1
ATOM 2755 C C . ASN C 1 80 ? 21.455 34.237 27.471 1.00 49.49 76 ASN C C 1
ATOM 2756 O O . ASN C 1 80 ? 20.713 33.278 27.778 1.00 45.63 76 ASN C O 1
ATOM 2761 N N . TYR C 1 81 ? 21.017 35.485 27.324 1.00 45.10 77 TYR C N 1
ATOM 2762 C CA . TYR C 1 81 ? 19.634 35.865 27.531 1.00 43.45 77 TYR C CA 1
ATOM 2763 C C . TYR C 1 81 ? 19.300 36.896 26.477 1.00 38.22 77 TYR C C 1
ATOM 2764 O O . TYR C 1 81 ? 20.185 37.544 25.926 1.00 31.56 77 TYR C O 1
ATOM 2773 N N . GLU C 1 82 ? 18.017 37.005 26.161 1.00 35.42 78 GLU C N 1
ATOM 2774 C CA . GLU C 1 82 ? 17.581 37.881 25.071 1.00 33.17 78 GLU C CA 1
ATOM 2775 C C . GLU C 1 82 ? 16.115 38.190 25.187 1.00 30.65 78 GLU C C 1
ATOM 2776 O O . GLU C 1 82 ? 15.325 37.307 25.550 1.00 26.73 78 GLU C O 1
ATOM 2782 N N . LYS C 1 83 ? 15.781 39.451 24.928 1.00 28.54 79 LYS C N 1
ATOM 2783 C CA . LYS C 1 83 ? 14.431 39.922 25.005 1.00 26.59 79 LYS C CA 1
ATOM 2784 C C . LYS C 1 83 ? 13.941 40.118 23.578 1.00 26.29 79 LYS C C 1
ATOM 2785 O O . LYS C 1 83 ? 14.610 40.746 22.756 1.00 22.63 79 LYS C O 1
ATOM 2791 N N . ILE C 1 84 ? 12.779 39.540 23.302 1.00 26.20 80 ILE C N 1
ATOM 2792 C CA . ILE C 1 84 ? 12.155 39.605 21.989 1.00 25.96 80 ILE C CA 1
ATOM 2793 C C . ILE C 1 84 ? 10.767 40.229 22.133 1.00 21.84 80 ILE C C 1
ATOM 2794 O O . ILE C 1 84 ? 9.985 39.784 22.963 1.00 21.95 80 ILE C O 1
ATOM 2799 N N . CYS C 1 85 ? 10.480 41.274 21.361 1.00 21.26 81 CYS C N 1
ATOM 2800 C CA . CYS C 1 85 ? 9.151 41.839 21.305 1.00 21.49 81 CYS C CA 1
ATOM 2801 C C . CYS C 1 85 ? 8.340 41.117 20.247 1.00 21.43 81 CYS C C 1
ATOM 2802 O O . CYS C 1 85 ? 8.696 41.188 19.095 1.00 23.48 81 CYS C O 1
ATOM 2805 N N . LEU C 1 86 ? 7.248 40.449 20.616 1.00 19.04 82 LEU C N 1
ATOM 2806 C CA . LEU C 1 86 ? 6.326 39.890 19.618 1.00 18.66 82 LEU C CA 1
ATOM 2807 C C . LEU C 1 86 ? 5.160 40.838 19.442 1.00 16.48 82 LEU C C 1
ATOM 2808 O O . LEU C 1 86 ? 4.529 41.264 20.429 1.00 19.51 82 LEU C O 1
ATOM 2813 N N . ASN C 1 87 ? 4.922 41.248 18.220 1.00 14.98 83 ASN C N 1
ATOM 2814 C CA . ASN C 1 87 ? 3.847 42.218 17.979 1.00 15.26 83 ASN C CA 1
ATOM 2815 C C . ASN C 1 87 ? 3.164 42.079 16.621 1.00 15.35 83 ASN C C 1
ATOM 2816 O O . ASN C 1 87 ? 2.523 42.997 16.151 1.00 13.39 83 ASN C O 1
ATOM 2821 N N . ARG C 1 88 ? 3.334 40.955 15.945 1.00 15.14 84 ARG C N 1
ATOM 2822 C CA . ARG C 1 88 ? 2.660 40.821 14.656 1.00 17.78 84 ARG C CA 1
ATOM 2823 C C . ARG C 1 88 ? 2.374 39.370 14.352 1.00 14.95 84 ARG C C 1
ATOM 2824 O O . ARG C 1 88 ? 3.151 38.508 14.674 1.00 13.97 84 ARG C O 1
ATOM 2832 N N . PRO C 1 89 ? 1.238 39.114 13.719 1.00 16.40 85 PRO C N 1
ATOM 2833 C CA . PRO C 1 89 ? 0.787 37.751 13.533 1.00 16.51 85 PRO C CA 1
ATOM 2834 C C . PRO C 1 89 ? 1.502 36.965 12.466 1.00 17.17 85 PRO C C 1
ATOM 2835 O O . PRO C 1 89 ? 1.259 35.761 12.371 1.00 18.32 85 PRO C O 1
ATOM 2839 N N . ASP C 1 90 ? 2.421 37.577 11.713 1.00 15.91 86 ASP C N 1
ATOM 2840 C CA . ASP C 1 90 ? 3.146 36.850 10.663 1.00 16.53 86 ASP C CA 1
ATOM 2841 C C . ASP C 1 90 ? 4.592 36.588 11.063 1.00 18.78 86 ASP C C 1
ATOM 2842 O O . ASP C 1 90 ? 5.456 36.309 10.233 1.00 16.50 86 ASP C O 1
ATOM 2847 N N . ILE C 1 91 ? 4.821 36.676 12.372 1.00 17.70 87 ILE C N 1
ATOM 2848 C CA . ILE C 1 91 ? 6.059 36.296 12.989 1.00 19.39 87 ILE C CA 1
ATOM 2849 C C . ILE C 1 91 ? 5.791 35.189 14.027 1.00 19.81 87 ILE C C 1
ATOM 2850 O O . ILE C 1 91 ? 4.808 35.228 14.810 1.00 23.70 87 ILE C O 1
ATOM 2855 N N . GLY C 1 92 ? 6.656 34.178 13.994 1.00 17.85 88 GLY C N 1
ATOM 2856 C CA . GLY C 1 92 ? 6.729 33.181 15.031 1.00 17.48 88 GLY C CA 1
ATOM 2857 C C . GLY C 1 92 ? 8.051 33.222 15.777 1.00 16.39 88 GLY C C 1
ATOM 2858 O O . GLY C 1 92 ? 9.090 33.624 15.244 1.00 17.15 88 GLY C O 1
ATOM 2859 N N . LEU C 1 93 ? 8.021 32.793 17.020 1.00 13.52 89 LEU C N 1
ATOM 2860 C CA . LEU C 1 93 ? 9.249 32.603 17.755 1.00 13.89 89 LEU C CA 1
ATOM 2861 C C . LEU C 1 93 ? 9.257 31.127 18.094 1.00 13.63 89 LEU C C 1
ATOM 2862 O O . LEU C 1 93 ? 8.386 30.640 18.833 1.00 15.68 89 LEU C O 1
ATOM 2867 N N . TYR C 1 94 ? 10.228 30.424 17.553 1.00 12.64 90 TYR C N 1
ATOM 2868 C CA . TYR C 1 94 ? 10.478 29.027 17.863 1.00 12.54 90 TYR C CA 1
ATOM 2869 C C . TYR C 1 94 ? 11.316 29.052 19.134 1.00 13.11 90 TYR C C 1
ATOM 2870 O O . TYR C 1 94 ? 12.330 29.766 19.181 1.00 12.28 90 TYR C O 1
ATOM 2879 N N . ILE C 1 95 ? 10.848 28.339 20.149 1.00 12.36 91 ILE C N 1
ATOM 2880 C CA . ILE C 1 95 ? 11.595 28.107 21.357 1.00 14.51 91 ILE C CA 1
ATOM 2881 C C . ILE C 1 95 ? 11.868 26.606 21.478 1.00 15.19 91 ILE C C 1
ATOM 2882 O O . ILE C 1 95 ? 10.949 25.807 21.633 1.00 16.50 91 ILE C O 1
ATOM 2887 N N . GLY C 1 96 ? 13.137 26.244 21.414 1.00 14.09 92 GLY C N 1
ATOM 2888 C CA . GLY C 1 96 ? 13.534 24.841 21.464 1.00 15.78 92 GLY C CA 1
ATOM 2889 C C . GLY C 1 96 ? 13.682 24.300 22.868 1.00 16.32 92 GLY C C 1
ATOM 2890 O O . GLY C 1 96 ? 13.257 24.899 23.822 1.00 16.43 92 GLY C O 1
ATOM 2891 N N . LYS C 1 97 ? 14.377 23.187 22.985 1.00 17.45 93 LYS C N 1
ATOM 2892 C CA . LYS C 1 97 ? 14.497 22.457 24.223 1.00 19.30 93 LYS C CA 1
ATOM 2893 C C . LYS C 1 97 ? 15.362 23.180 25.193 1.00 17.33 93 LYS C C 1
ATOM 2894 O O . LYS C 1 97 ? 16.156 24.039 24.827 1.00 21.78 93 LYS C O 1
ATOM 2900 N N . ASN C 1 98 ? 15.226 22.834 26.448 1.00 20.31 94 ASN C N 1
ATOM 2901 C CA . ASN C 1 98 ? 16.070 23.433 27.485 1.00 24.39 94 ASN C CA 1
ATOM 2902 C C . ASN C 1 98 ? 16.180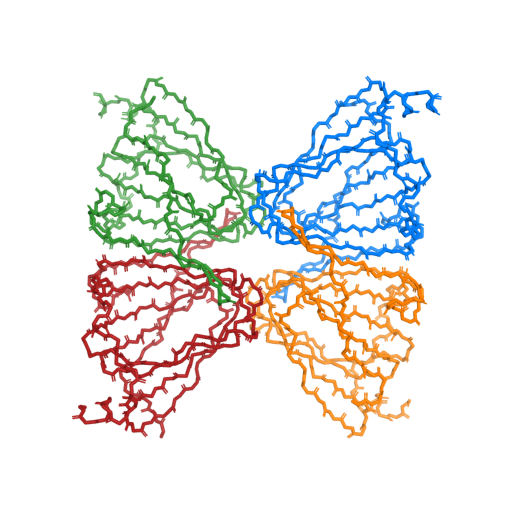 24.963 27.436 1.00 21.72 94 ASN C C 1
ATOM 2903 O O . ASN C 1 98 ? 17.251 25.542 27.635 1.00 21.19 94 ASN C O 1
ATOM 2908 N N . MET C 1 99 ? 15.049 25.618 27.254 1.00 19.37 95 MET C N 1
ATOM 2909 C CA . MET C 1 99 ? 14.990 27.058 27.276 1.00 19.75 95 MET C CA 1
ATOM 2910 C C . MET C 1 99 ? 14.174 27.633 28.415 1.00 20.61 95 MET C C 1
ATOM 2911 O O . MET C 1 99 ? 13.007 27.242 28.629 1.00 17.47 95 MET C O 1
ATOM 2916 N N . TRP C 1 100 ? 14.807 28.564 29.140 1.00 20.98 96 TRP C N 1
ATOM 2917 C CA . TRP C 1 100 ? 14.125 29.270 30.222 1.00 21.55 96 TRP C CA 1
ATOM 2918 C C . TRP C 1 100 ? 13.470 30.483 29.593 1.00 19.99 96 TRP C C 1
ATOM 2919 O O . TRP C 1 100 ? 14.089 31.154 28.772 1.00 18.77 96 TRP C O 1
ATOM 2930 N N . ARG C 1 101 ? 12.202 30.718 29.922 1.00 21.34 97 ARG C N 1
ATOM 2931 C CA . ARG C 1 101 ? 11.545 31.886 29.337 1.00 21.96 97 ARG C CA 1
ATOM 2932 C C . ARG C 1 101 ? 10.663 32.569 30.309 1.00 21.70 97 ARG C C 1
ATOM 2933 O O . ARG C 1 101 ? 10.211 31.959 31.268 1.00 22.65 97 ARG C O 1
ATOM 2941 N N . GLU C 1 102 ? 10.463 33.855 30.042 1.00 26.62 98 GLU C N 1
ATOM 2942 C CA . GLU C 1 102 ? 9.329 34.533 30.588 1.00 32.42 98 GLU C CA 1
ATOM 2943 C C . GLU C 1 102 ? 8.689 35.553 29.684 1.00 26.61 98 GLU C C 1
ATOM 2944 O O . GLU C 1 102 ? 9.334 36.258 28.911 1.00 24.95 98 GLU C O 1
ATOM 2950 N N . MET C 1 103 ? 7.387 35.615 29.873 1.00 24.42 99 MET C N 1
ATOM 2951 C CA . MET C 1 103 ? 6.481 36.464 29.104 1.00 26.29 99 MET C CA 1
ATOM 2952 C C . MET C 1 103 ? 5.946 37.595 29.954 1.00 24.06 99 MET C C 1
ATOM 2953 O O . MET C 1 103 ? 5.359 37.370 31.010 1.00 26.67 99 MET C O 1
ATOM 2958 N N . LYS C 1 104 ? 6.151 38.805 29.475 1.00 24.41 100 LYS C N 1
ATOM 2959 C CA . LYS C 1 104 ? 5.800 39.996 30.218 1.00 26.96 100 LYS C CA 1
ATOM 2960 C C . LYS C 1 104 ? 5.339 41.085 29.244 1.00 22.73 100 LYS C C 1
ATOM 2961 O O . LYS C 1 104 ? 5.469 40.905 28.036 1.00 18.44 100 LYS C O 1
ATOM 2967 N N . ASN C 1 105 ? 4.899 42.224 29.788 1.00 20.87 101 ASN C N 1
ATOM 2968 C CA . ASN C 1 105 ? 4.407 43.361 29.011 1.00 21.26 101 ASN C CA 1
ATOM 2969 C C . ASN C 1 105 ? 3.452 43.016 27.886 1.00 17.09 101 ASN C C 1
ATOM 2970 O O . ASN C 1 105 ? 3.587 43.557 26.791 1.00 15.96 101 ASN C O 1
ATOM 2975 N N . PHE C 1 106 ? 2.523 42.105 28.159 1.00 16.08 102 PHE C N 1
ATOM 2976 C CA . PHE C 1 106 ? 1.390 41.871 27.293 1.00 16.94 102 PHE C CA 1
ATOM 2977 C C . PHE C 1 106 ? 0.556 43.140 27.193 1.00 16.18 102 PHE C C 1
ATOM 2978 O O . PHE C 1 106 ? 0.078 43.627 28.215 1.00 14.14 102 PHE C O 1
ATOM 2986 N N . SER C 1 107 ? 0.394 43.667 25.982 1.00 14.82 103 SER C N 1
ATOM 2987 C CA . SER C 1 107 ? -0.663 44.668 25.771 1.00 16.20 103 SER C CA 1
ATOM 2988 C C . SER C 1 107 ? -2.010 44.155 26.295 1.00 15.86 103 SER C C 1
ATOM 2989 O O . SER C 1 107 ? -2.270 42.927 26.375 1.00 17.86 103 SER C O 1
ATOM 2992 N N . TYR C 1 108 ? -2.869 45.061 26.733 1.00 16.26 104 TYR C N 1
ATOM 2993 C CA . TYR C 1 108 ? -4.168 44.625 27.340 1.00 15.35 104 TYR C CA 1
ATOM 2994 C C . TYR C 1 108 ? -5.011 43.830 26.344 1.00 14.58 104 TYR C C 1
ATOM 2995 O O . TYR C 1 108 ? -5.273 44.309 25.230 1.00 13.28 104 TYR C O 1
ATOM 3004 N N . GLY C 1 109 ? -5.450 42.624 26.740 1.00 15.29 105 GLY C N 1
ATOM 3005 C CA . GLY C 1 109 ? -6.204 41.736 25.871 1.00 14.11 105 GLY C CA 1
ATOM 3006 C C . GLY C 1 109 ? -5.469 41.160 24.666 1.00 14.78 105 GLY C C 1
ATOM 3007 O O . GLY C 1 109 ? -6.103 40.611 23.744 1.00 12.68 105 GLY C O 1
ATOM 3008 N N . ALA C 1 110 ? -4.139 41.211 24.707 1.00 13.35 106 ALA C N 1
ATOM 3009 C CA . ALA C 1 110 ? -3.307 40.564 23.709 1.00 14.67 106 ALA C CA 1
ATOM 3010 C C . ALA C 1 110 ? -3.592 39.069 23.677 1.00 14.80 106 ALA C C 1
ATOM 3011 O O . ALA C 1 110 ? -4.038 38.473 24.677 1.00 14.61 106 ALA C O 1
ATOM 3013 N N . LYS C 1 111 ? -3.352 38.506 22.496 1.00 13.89 107 LYS C N 1
ATOM 3014 C CA . LYS C 1 111 ? -3.660 37.115 22.226 1.00 16.36 107 LYS C CA 1
ATOM 3015 C C . LYS C 1 111 ? -2.439 36.376 21.614 1.00 15.51 107 LYS C C 1
ATOM 3016 O O . LYS C 1 111 ? -1.858 36.763 20.582 1.00 14.47 107 LYS C O 1
ATOM 3022 N N . LEU C 1 112 ? -2.017 35.340 22.319 1.00 14.04 108 LEU C N 1
ATOM 3023 C CA . LEU C 1 112 ? -0.837 34.574 21.941 1.00 12.81 108 LEU C CA 1
ATOM 3024 C C . LEU C 1 112 ? -1.196 33.099 21.627 1.00 12.50 108 LEU C C 1
ATOM 3025 O O . LEU C 1 112 ? -1.869 32.433 22.367 1.00 12.80 108 LEU C O 1
ATOM 3030 N N . LEU C 1 113 ? -0.783 32.645 20.474 1.00 12.85 109 LEU C N 1
ATOM 3031 C CA . LEU C 1 113 ? -0.976 31.282 19.998 1.00 12.48 109 LEU C CA 1
ATOM 3032 C C . LEU C 1 113 ? 0.307 30.525 20.165 1.00 12.91 109 LEU C C 1
ATOM 3033 O O . LEU C 1 113 ? 1.378 31.082 19.877 1.00 13.42 109 LEU C O 1
ATOM 3038 N N . VAL C 1 114 ? 0.214 29.304 20.680 1.00 10.85 110 VAL C N 1
ATOM 3039 C CA . VAL C 1 114 ? 1.354 28.485 20.949 1.00 11.61 110 VAL C CA 1
ATOM 3040 C C . VAL C 1 114 ? 1.083 27.145 20.307 1.00 12.78 110 VAL C C 1
ATOM 3041 O O . VAL C 1 114 ? 0.070 26.505 20.577 1.00 13.78 110 VAL C O 1
ATOM 3045 N N . LEU C 1 115 ? 1.960 26.758 19.416 1.00 12.04 111 LEU C N 1
ATOM 3046 C CA . LEU C 1 115 ? 1.996 25.417 18.845 1.00 12.76 111 LEU C CA 1
ATOM 3047 C C . LEU C 1 115 ? 3.030 24.663 19.672 1.00 13.70 111 LEU C C 1
ATOM 3048 O O . LEU C 1 115 ? 4.105 25.195 19.946 1.00 15.48 111 LEU C O 1
ATOM 3053 N N . ALA C 1 116 ? 2.729 23.438 20.087 1.00 13.79 112 ALA C N 1
ATOM 3054 C CA . ALA C 1 116 ? 3.523 22.710 21.063 1.00 13.86 112 ALA C CA 1
ATOM 3055 C C . ALA C 1 116 ? 3.804 21.283 20.615 1.00 14.25 112 ALA C C 1
ATOM 3056 O O . ALA C 1 116 ? 2.979 20.665 19.915 1.00 12.09 112 ALA C O 1
ATOM 3058 N N . SER C 1 117 ? 5.005 20.793 20.937 1.00 13.64 113 SER C N 1
ATOM 3059 C CA . SER C 1 117 ? 5.533 19.561 20.360 1.00 13.77 113 SER C CA 1
ATOM 3060 C C . SER C 1 117 ? 5.105 18.344 21.159 1.00 15.97 113 SER C C 1
ATOM 3061 O O . SER C 1 117 ? 5.376 17.228 20.739 1.00 14.83 113 SER C O 1
ATOM 3064 N N . ASP C 1 118 ? 4.530 18.575 22.335 1.00 16.83 114 ASP C N 1
ATOM 3065 C CA . ASP C 1 118 ? 4.059 17.505 23.168 1.00 18.42 114 ASP C CA 1
ATOM 3066 C C . ASP C 1 118 ? 2.793 17.875 23.935 1.00 18.42 114 ASP C C 1
ATOM 3067 O O . ASP C 1 118 ? 2.400 19.037 24.007 1.00 14.98 114 ASP C O 1
ATOM 3072 N N . PHE C 1 119 ? 2.132 16.841 24.456 1.00 19.45 115 PHE C N 1
ATOM 3073 C CA . PHE C 1 119 ? 0.947 16.972 25.296 1.00 19.44 115 PHE C CA 1
ATOM 3074 C C . PHE C 1 119 ? 1.298 17.707 26.583 1.00 18.68 115 PHE C C 1
ATOM 3075 O O . PHE C 1 119 ? 2.407 17.636 27.076 1.00 15.88 115 PHE C O 1
ATOM 3083 N N . TYR C 1 120 ? 0.335 18.450 27.103 1.00 17.24 116 TYR C N 1
ATOM 3084 C CA . TYR C 1 120 ? 0.494 19.137 28.334 1.00 18.81 116 TYR C CA 1
ATOM 3085 C C . TYR C 1 120 ? 0.969 18.173 29.392 1.00 21.39 116 TYR C C 1
ATOM 3086 O O . TYR C 1 120 ? 0.480 17.064 29.482 1.00 20.38 116 TYR C O 1
ATOM 3095 N N . ASP C 1 121 ? 1.874 18.615 30.243 1.00 22.45 117 ASP C N 1
ATOM 3096 C CA . ASP C 1 121 ? 2.361 17.764 31.319 1.00 23.03 117 ASP C CA 1
ATOM 3097 C C . ASP C 1 121 ? 2.761 18.682 32.453 1.00 22.30 117 ASP C C 1
ATOM 3098 O O . ASP C 1 121 ? 3.801 19.336 32.385 1.00 19.89 117 ASP C O 1
ATOM 3103 N N . ALA C 1 122 ? 1.940 18.722 33.487 1.00 23.76 118 ALA C N 1
ATOM 3104 C CA . ALA C 1 122 ? 2.202 19.564 34.669 1.00 24.87 118 ALA C CA 1
ATOM 3105 C C . ALA C 1 122 ? 3.534 19.330 35.338 1.00 25.67 118 ALA C C 1
ATOM 3106 O O . ALA C 1 122 ? 4.047 20.236 35.948 1.00 31.11 118 ALA C O 1
ATOM 3108 N N . ALA C 1 123 ? 4.125 18.157 35.172 1.00 28.25 119 ALA C N 1
ATOM 3109 C CA . ALA C 1 123 ? 5.409 17.880 35.779 1.00 28.80 119 ALA C CA 1
ATOM 3110 C C . ALA C 1 123 ? 6.577 18.291 34.897 1.00 29.55 119 ALA C C 1
ATOM 3111 O O . ALA C 1 123 ? 7.698 18.307 35.364 1.00 31.92 119 ALA C O 1
ATOM 3113 N N . ALA C 1 124 ? 6.333 18.659 33.642 1.00 28.10 120 ALA C N 1
ATOM 3114 C CA . ALA C 1 124 ? 7.379 19.152 32.739 1.00 27.72 120 ALA C CA 1
ATOM 3115 C C . ALA C 1 124 ? 7.942 20.556 33.035 1.00 28.39 120 ALA C C 1
ATOM 3116 O O . ALA C 1 124 ? 8.912 20.972 32.427 1.00 31.44 120 ALA C O 1
ATOM 3118 N N . TYR C 1 125 ? 7.352 21.303 33.943 1.00 27.43 121 TYR C N 1
ATOM 3119 C CA . TYR C 1 125 ? 7.789 22.681 34.170 1.00 28.50 121 TYR C CA 1
ATOM 3120 C C . TYR C 1 125 ? 8.994 22.701 35.071 1.00 30.33 121 TYR C C 1
ATOM 3121 O O . TYR C 1 125 ? 9.040 21.969 36.041 1.00 30.82 121 TYR C O 1
ATOM 3130 N N . ILE C 1 126 ? 9.950 23.561 34.780 1.00 29.49 122 ILE C N 1
ATOM 3131 C CA . ILE C 1 126 ? 11.103 23.698 35.635 1.00 28.56 122 ILE C CA 1
ATOM 3132 C C . ILE C 1 126 ? 11.063 25.110 36.139 1.00 27.52 122 ILE C C 1
ATOM 3133 O O . ILE C 1 126 ? 11.430 26.054 35.437 1.00 27.55 122 ILE C O 1
ATOM 3138 N N . ARG C 1 127 ? 10.655 25.255 37.389 1.00 30.74 123 ARG C N 1
ATOM 3139 C CA . ARG C 1 127 ? 10.332 26.575 37.925 1.00 33.91 123 ARG C CA 1
ATOM 3140 C C . ARG C 1 127 ? 11.476 27.198 38.702 1.00 32.48 123 ARG C C 1
ATOM 3141 O O . ARG C 1 127 ? 11.350 28.317 39.155 1.00 32.60 123 ARG C O 1
ATOM 3149 N N . ASN C 1 128 ? 12.591 26.488 38.868 1.00 37.02 124 ASN C N 1
ATOM 3150 C CA . ASN C 1 128 ? 13.697 27.024 39.635 1.00 33.12 124 ASN C CA 1
ATOM 3151 C C . ASN C 1 128 ? 14.934 27.091 38.777 1.00 28.22 124 ASN C C 1
ATOM 3152 O O . ASN C 1 128 ? 15.365 26.109 38.203 1.00 30.27 124 ASN C O 1
ATOM 3157 N N . TYR C 1 129 ? 15.468 28.290 38.651 1.00 25.92 125 TYR C N 1
ATOM 3158 C CA . TYR C 1 129 ? 16.546 28.560 37.738 1.00 26.53 125 TYR C CA 1
ATOM 3159 C C . TYR C 1 129 ? 17.809 27.695 38.009 1.00 31.04 125 TYR C C 1
ATOM 3160 O O . TYR C 1 129 ? 18.487 27.278 37.059 1.00 33.21 125 TYR C O 1
ATOM 3169 N N . ASP C 1 130 ? 18.119 27.454 39.286 1.00 31.15 126 ASP C N 1
ATOM 3170 C CA . ASP C 1 130 ? 19.248 26.556 39.678 1.00 36.17 126 ASP C CA 1
ATOM 3171 C C . ASP C 1 130 ? 19.059 25.132 39.152 1.00 31.03 126 ASP C C 1
ATOM 3172 O O . ASP C 1 130 ? 19.979 24.537 38.565 1.00 33.45 126 ASP C O 1
ATOM 3177 N N . GLU C 1 131 ? 17.836 24.640 39.356 1.00 34.45 127 GLU C N 1
ATOM 3178 C CA . GLU C 1 131 ? 17.335 23.349 38.880 1.00 37.10 127 GLU C CA 1
ATOM 3179 C C . GLU C 1 131 ? 17.521 23.313 37.368 1.00 37.21 127 GLU C C 1
ATOM 3180 O O . GLU C 1 131 ? 18.045 22.354 36.822 1.00 38.76 127 GLU C O 1
ATOM 3186 N N . PHE C 1 132 ? 17.155 24.395 36.688 1.00 33.72 128 PHE C N 1
ATOM 3187 C CA . PHE C 1 132 ? 17.374 24.512 35.253 1.00 29.41 128 PHE C CA 1
ATOM 3188 C C . PHE C 1 132 ? 18.851 24.369 34.913 1.00 33.98 128 PHE C C 1
ATOM 3189 O O . PHE C 1 132 ? 19.222 23.624 33.990 1.00 38.13 128 PHE C O 1
ATOM 3197 N N . LEU C 1 133 ? 19.706 25.102 35.606 1.00 36.76 129 LEU C N 1
ATOM 3198 C CA . LEU C 1 133 ? 21.121 25.006 35.290 1.00 39.76 129 LEU C CA 1
ATOM 3199 C C . LEU C 1 133 ? 21.684 23.595 35.526 1.00 41.89 129 LEU C C 1
ATOM 3200 O O . LEU C 1 133 ? 22.573 23.170 34.803 1.00 42.30 129 LEU C O 1
ATOM 3205 N N . ARG C 1 134 ? 21.132 22.867 36.491 1.00 45.10 130 ARG C N 1
ATOM 3206 C CA . ARG C 1 134 ? 21.539 21.480 36.754 1.00 45.91 130 ARG C CA 1
ATOM 3207 C C . ARG C 1 134 ? 21.413 20.473 35.603 1.00 49.06 130 ARG C C 1
ATOM 3208 O O . ARG C 1 134 ? 22.402 19.805 35.313 1.00 63.29 130 ARG C O 1
ATOM 3216 N N . ASN C 1 135 ? 20.268 20.342 34.932 1.00 50.39 131 ASN C N 1
ATOM 3217 C CA . ASN C 1 135 ? 20.271 19.613 33.645 1.00 53.56 131 ASN C CA 1
ATOM 3218 C C . ASN C 1 135 ? 20.563 20.506 32.418 1.00 50.18 131 ASN C C 1
ATOM 3219 O O . ASN C 1 135 ? 19.941 20.420 31.364 1.00 58.69 131 ASN C O 1
ATOM 3224 N N . ILE C 1 136 ? 21.555 21.362 32.552 1.00 47.59 132 ILE C N 1
ATOM 3225 C CA . ILE C 1 136 ? 22.376 21.747 31.411 1.00 60.09 132 ILE C CA 1
ATOM 3226 C C . ILE C 1 136 ? 23.834 21.374 31.711 1.00 58.95 132 ILE C C 1
ATOM 3227 O O . ILE C 1 136 ? 24.402 20.475 31.088 1.00 73.09 132 ILE C O 1
ATOM 3232 N N . HIS D 1 4 ? -33.977 19.050 10.108 1.00 55.91 0 HIS D N 1
ATOM 3233 C CA . HIS D 1 4 ? -32.919 19.917 9.532 1.00 54.34 0 HIS D CA 1
ATOM 3234 C C . HIS D 1 4 ? -31.542 19.818 10.180 1.00 56.20 0 HIS D C 1
ATOM 3235 O O . HIS D 1 4 ? -30.693 20.671 9.892 1.00 60.37 0 HIS D O 1
ATOM 3236 N N . MET D 1 5 ? -31.298 18.800 11.025 1.00 52.56 1 MET D N 1
ATOM 3237 C CA . MET D 1 5 ? -30.054 18.714 11.839 1.00 50.12 1 MET D CA 1
ATOM 3238 C C . MET D 1 5 ? -28.840 18.052 11.152 1.00 46.44 1 MET D C 1
ATOM 3239 O O . MET D 1 5 ? -28.831 16.865 10.869 1.00 41.45 1 MET D O 1
ATOM 3244 N N . ILE D 1 6 ? -27.787 18.828 10.948 1.00 39.54 2 ILE D N 1
ATOM 3245 C CA . ILE D 1 6 ? -26.594 18.364 10.240 1.00 34.91 2 ILE D CA 1
ATOM 3246 C C . ILE D 1 6 ? -25.835 17.180 10.884 1.00 32.30 2 ILE D C 1
ATOM 3247 O O . ILE D 1 6 ? -25.806 17.009 12.098 1.00 30.08 2 ILE D O 1
ATOM 3252 N N . LYS D 1 7 ? -25.225 16.366 10.029 1.00 33.84 3 LYS D N 1
ATOM 3253 C CA . LYS D 1 7 ? -24.268 15.342 10.443 1.00 34.78 3 LYS D CA 1
ATOM 3254 C C . LYS D 1 7 ? -22.870 15.953 10.566 1.00 32.13 3 LYS D C 1
ATOM 3255 O O . LYS D 1 7 ? -22.613 17.026 10.038 1.00 29.24 3 LYS D O 1
ATOM 3261 N N . ASN D 1 8 ? -21.962 15.216 11.183 1.00 23.81 4 ASN D N 1
ATOM 3262 C CA . ASN D 1 8 ? -20.547 15.485 11.111 1.00 27.62 4 ASN D CA 1
ATOM 3263 C C . ASN D 1 8 ? -20.139 16.852 11.631 1.00 23.99 4 ASN D C 1
ATOM 3264 O O . ASN D 1 8 ? -19.173 17.423 11.156 1.00 21.32 4 ASN D O 1
ATOM 3269 N N . CYS D 1 9 ? -20.833 17.363 12.636 1.00 21.97 5 CYS D N 1
ATOM 3270 C CA . CYS D 1 9 ? -20.367 18.548 13.284 1.00 21.12 5 CYS D CA 1
ATOM 3271 C C . CYS D 1 9 ? -20.566 18.487 14.779 1.00 20.93 5 CYS D C 1
ATOM 3272 O O . CYS D 1 9 ? -21.437 17.764 15.282 1.00 18.59 5 CYS D O 1
ATOM 3275 N N . LYS D 1 10 ? -19.666 19.125 15.514 1.00 15.58 6 LYS D N 1
ATOM 3276 C CA . LYS D 1 10 ? -19.768 19.124 16.928 1.00 17.25 6 LYS D CA 1
ATOM 3277 C C . LYS D 1 10 ? -19.362 20.450 17.489 1.00 15.69 6 LYS D C 1
ATOM 3278 O O . LYS D 1 10 ? -18.560 21.166 16.909 1.00 15.63 6 LYS D O 1
ATOM 3284 N N . ILE D 1 11 ? -19.882 20.750 18.657 1.00 15.78 7 ILE D N 1
ATOM 3285 C CA . ILE D 1 11 ? -19.501 21.957 19.345 1.00 19.23 7 ILE D CA 1
ATOM 3286 C C . ILE D 1 11 ? -18.625 21.547 20.490 1.00 17.14 7 ILE D C 1
ATOM 3287 O O . ILE D 1 11 ? -19.003 20.688 21.284 1.00 17.74 7 ILE D O 1
ATOM 3292 N N . LEU D 1 12 ? -17.415 22.083 20.513 1.00 13.76 8 LEU D N 1
ATOM 3293 C CA . LEU D 1 12 ? -16.483 21.737 21.549 1.00 13.06 8 LEU D CA 1
ATOM 3294 C C . LEU D 1 12 ? -16.552 22.842 22.571 1.00 14.36 8 LEU D C 1
ATOM 3295 O O . LEU D 1 12 ? -16.323 24.014 22.262 1.00 14.98 8 LEU D O 1
ATOM 3300 N N . ASN D 1 13 ? -16.867 22.488 23.799 1.00 13.36 9 ASN D N 1
ATOM 3301 C CA . ASN D 1 13 ? -16.869 23.468 24.849 1.00 13.28 9 ASN D CA 1
ATOM 3302 C C . ASN D 1 13 ? -15.520 23.462 25.531 1.00 14.69 9 ASN D C 1
ATOM 3303 O O . ASN D 1 13 ? -15.185 22.595 26.341 1.00 13.18 9 ASN D O 1
ATOM 3308 N N . LEU D 1 14 ? -14.722 24.457 25.161 1.00 15.39 10 LEU D N 1
ATOM 3309 C CA . LEU D 1 14 ? -13.323 24.481 25.603 1.00 16.22 10 LEU D CA 1
ATOM 3310 C C . LEU D 1 14 ? -13.210 25.032 27.038 1.00 18.57 10 LEU D C 1
ATOM 3311 O O . LEU D 1 14 ? -13.811 26.063 27.422 1.00 20.73 10 LEU D O 1
ATOM 3316 N N . ARG D 1 15 ? -12.407 24.341 27.811 1.00 17.49 11 ARG D N 1
ATOM 3317 C CA . ARG D 1 15 ? -12.112 24.717 29.182 1.00 20.83 11 ARG D CA 1
ATOM 3318 C C . ARG D 1 15 ? -11.056 25.818 29.142 1.00 20.41 11 ARG D C 1
ATOM 3319 O O . ARG D 1 15 ? -9.994 25.614 28.588 1.00 22.02 11 ARG D O 1
ATOM 3327 N N . ALA D 1 16 ? -11.352 26.968 29.730 1.00 24.07 12 ALA D N 1
ATOM 3328 C CA . ALA D 1 16 ? -10.380 28.064 29.828 1.00 24.92 12 ALA D CA 1
ATOM 3329 C C . ALA D 1 16 ? -9.876 28.204 31.249 1.00 26.14 12 ALA D C 1
ATOM 3330 O O . ALA D 1 16 ? -10.673 28.508 32.106 1.00 30.14 12 ALA D O 1
ATOM 3332 N N . ILE D 1 17 ? -8.582 28.037 31.505 1.00 23.68 13 ILE D N 1
ATOM 3333 C CA . ILE D 1 17 ? -8.050 28.284 32.826 1.00 22.92 13 ILE D CA 1
ATOM 3334 C C . ILE D 1 17 ? -7.897 29.809 32.929 1.00 22.49 13 ILE D C 1
ATOM 3335 O O . ILE D 1 17 ? -7.169 30.402 32.141 1.00 20.44 13 ILE D O 1
ATOM 3340 N N . ARG D 1 18 ? -8.595 30.445 33.867 1.00 21.95 14 ARG D N 1
ATOM 3341 C CA . ARG D 1 18 ? -8.613 31.921 34.008 1.00 20.75 14 ARG D CA 1
ATOM 3342 C C . ARG D 1 18 ? -7.999 32.304 35.313 1.00 20.93 14 ARG D C 1
ATOM 3343 O O . ARG D 1 18 ? -8.329 31.722 36.319 1.00 23.36 14 ARG D O 1
ATOM 3351 N N . ASP D 1 19 ? -7.021 33.201 35.305 1.00 20.51 15 ASP D N 1
ATOM 3352 C CA . ASP D 1 19 ? -6.501 33.793 36.509 1.00 20.95 15 ASP D CA 1
ATOM 3353 C C . ASP D 1 19 ? -6.247 35.261 36.187 1.00 21.17 15 ASP D C 1
ATOM 3354 O O . ASP D 1 19 ? -6.750 35.760 35.189 1.00 19.53 15 ASP D O 1
ATOM 3359 N N . ASN D 1 20 ? -5.457 35.948 36.993 1.00 25.67 16 ASN D N 1
ATOM 3360 C CA . ASN D 1 20 ? -5.189 37.375 36.749 1.00 30.89 16 ASN D CA 1
ATOM 3361 C C . ASN D 1 20 ? -4.308 37.698 35.587 1.00 24.98 16 ASN D C 1
ATOM 3362 O O . ASN D 1 20 ? -4.236 38.842 35.182 1.00 22.00 16 ASN D O 1
ATOM 3367 N N . ARG D 1 21 ? -3.591 36.707 35.084 1.00 21.87 17 ARG D N 1
ATOM 3368 C CA . ARG D 1 21 ? -2.748 36.923 33.944 1.00 18.73 17 ARG D CA 1
ATOM 3369 C C . ARG D 1 21 ? -3.565 36.814 32.671 1.00 20.38 17 ARG D C 1
ATOM 3370 O O . ARG D 1 21 ? -3.160 37.326 31.654 1.00 27.39 17 ARG D O 1
ATOM 3378 N N . GLY D 1 22 ? -4.707 36.156 32.710 1.00 20.49 18 GLY D N 1
ATOM 3379 C CA . GLY D 1 22 ? -5.541 35.992 31.517 1.00 22.34 18 GLY D CA 1
ATOM 3380 C C . GLY D 1 22 ? -6.223 34.643 31.506 1.00 21.10 18 GLY D C 1
ATOM 3381 O O . GLY D 1 22 ? -6.406 34.039 32.560 1.00 21.59 18 GLY D O 1
ATOM 3382 N N . SER D 1 23 ? -6.566 34.173 30.314 1.00 18.33 19 SER D N 1
ATOM 3383 C CA . SER D 1 23 ? -7.201 32.903 30.133 1.00 18.72 19 SER D CA 1
ATOM 3384 C C . SER D 1 23 ? -6.392 32.099 29.182 1.00 16.14 19 SER D C 1
ATOM 3385 O O . SER D 1 23 ? -5.867 32.636 28.193 1.00 13.28 19 SER D O 1
ATOM 3388 N N . LEU D 1 24 ? -6.286 30.803 29.506 1.00 15.48 20 LEU D N 1
ATOM 3389 C CA . LEU D 1 24 ? -5.610 29.839 28.676 1.00 14.36 20 LEU D CA 1
ATOM 3390 C C . LEU D 1 24 ? -6.588 28.754 28.221 1.00 17.02 20 LEU D C 1
ATOM 3391 O O . LEU D 1 24 ? -7.378 28.203 29.010 1.00 16.74 20 LEU D O 1
ATOM 3396 N N . ILE D 1 25 ? -6.571 28.467 26.927 1.00 17.24 21 ILE D N 1
ATOM 3397 C CA . ILE D 1 25 ? -7.253 27.325 26.432 1.00 17.87 21 ILE D CA 1
ATOM 3398 C C . ILE D 1 25 ? -6.289 26.460 25.654 1.00 17.14 21 ILE D C 1
ATOM 3399 O O . ILE D 1 25 ? -5.586 26.953 24.805 1.00 16.80 21 ILE D O 1
ATOM 3404 N N . ALA D 1 26 ? -6.348 25.152 25.884 1.00 16.02 22 ALA D N 1
ATOM 3405 C CA . ALA D 1 26 ? -5.512 24.201 25.205 1.00 15.48 22 ALA D CA 1
ATOM 3406 C C . ALA D 1 26 ? -6.332 23.088 24.516 1.00 15.36 22 ALA D C 1
ATOM 3407 O O . ALA D 1 26 ? -7.382 22.667 25.014 1.00 16.58 22 ALA D O 1
ATOM 3409 N N . LEU D 1 27 ? -5.881 22.664 23.344 1.00 12.99 23 LEU D N 1
ATOM 3410 C CA . LEU D 1 27 ? -6.408 21.494 22.637 1.00 12.62 23 LEU D CA 1
ATOM 3411 C C . LEU D 1 27 ? -5.262 20.589 22.291 1.00 13.19 23 LEU D C 1
ATOM 3412 O O . LEU D 1 27 ? -4.210 21.054 21.815 1.00 13.47 23 LEU D O 1
ATOM 3417 N N . GLU D 1 28 ? -5.492 19.289 22.444 1.00 14.68 24 GLU D N 1
ATOM 3418 C CA . GLU D 1 28 ? -4.516 18.274 22.055 1.00 15.49 24 GLU D CA 1
ATOM 3419 C C . GLU D 1 28 ? -5.118 17.155 21.200 1.00 13.60 24 GLU D C 1
ATOM 3420 O O . GLU D 1 28 ? -6.332 16.882 21.225 1.00 12.62 24 GLU D O 1
ATOM 3426 N N . ASN D 1 29 ? -4.191 16.467 20.555 1.00 13.98 25 ASN D N 1
ATOM 3427 C CA . ASN D 1 29 ? -4.473 15.380 19.623 1.00 15.99 25 ASN D CA 1
ATOM 3428 C C . ASN D 1 29 ? -5.352 14.349 20.294 1.00 16.16 25 ASN D C 1
ATOM 3429 O O . ASN D 1 29 ? -5.051 13.915 21.411 1.00 13.59 25 ASN D O 1
ATOM 3434 N N . ASN D 1 30 ? -6.418 13.980 19.581 1.00 17.93 26 ASN D N 1
ATOM 3435 C CA . ASN D 1 30 ? -7.327 12.915 19.982 1.00 18.58 26 ASN D CA 1
ATOM 3436 C C . ASN D 1 30 ? -7.806 13.132 21.359 1.00 18.66 26 ASN D C 1
ATOM 3437 O O . ASN D 1 30 ? -7.952 12.193 22.115 1.00 21.81 26 ASN D O 1
ATOM 3442 N N . LYS D 1 31 ? -8.022 14.385 21.698 1.00 17.47 27 LYS D N 1
ATOM 3443 C CA . LYS D 1 31 ? -8.583 14.739 22.965 1.00 16.98 27 LYS D CA 1
ATOM 3444 C C . LYS D 1 31 ? -9.673 15.769 22.721 1.00 15.40 27 LYS D C 1
ATOM 3445 O O . LYS D 1 31 ? -10.768 15.418 22.316 1.00 15.90 27 LYS D O 1
ATOM 3451 N N . GLU D 1 32 ? -9.369 17.047 22.834 1.00 15.57 28 GLU D N 1
ATOM 3452 C CA . GLU D 1 32 ? -10.253 18.079 22.338 1.00 14.92 28 GLU D CA 1
ATOM 3453 C C . GLU D 1 32 ? -10.374 18.062 20.829 1.00 15.79 28 GLU D C 1
ATOM 3454 O O . GLU D 1 32 ? -11.480 18.253 20.280 1.00 16.80 28 GLU D O 1
ATOM 3460 N N . VAL D 1 33 ? -9.262 17.791 20.163 1.00 16.33 29 VAL D N 1
ATOM 3461 C CA . VAL D 1 33 ? -9.234 17.613 18.711 1.00 16.82 29 VAL D CA 1
ATOM 3462 C C . VAL D 1 33 ? -9.483 16.142 18.429 1.00 17.08 29 VAL D C 1
ATOM 3463 O O . VAL D 1 33 ? -8.661 15.315 18.814 1.00 18.29 29 VAL D O 1
ATOM 3467 N N . PRO D 1 34 ? -10.585 15.809 17.748 1.00 18.55 30 PRO D N 1
ATOM 3468 C CA . PRO D 1 34 ? -10.961 14.411 17.421 1.00 21.05 30 PRO D CA 1
ATOM 3469 C C . PRO D 1 34 ? -10.095 13.782 16.311 1.00 21.97 30 PRO D C 1
ATOM 3470 O O . PRO D 1 34 ? -10.568 12.983 15.543 1.00 23.11 30 PRO D O 1
ATOM 3474 N N . PHE D 1 35 ? -8.823 14.166 16.267 1.00 17.71 31 PHE D N 1
ATOM 3475 C CA . PHE D 1 35 ? -7.856 13.675 15.314 1.00 19.42 31 PHE D CA 1
ATOM 3476 C C . PHE D 1 35 ? -6.488 14.182 15.730 1.00 19.19 31 PHE D C 1
ATOM 3477 O O . PHE D 1 35 ? -6.382 14.988 16.627 1.00 18.34 31 PHE D O 1
ATOM 3485 N N . GLU D 1 36 ? -5.460 13.733 15.021 1.00 22.77 32 GLU D N 1
ATOM 3486 C CA . GLU D 1 36 ? -4.098 14.228 15.161 1.00 22.24 32 GLU D CA 1
ATOM 3487 C C . GLU D 1 36 ? -3.924 15.450 14.254 1.00 18.14 32 GLU D C 1
ATOM 3488 O O . GLU D 1 36 ? -4.175 15.390 13.067 1.00 16.43 32 GLU D O 1
ATOM 3494 N N . ILE D 1 37 ? -3.483 16.546 14.822 1.00 16.71 33 ILE D N 1
ATOM 3495 C CA . ILE D 1 37 ? -3.245 17.733 14.047 1.00 15.59 33 ILE D CA 1
ATOM 3496 C C . ILE D 1 37 ? -2.122 17.490 13.027 1.00 15.84 33 ILE D C 1
ATOM 3497 O O . ILE D 1 37 ? -1.089 16.943 13.388 1.00 16.02 33 ILE D O 1
ATOM 3502 N N . LYS D 1 38 ? -2.320 17.855 11.775 1.00 15.43 34 LYS D N 1
ATOM 3503 C CA . LYS D 1 38 ? -1.216 17.952 10.826 1.00 16.12 34 LYS D CA 1
ATOM 3504 C C . LYS D 1 38 ? -0.870 19.365 10.430 1.00 15.97 34 LYS D C 1
ATOM 3505 O O . LYS D 1 38 ? 0.225 19.624 9.936 1.00 14.20 34 LYS D O 1
ATOM 3511 N N . ARG D 1 39 ? -1.835 20.252 10.597 1.00 13.81 35 ARG D N 1
ATOM 3512 C CA . ARG D 1 39 ? -1.753 21.571 10.072 1.00 14.76 35 ARG D CA 1
ATOM 3513 C C . ARG D 1 39 ? -2.600 22.466 10.929 1.00 15.24 35 ARG D C 1
ATOM 3514 O O . ARG D 1 39 ? -3.743 22.093 11.267 1.00 16.73 35 ARG D O 1
ATOM 3522 N N . VAL D 1 40 ? -2.055 23.648 11.208 1.00 13.91 36 VAL D N 1
ATOM 3523 C CA . VAL D 1 40 ? -2.784 24.737 11.857 1.00 13.53 36 VAL D CA 1
ATOM 3524 C C . VAL D 1 40 ? -2.729 25.896 10.901 1.00 14.05 36 VAL D C 1
ATOM 3525 O O . VAL D 1 40 ? -1.676 26.141 10.301 1.00 16.86 36 VAL D O 1
ATOM 3529 N N . TYR D 1 41 ? -3.840 26.578 10.675 1.00 13.91 37 TYR D N 1
ATOM 3530 C CA . TYR D 1 41 ? -3.817 27.815 9.944 1.00 13.01 37 TYR D CA 1
ATOM 3531 C C . TYR D 1 41 ? -4.706 28.871 10.583 1.00 13.70 37 TYR D C 1
ATOM 3532 O O . TYR D 1 41 ? -5.563 28.572 11.433 1.00 11.93 37 TYR D O 1
ATOM 3541 N N . TYR D 1 42 ? -4.463 30.108 10.179 1.00 12.57 38 TYR D N 1
ATOM 3542 C CA . TYR D 1 42 ? -5.298 31.174 10.682 1.00 14.09 38 TYR D CA 1
ATOM 3543 C C . TYR D 1 42 ? -5.453 32.302 9.693 1.00 14.63 38 TYR D C 1
ATOM 3544 O O . TYR D 1 42 ? -4.583 32.544 8.842 1.00 15.35 38 TYR D O 1
ATOM 3553 N N . ILE D 1 43 ? -6.639 32.894 9.772 1.00 14.34 39 ILE D N 1
ATOM 3554 C CA . ILE D 1 43 ? -7.138 33.894 8.843 1.00 15.83 39 ILE D CA 1
ATOM 3555 C C . ILE D 1 43 ? -7.371 35.144 9.690 1.00 15.35 39 ILE D C 1
ATOM 3556 O O . ILE D 1 43 ? -7.943 35.071 10.809 1.00 13.73 39 ILE D O 1
ATOM 3561 N N . PHE D 1 44 ? -6.920 36.276 9.159 1.00 14.96 40 PHE D N 1
ATOM 3562 C CA . PHE D 1 44 ? -7.035 37.540 9.841 1.00 14.09 40 PHE D CA 1
ATOM 3563 C C . PHE D 1 44 ? -7.110 38.601 8.778 1.00 12.90 40 PHE D C 1
ATOM 3564 O O . PHE D 1 44 ? -7.144 38.265 7.613 1.00 12.75 40 PHE D O 1
ATOM 3572 N N . ASP D 1 45 ? -7.249 39.859 9.161 1.00 12.73 41 ASP D N 1
ATOM 3573 C CA . ASP D 1 45 ? -7.536 40.951 8.233 1.00 14.16 41 ASP D CA 1
ATOM 3574 C C . ASP D 1 45 ? -8.761 40.706 7.375 1.00 15.29 41 ASP D C 1
ATOM 3575 O O . ASP D 1 45 ? -8.825 41.103 6.220 1.00 13.75 41 ASP D O 1
ATOM 3580 N N . THR D 1 46 ? -9.731 40.039 7.969 1.00 16.41 42 THR D N 1
ATOM 3581 C CA . THR D 1 46 ? -10.956 39.694 7.299 1.00 15.34 42 THR D CA 1
ATOM 3582 C C . THR D 1 46 ? -11.870 40.869 7.243 1.00 17.63 42 THR D C 1
ATOM 3583 O O . THR D 1 46 ? -11.609 41.894 7.836 1.00 15.56 42 THR D O 1
ATOM 3587 N N . ASP D 1 47 ? -12.970 40.703 6.514 1.00 20.51 43 ASP D N 1
ATOM 3588 C CA . ASP D 1 47 ? -13.823 41.832 6.146 1.00 20.30 43 ASP D CA 1
ATOM 3589 C C . ASP D 1 47 ? -15.236 41.332 5.822 1.00 19.81 43 ASP D C 1
ATOM 3590 O O . ASP D 1 47 ? -15.396 40.398 5.044 1.00 17.42 43 ASP D O 1
ATOM 3595 N N . PRO D 1 48 ? -16.260 41.950 6.424 1.00 22.27 44 PRO D N 1
ATOM 3596 C CA . PRO D 1 48 ? -17.593 41.427 6.129 1.00 22.10 44 PRO D CA 1
ATOM 3597 C C . PRO D 1 48 ? -18.016 41.539 4.661 1.00 22.58 44 PRO D C 1
ATOM 3598 O O . PRO D 1 48 ? -18.851 40.752 4.259 1.00 18.94 44 PRO D O 1
ATOM 3602 N N . ASN D 1 49 ? -17.429 42.423 3.846 1.00 21.57 45 ASN D N 1
ATOM 3603 C CA . ASN D 1 49 ? -17.739 42.402 2.409 1.00 24.67 45 ASN D CA 1
ATOM 3604 C C . ASN D 1 49 ? -17.029 41.332 1.630 1.00 24.85 45 ASN D C 1
ATOM 3605 O O . ASN D 1 49 ? -17.182 41.276 0.413 1.00 23.65 45 ASN D O 1
ATOM 3610 N N . PHE D 1 50 ? -16.210 40.515 2.285 1.00 23.55 46 PHE D N 1
ATOM 3611 C CA . PHE D 1 50 ? -15.468 39.548 1.498 1.00 23.09 46 PHE D CA 1
ATOM 3612 C C . PHE D 1 50 ? -15.563 38.190 2.103 1.00 24.93 46 PHE D C 1
ATOM 3613 O O . PHE D 1 50 ? -14.674 37.800 2.852 1.00 26.00 46 PHE D O 1
ATOM 3621 N N . PRO D 1 51 ? -16.659 37.470 1.784 1.00 23.51 47 PRO D N 1
ATOM 3622 C CA . PRO D 1 51 ? -16.789 36.130 2.313 1.00 25.32 47 PRO D CA 1
ATOM 3623 C C . PRO D 1 51 ? -15.774 35.228 1.616 1.00 25.52 47 PRO D C 1
ATOM 3624 O O . PRO D 1 51 ? -15.204 35.588 0.595 1.00 24.69 47 PRO D O 1
ATOM 3628 N N . ARG D 1 52 ? -15.535 34.077 2.213 1.00 28.06 48 ARG D N 1
ATOM 3629 C CA . ARG D 1 52 ? -14.778 33.039 1.580 1.00 28.72 48 ARG D CA 1
ATOM 3630 C C . ARG D 1 52 ? -15.739 32.223 0.743 1.00 33.84 48 ARG D C 1
ATOM 3631 O O . ARG D 1 52 ? -16.968 32.194 0.966 1.00 40.39 48 ARG D O 1
ATOM 3639 N N . GLY D 1 53 ? -15.145 31.552 -0.220 1.00 36.40 49 GLY D N 1
ATOM 3640 C CA . GLY D 1 53 ? -15.896 30.719 -1.138 1.00 36.20 49 GLY D CA 1
ATOM 3641 C C . GLY D 1 53 ? -16.400 29.451 -0.501 1.00 28.08 49 GLY D C 1
ATOM 3642 O O . GLY D 1 53 ? -15.690 28.819 0.258 1.00 29.48 49 GLY D O 1
ATOM 3643 N N . ALA D 1 54 ? -17.611 29.051 -0.871 1.00 24.76 50 ALA D N 1
ATOM 3644 C CA . ALA D 1 54 ? -18.136 27.752 -0.457 1.00 22.00 50 ALA D CA 1
ATOM 3645 C C . ALA D 1 54 ? -17.476 26.546 -1.135 1.00 20.16 50 ALA D C 1
ATOM 3646 O O . ALA D 1 54 ? -17.214 2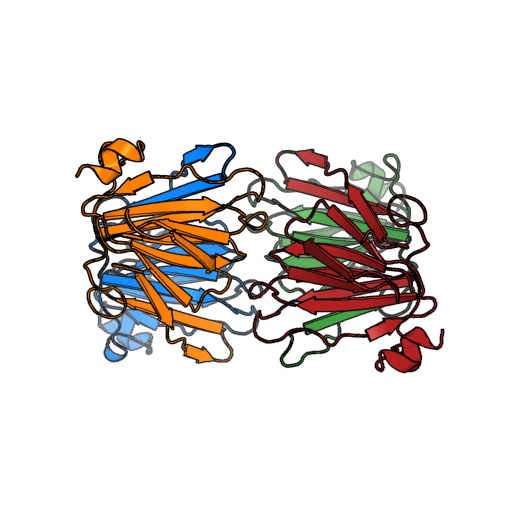6.573 -2.309 1.00 21.42 50 ALA D O 1
ATOM 3648 N N . HIS D 1 55 ? -17.225 25.468 -0.402 1.00 19.15 51 HIS D N 1
ATOM 3649 C CA . HIS D 1 55 ? -16.645 24.266 -0.965 1.00 18.58 51 HIS D CA 1
ATOM 3650 C C . HIS D 1 55 ? -16.722 23.167 0.087 1.00 17.71 51 HIS D C 1
ATOM 3651 O O . HIS D 1 55 ? -16.957 23.426 1.245 1.00 17.34 51 HIS D O 1
ATOM 3658 N N . ALA D 1 56 ? -16.457 21.944 -0.331 1.00 17.77 52 ALA D N 1
ATOM 3659 C CA . ALA D 1 56 ? -16.420 20.793 0.539 1.00 20.38 52 ALA D CA 1
ATOM 3660 C C . ALA D 1 56 ? -15.063 20.173 0.488 1.00 17.86 52 ALA D C 1
ATOM 3661 O O . ALA D 1 56 ? -14.241 20.513 -0.334 1.00 17.34 52 ALA D O 1
ATOM 3663 N N . HIS D 1 57 ? -14.863 19.250 1.407 1.00 18.01 53 HIS D N 1
ATOM 3664 C CA . HIS D 1 57 ? -13.730 18.378 1.430 1.00 19.00 53 HIS D CA 1
ATOM 3665 C C . HIS D 1 57 ? -14.277 16.996 1.690 1.00 21.96 53 HIS D C 1
ATOM 3666 O O . HIS D 1 57 ? -15.198 16.842 2.491 1.00 22.15 53 HIS D O 1
ATOM 3673 N N . LYS D 1 58 ? -13.690 15.993 1.031 1.00 25.63 54 LYS D N 1
ATOM 3674 C CA . LYS D 1 58 ? -13.963 14.591 1.311 1.00 25.49 54 LYS D CA 1
ATOM 3675 C C . LYS D 1 58 ? -13.352 14.192 2.668 1.00 25.03 54 LYS D C 1
ATOM 3676 O O . LYS D 1 58 ? -14.090 14.087 3.634 1.00 28.70 54 LYS D O 1
ATOM 3682 N N . ASN D 1 59 ? -12.034 14.036 2.806 1.00 23.99 55 ASN D N 1
ATOM 3683 C CA . ASN D 1 59 ? -11.482 13.437 4.060 1.00 24.19 55 ASN D CA 1
ATOM 3684 C C . ASN D 1 59 ? -11.027 14.387 5.151 1.00 21.10 55 ASN D C 1
ATOM 3685 O O . ASN D 1 59 ? -10.849 13.983 6.287 1.00 19.73 55 ASN D O 1
ATOM 3690 N N . LEU D 1 60 ? -10.853 15.657 4.814 1.00 19.45 56 LEU D N 1
ATOM 3691 C CA . LEU D 1 60 ? -10.353 16.639 5.773 1.00 18.58 56 LEU D CA 1
ATOM 3692 C C . LEU D 1 60 ? -11.347 16.882 6.920 1.00 16.49 56 LEU D C 1
ATOM 3693 O O . LEU D 1 60 ? -12.545 17.110 6.686 1.00 16.72 56 LEU D O 1
ATOM 3698 N N . GLU D 1 61 ? -10.839 16.776 8.142 1.00 16.08 57 GLU D N 1
ATOM 3699 C CA . GLU D 1 61 ? -11.551 17.234 9.343 1.00 15.46 57 GLU D CA 1
ATOM 3700 C C . GLU D 1 61 ? -10.876 18.484 9.882 1.00 15.09 57 GLU D C 1
ATOM 3701 O O . GLU D 1 61 ? -9.660 18.625 9.769 1.00 15.03 57 GLU D O 1
ATOM 3707 N N . GLN D 1 62 ? -11.645 19.343 10.537 1.00 15.97 58 GLN D N 1
ATOM 3708 C CA . GLN D 1 62 ? -11.153 20.605 11.056 1.00 15.34 58 GLN D CA 1
ATOM 3709 C C . GLN D 1 62 ? -11.811 20.964 12.361 1.00 15.51 58 GLN D C 1
ATOM 3710 O O . GLN D 1 62 ? -12.931 20.539 12.631 1.00 15.71 58 GLN D O 1
ATOM 3716 N N . VAL D 1 63 ? -11.133 21.798 13.144 1.00 13.96 59 VAL D N 1
ATOM 3717 C CA . VAL D 1 63 ? -11.745 22.474 14.288 1.00 12.60 59 VAL D CA 1
ATOM 3718 C C . VAL D 1 63 ? -11.508 23.950 14.029 1.00 12.41 59 VAL D C 1
ATOM 3719 O O . VAL D 1 63 ? -10.356 24.367 13.780 1.00 11.14 59 VAL D O 1
ATOM 3723 N N . LEU D 1 64 ? -12.591 24.715 14.025 1.00 12.12 60 LEU D N 1
ATOM 3724 C CA . LEU D 1 64 ? -12.543 26.161 13.981 1.00 13.76 60 LEU D CA 1
ATOM 3725 C C . LEU D 1 64 ? -12.766 26.809 15.337 1.00 13.54 60 LEU D C 1
ATOM 3726 O O . LEU D 1 64 ? -13.704 26.463 16.094 1.00 10.72 60 LEU D O 1
ATOM 3731 N N . ILE D 1 65 ? -11.936 27.811 15.601 1.00 12.38 61 ILE D N 1
ATOM 3732 C CA . ILE D 1 65 ? -12.018 28.620 16.797 1.00 13.54 61 ILE D CA 1
ATOM 3733 C C . ILE D 1 65 ? -11.919 30.112 16.486 1.00 14.58 61 ILE D C 1
ATOM 3734 O O . ILE D 1 65 ? -10.942 30.527 15.875 1.00 14.84 61 ILE D O 1
ATOM 3739 N N . MET D 1 66 ? -12.933 30.885 16.881 1.00 14.19 62 MET D N 1
ATOM 3740 C CA . MET D 1 66 ? -12.950 32.314 16.653 1.00 16.46 62 MET D CA 1
ATOM 3741 C C . MET D 1 66 ? -12.060 33.026 17.665 1.00 17.29 62 MET D C 1
ATOM 3742 O O . MET D 1 66 ? -12.414 33.214 18.833 1.00 16.54 62 MET D O 1
ATOM 3747 N N . MET D 1 67 ? -10.894 33.412 17.185 1.00 17.52 63 MET D N 1
ATOM 3748 C CA . MET D 1 67 ? -9.922 33.940 18.082 1.00 20.71 63 MET D CA 1
ATOM 3749 C C . MET D 1 67 ? -10.311 35.346 18.441 1.00 17.40 63 MET D C 1
ATOM 3750 O O . MET D 1 67 ? -10.007 35.777 19.512 1.00 16.32 63 MET D O 1
ATOM 3755 N N . SER D 1 68 ? -10.915 36.075 17.520 1.00 16.43 64 SER D N 1
ATOM 3756 C CA . SER D 1 68 ? -11.402 37.384 17.849 1.00 16.00 64 SER D CA 1
ATOM 3757 C C . SER D 1 68 ? -12.500 37.715 16.856 1.00 14.54 64 SER D C 1
ATOM 3758 O O . SER D 1 68 ? -12.434 37.357 15.688 1.00 16.69 64 SER D O 1
ATOM 3761 N N . GLY D 1 69 ? -13.463 38.494 17.316 1.00 13.03 65 GLY D N 1
ATOM 3762 C CA . GLY D 1 69 ? -14.568 38.912 16.504 1.00 14.49 65 GLY D CA 1
ATOM 3763 C C . GLY D 1 69 ? -15.512 37.762 16.221 1.00 13.09 65 GLY D C 1
ATOM 3764 O O . GLY D 1 69 ? -15.626 36.861 17.028 1.00 11.29 65 GLY D O 1
ATOM 3765 N N . SER D 1 70 ? -16.174 37.830 15.065 1.00 14.89 66 SER D N 1
ATOM 3766 C CA . SER D 1 70 ? -17.294 36.926 14.781 1.00 16.07 66 SER D CA 1
ATOM 3767 C C . SER D 1 70 ? -17.292 36.575 13.332 1.00 15.43 66 SER D C 1
ATOM 3768 O O . SER D 1 70 ? -16.830 37.374 12.509 1.00 14.46 66 SER D O 1
ATOM 3771 N N . CYS D 1 71 ? -17.908 35.427 13.040 1.00 15.31 67 CYS D N 1
ATOM 3772 C CA . CYS D 1 71 ? -18.305 35.084 11.676 1.00 16.68 67 CYS D CA 1
ATOM 3773 C C . CYS D 1 71 ? -19.426 34.062 11.709 1.00 16.31 67 CYS D C 1
ATOM 3774 O O . CYS D 1 71 ? -19.783 33.537 12.769 1.00 16.32 67 CYS D O 1
ATOM 3777 N N . ASP D 1 72 ? -19.964 33.813 10.531 1.00 16.67 68 ASP D N 1
ATOM 3778 C CA . ASP D 1 72 ? -20.967 32.793 10.339 1.00 17.34 68 ASP D CA 1
ATOM 3779 C C . ASP D 1 72 ? -20.376 31.726 9.461 1.00 16.11 68 ASP D C 1
ATOM 3780 O O . ASP D 1 72 ? -19.722 32.030 8.456 1.00 15.57 68 ASP D O 1
ATOM 3785 N N . ILE D 1 73 ? -20.659 30.485 9.836 1.00 16.33 69 ILE D N 1
ATOM 3786 C CA . ILE D 1 73 ? -20.332 29.315 9.034 1.00 16.85 69 ILE D CA 1
ATOM 3787 C C . ILE D 1 73 ? -21.649 28.653 8.645 1.00 16.76 69 ILE D C 1
ATOM 3788 O O . ILE D 1 73 ? -22.454 28.311 9.513 1.00 15.71 69 ILE D O 1
ATOM 3793 N N . ILE D 1 74 ? -21.866 28.494 7.357 1.00 18.43 70 ILE D N 1
ATOM 3794 C CA . ILE D 1 74 ? -23.019 27.752 6.833 1.00 21.24 70 ILE D CA 1
ATOM 3795 C C . ILE D 1 74 ? -22.486 26.405 6.378 1.00 21.25 70 ILE D C 1
ATOM 3796 O O . ILE D 1 74 ? -21.608 26.325 5.522 1.00 21.51 70 ILE D O 1
ATOM 3801 N N . LEU D 1 75 ? -22.979 25.359 7.026 1.00 19.04 71 LEU D N 1
ATOM 3802 C CA . LEU D 1 75 ? -22.623 24.031 6.717 1.00 18.93 71 LEU D CA 1
ATOM 3803 C C . LEU D 1 75 ? -23.774 23.378 5.988 1.00 18.80 71 LEU D C 1
ATOM 3804 O O . LEU D 1 75 ? -24.914 23.736 6.190 1.00 17.83 71 LEU D O 1
ATOM 3809 N N . ASN D 1 76 ? -23.412 22.384 5.209 1.00 19.35 72 ASN D N 1
ATOM 3810 C CA . ASN D 1 76 ? -24.336 21.621 4.401 1.00 20.85 72 ASN D CA 1
ATOM 3811 C C . ASN D 1 76 ? -23.735 20.247 4.277 1.00 18.54 72 ASN D C 1
ATOM 3812 O O . ASN D 1 76 ? -22.572 20.082 3.824 1.00 17.22 72 ASN D O 1
ATOM 3817 N N . ASP D 1 77 ? -24.492 19.261 4.726 1.00 16.68 73 ASP D N 1
ATOM 3818 C CA . ASP D 1 77 ? -23.974 17.905 4.723 1.00 17.81 73 ASP D CA 1
ATOM 3819 C C . ASP D 1 77 ? -24.445 17.144 3.526 1.00 19.85 73 ASP D C 1
ATOM 3820 O O . ASP D 1 77 ? -24.232 15.949 3.481 1.00 17.56 73 ASP D O 1
ATOM 3825 N N . GLY D 1 78 ? -25.116 17.822 2.600 1.00 20.62 74 GLY D N 1
ATOM 3826 C CA . GLY D 1 78 ? -25.649 17.168 1.427 1.00 23.87 74 GLY D CA 1
ATOM 3827 C C . GLY D 1 78 ? -27.144 17.019 1.493 1.00 27.55 74 GLY D C 1
ATOM 3828 O O . GLY D 1 78 ? -27.759 16.653 0.512 1.00 28.10 74 GLY D O 1
ATOM 3829 N N . LYS D 1 79 ? -27.720 17.312 2.651 1.00 28.68 75 LYS D N 1
ATOM 3830 C CA . LYS D 1 79 ? -29.100 17.036 2.919 1.00 31.12 75 LYS D CA 1
ATOM 3831 C C . LYS D 1 79 ? -29.644 18.203 3.691 1.00 31.88 75 LYS D C 1
ATOM 3832 O O . LYS D 1 79 ? -30.628 18.785 3.278 1.00 31.60 75 LYS D O 1
ATOM 3838 N N . ASN D 1 80 ? -28.986 18.538 4.805 1.00 28.79 76 ASN D N 1
ATOM 3839 C CA . ASN D 1 80 ? -29.329 19.672 5.636 1.00 26.97 76 ASN D CA 1
ATOM 3840 C C . ASN D 1 80 ? -28.332 20.816 5.595 1.00 26.03 76 ASN D C 1
ATOM 3841 O O . ASN D 1 80 ? -27.175 20.630 5.268 1.00 25.78 76 ASN D O 1
ATOM 3846 N N . TYR D 1 81 ? -28.851 21.992 5.902 1.00 27.41 77 TYR D N 1
ATOM 3847 C CA . TYR D 1 81 ? -28.142 23.248 5.958 1.00 29.95 77 TYR D CA 1
ATOM 3848 C C . TYR D 1 81 ? -28.159 23.653 7.407 1.00 31.36 77 TYR D C 1
ATOM 3849 O O . TYR D 1 81 ? -29.203 23.514 8.047 1.00 31.76 77 TYR D O 1
ATOM 3858 N N . GLU D 1 82 ? -27.046 24.194 7.905 1.00 24.75 78 GLU D N 1
ATOM 3859 C CA . GLU D 1 82 ? -27.040 24.898 9.177 1.00 25.47 78 GLU D CA 1
ATOM 3860 C C . GLU D 1 82 ? -26.128 26.104 9.229 1.00 26.03 78 GLU D C 1
ATOM 3861 O O . GLU D 1 82 ? -25.065 26.126 8.637 1.00 25.42 78 GLU D O 1
ATOM 3867 N N . LYS D 1 83 ? -26.527 27.092 10.010 1.00 26.73 79 LYS D N 1
ATOM 3868 C CA . LYS D 1 83 ? -25.694 28.272 10.188 1.00 27.03 79 LYS D CA 1
ATOM 3869 C C . LYS D 1 83 ? -25.190 28.319 11.615 1.00 25.91 79 LYS D C 1
ATOM 3870 O O . LYS D 1 83 ? -25.989 28.261 12.541 1.00 24.30 79 LYS D O 1
ATOM 3876 N N . ILE D 1 84 ? -23.874 28.428 11.797 1.00 22.33 80 ILE D N 1
ATOM 3877 C CA . ILE D 1 84 ? -23.284 28.580 13.121 1.00 18.94 80 ILE D CA 1
ATOM 3878 C C . ILE D 1 84 ? -22.548 29.920 13.220 1.00 18.84 80 ILE D C 1
ATOM 3879 O O . ILE D 1 84 ? -21.667 30.241 12.403 1.00 17.81 80 ILE D O 1
ATOM 3884 N N . CYS D 1 85 ? -22.921 30.713 14.211 1.00 17.52 81 CYS D N 1
ATOM 3885 C CA . CYS D 1 85 ? -22.218 31.925 14.499 1.00 18.94 81 CYS D CA 1
ATOM 3886 C C . CYS D 1 85 ? -21.083 31.614 15.491 1.00 18.51 81 CYS D C 1
ATOM 3887 O O . CYS D 1 85 ? -21.282 31.092 16.599 1.00 18.46 81 CYS D O 1
ATOM 3890 N N . LEU D 1 86 ? -19.877 31.936 15.060 1.00 17.53 82 LEU D N 1
ATOM 3891 C CA . LEU D 1 86 ? -18.706 31.833 15.916 1.00 16.66 82 LEU D CA 1
ATOM 3892 C C . LEU D 1 86 ? -18.365 33.201 16.385 1.00 17.33 82 LEU D C 1
ATOM 3893 O O . LEU D 1 86 ? -18.102 34.078 15.558 1.00 18.88 82 LEU D O 1
ATOM 3898 N N . ASN D 1 87 ? -18.363 33.389 17.698 1.00 17.48 83 ASN D N 1
ATOM 3899 C CA . ASN D 1 87 ? -18.080 34.734 18.260 1.00 17.59 83 ASN D CA 1
ATOM 3900 C C . ASN D 1 87 ? -17.379 34.750 19.612 1.00 16.26 83 ASN D C 1
ATOM 3901 O O . ASN D 1 87 ? -17.455 35.736 20.356 1.00 16.76 83 ASN D O 1
ATOM 3906 N N . ARG D 1 88 ? -16.761 33.633 19.975 1.00 17.24 84 ARG D N 1
ATOM 3907 C CA . ARG D 1 88 ? -16.075 33.550 21.239 1.00 17.37 84 ARG D CA 1
ATOM 3908 C C . ARG D 1 88 ? -14.940 32.519 21.170 1.00 16.46 84 ARG D C 1
ATOM 3909 O O . ARG D 1 88 ? -15.019 31.580 20.398 1.00 14.67 84 ARG D O 1
ATOM 3917 N N . PRO D 1 89 ? -13.854 32.748 21.928 1.00 15.77 85 PRO D N 1
ATOM 3918 C CA . PRO D 1 89 ? -12.656 31.924 21.801 1.00 15.73 85 PRO D CA 1
ATOM 3919 C C . PRO D 1 89 ? -12.707 30.592 22.552 1.00 15.37 85 PRO D C 1
ATOM 3920 O O . PRO D 1 89 ? -11.833 29.738 22.327 1.00 16.58 85 PRO D O 1
ATOM 3924 N N . ASP D 1 90 ? -13.709 30.396 23.409 1.00 13.51 86 ASP D N 1
ATOM 3925 C CA . ASP D 1 90 ? -13.815 29.158 24.184 1.00 14.37 86 ASP D CA 1
ATOM 3926 C C . ASP D 1 90 ? -14.835 28.140 23.577 1.00 14.95 86 ASP D C 1
ATOM 3927 O O . ASP D 1 90 ? -15.275 27.198 24.262 1.00 16.23 86 ASP D O 1
ATOM 3932 N N . ILE D 1 91 ? -15.132 28.282 22.287 1.00 12.76 87 ILE D N 1
ATOM 3933 C CA . ILE D 1 91 ? -15.957 27.322 21.534 1.00 16.55 87 ILE D CA 1
ATOM 3934 C C . ILE D 1 91 ? -15.189 26.882 20.328 1.00 14.97 87 ILE D C 1
ATOM 3935 O O . ILE D 1 91 ? -14.641 27.713 19.615 1.00 14.99 87 ILE D O 1
ATOM 3940 N N . GLY D 1 92 ? -15.096 25.582 20.128 1.00 12.66 88 GLY D N 1
ATOM 3941 C CA . GLY D 1 92 ? -14.636 25.039 18.854 1.00 12.19 88 GLY D CA 1
ATOM 3942 C C . GLY D 1 92 ? -15.787 24.403 18.103 1.00 12.14 88 GLY D C 1
ATOM 3943 O O . GLY D 1 92 ? -16.686 23.877 18.700 1.00 14.63 88 GLY D O 1
ATOM 3944 N N . LEU D 1 93 ? -15.783 24.535 16.797 1.00 12.15 89 LEU D N 1
ATOM 3945 C CA . LEU D 1 93 ? -16.684 23.863 15.892 1.00 12.80 89 LEU D CA 1
ATOM 3946 C C . LEU D 1 93 ? -15.886 22.841 15.141 1.00 12.54 89 LEU D C 1
ATOM 3947 O O . LEU D 1 93 ? -14.975 23.189 14.413 1.00 10.55 89 LEU D O 1
ATOM 3952 N N . TYR D 1 94 ? -16.217 21.577 15.363 1.00 11.76 90 TYR D N 1
ATOM 3953 C CA . TYR D 1 94 ? -15.617 20.488 14.627 1.00 11.48 90 TYR D CA 1
ATOM 3954 C C . TYR D 1 94 ? -16.438 20.318 13.389 1.00 12.57 90 TYR D C 1
ATOM 3955 O O . TYR D 1 94 ? -17.689 20.285 13.465 1.00 9.68 90 TYR D O 1
ATOM 3964 N N . ILE D 1 95 ? -15.756 20.286 12.243 1.00 12.42 91 ILE D N 1
ATOM 3965 C CA . ILE D 1 95 ? -16.402 20.033 10.953 1.00 13.92 91 ILE D CA 1
ATOM 3966 C C . ILE D 1 95 ? -15.783 18.763 10.449 1.00 13.65 91 ILE D C 1
ATOM 3967 O O . ILE D 1 95 ? -14.608 18.752 10.134 1.00 13.64 91 ILE D O 1
ATOM 3972 N N . GLY D 1 96 ? -16.574 17.694 10.399 1.00 14.77 92 GLY D N 1
ATOM 3973 C CA . GLY D 1 96 ? -16.181 16.397 9.852 1.00 15.68 92 GLY D CA 1
ATOM 3974 C C . GLY D 1 96 ? -15.972 16.247 8.356 1.00 15.01 92 GLY D C 1
ATOM 3975 O O . GLY D 1 96 ? -15.938 17.213 7.590 1.00 15.21 92 GLY D O 1
ATOM 3976 N N . LYS D 1 97 ? -15.774 14.998 7.966 1.00 16.09 93 LYS D N 1
ATOM 3977 C CA . LYS D 1 97 ? -15.613 14.604 6.581 1.00 17.16 93 LYS D CA 1
ATOM 3978 C C . LYS D 1 97 ? -16.870 14.838 5.766 1.00 21.30 93 LYS D C 1
ATOM 3979 O O . LYS D 1 97 ? -17.994 14.860 6.316 1.00 23.91 93 LYS D O 1
ATOM 3985 N N . ASN D 1 98 ? -16.699 15.068 4.467 1.00 20.64 94 ASN D N 1
ATOM 3986 C CA . ASN D 1 98 ? -17.836 15.295 3.576 1.00 22.07 94 ASN D CA 1
ATOM 3987 C C . ASN D 1 98 ? -18.765 16.429 3.918 1.00 20.47 94 ASN D C 1
ATOM 3988 O O . ASN D 1 98 ? -19.976 16.269 3.938 1.00 19.98 94 ASN D O 1
ATOM 3993 N N . MET D 1 99 ? -18.193 17.593 4.199 1.00 19.52 95 MET D N 1
ATOM 3994 C CA . MET D 1 99 ? -19.021 18.726 4.501 1.00 19.14 95 MET D CA 1
ATOM 3995 C C . MET D 1 99 ? -18.739 19.900 3.577 1.00 18.57 95 MET D C 1
ATOM 3996 O O . MET D 1 99 ? -17.583 20.215 3.285 1.00 18.53 95 MET D O 1
ATOM 4001 N N . TRP D 1 100 ? -19.825 20.553 3.183 1.00 16.51 96 TRP D N 1
ATOM 4002 C CA . TRP D 1 100 ? -19.792 21.751 2.375 1.00 17.16 96 TRP D CA 1
ATOM 4003 C C . TRP D 1 100 ? -19.902 22.860 3.380 1.00 17.49 96 TRP D C 1
ATOM 4004 O O . TRP D 1 100 ? -20.658 22.745 4.332 1.00 16.30 96 TRP D O 1
ATOM 4015 N N . ARG D 1 101 ? -19.086 23.896 3.227 1.00 17.88 97 ARG D N 1
ATOM 4016 C CA . ARG D 1 101 ? -19.138 25.013 4.142 1.00 19.72 97 ARG D CA 1
ATOM 4017 C C . ARG D 1 101 ? -18.866 26.311 3.445 1.00 19.99 97 ARG D C 1
ATOM 4018 O O . ARG D 1 101 ? -18.115 26.359 2.489 1.00 17.41 97 ARG D O 1
ATOM 4026 N N . GLU D 1 102 ? -19.528 27.344 3.943 1.00 23.52 98 GLU D N 1
ATOM 4027 C CA . GLU D 1 102 ? -19.205 28.697 3.596 1.00 27.16 98 GLU D CA 1
ATOM 4028 C C . GLU D 1 102 ? -18.972 29.525 4.871 1.00 27.58 98 GLU D C 1
ATOM 4029 O O . GLU D 1 102 ? -19.770 29.468 5.794 1.00 26.17 98 GLU D O 1
ATOM 4035 N N . MET D 1 103 ? -17.931 30.348 4.845 1.00 23.72 99 MET D N 1
ATOM 4036 C CA . MET D 1 103 ? -17.601 31.267 5.931 1.00 24.16 99 MET D CA 1
ATOM 4037 C C . MET D 1 103 ? -17.818 32.674 5.460 1.00 23.82 99 MET D C 1
ATOM 4038 O O . MET D 1 103 ? -17.229 33.065 4.460 1.00 27.22 99 MET D O 1
ATOM 4043 N N . LYS D 1 104 ? -18.661 33.412 6.156 1.00 21.89 100 LYS D N 1
ATOM 4044 C CA . LYS D 1 104 ? -19.036 34.755 5.751 1.00 23.62 100 LYS D CA 1
ATOM 4045 C C . LYS D 1 104 ? -19.304 35.618 6.957 1.00 19.87 100 LYS D C 1
ATOM 4046 O O . LYS D 1 104 ? -19.329 35.108 8.080 1.00 19.63 100 LYS D O 1
ATOM 4052 N N . ASN D 1 105 ? -19.600 36.897 6.708 1.00 17.90 101 ASN D N 1
ATOM 4053 C CA . ASN D 1 105 ? -19.945 37.852 7.735 1.00 18.86 101 ASN D CA 1
ATOM 4054 C C . ASN D 1 105 ? -18.870 37.893 8.810 1.00 15.51 101 ASN D C 1
ATOM 4055 O O . ASN D 1 105 ? -19.173 38.018 9.994 1.00 13.03 101 ASN D O 1
ATOM 4060 N N . PHE D 1 106 ? -17.622 37.867 8.377 1.00 15.41 102 PHE D N 1
ATOM 4061 C CA . PHE D 1 106 ? -16.543 38.179 9.279 1.00 15.83 102 PHE D CA 1
ATOM 4062 C C . PHE D 1 106 ? -16.681 39.612 9.693 1.00 15.04 102 PHE D C 1
ATOM 4063 O O . PHE D 1 106 ? -16.793 40.494 8.837 1.00 16.21 102 PHE D O 1
ATOM 4071 N N . SER D 1 107 ? -16.677 39.854 10.991 1.00 14.71 103 SER D N 1
ATOM 4072 C CA . SER D 1 107 ? -16.489 41.211 11.490 1.00 14.84 103 SER D CA 1
ATOM 4073 C C . SER D 1 107 ? -15.073 41.670 11.122 1.00 14.14 103 SER D C 1
ATOM 4074 O O . SER D 1 107 ? -14.162 40.883 10.901 1.00 13.98 103 SER D O 1
ATOM 4077 N N . TYR D 1 108 ? -14.896 42.976 11.044 1.00 14.51 104 TYR D N 1
ATOM 4078 C CA . TYR D 1 108 ? -13.734 43.533 10.400 1.00 13.50 104 TYR D CA 1
ATOM 4079 C C . TYR D 1 108 ? -12.531 43.223 11.252 1.00 11.67 104 TYR D C 1
ATOM 4080 O O . TYR D 1 108 ? -12.544 43.475 12.475 1.00 11.48 104 TYR D O 1
ATOM 4089 N N . GLY D 1 109 ? -11.534 42.617 10.636 1.00 11.36 105 GLY D N 1
ATOM 4090 C CA . GLY D 1 109 ? -10.339 42.209 11.360 1.00 12.25 105 GLY D CA 1
ATOM 4091 C C . GLY D 1 109 ? -10.494 40.983 12.253 1.00 13.02 105 GLY D C 1
ATOM 4092 O O . GLY D 1 109 ? -9.654 40.715 13.108 1.00 11.13 105 GLY D O 1
ATOM 4093 N N . ALA D 1 110 ? -11.582 40.247 12.093 1.00 13.89 106 ALA D N 1
ATOM 4094 C CA . ALA D 1 110 ? -11.827 39.051 12.927 1.00 14.08 106 ALA D CA 1
ATOM 4095 C C . ALA D 1 110 ? -10.778 38.051 12.559 1.00 13.87 106 ALA D C 1
ATOM 4096 O O . ALA D 1 110 ? -10.236 38.131 11.453 1.00 15.48 106 ALA D O 1
ATOM 4098 N N . LYS D 1 111 ? -10.500 37.149 13.500 1.00 12.53 107 LYS D N 1
ATOM 4099 C CA . LYS D 1 111 ? -9.421 36.202 13.383 1.00 13.53 107 LYS D CA 1
ATOM 4100 C C . LYS D 1 111 ? -9.979 34.820 13.695 1.00 11.90 107 LYS D C 1
ATOM 4101 O O . LYS D 1 111 ? -10.591 34.600 14.734 1.00 11.45 107 LYS D O 1
ATOM 4107 N N . LEU D 1 112 ? -9.680 33.906 12.803 1.00 12.29 108 LEU D N 1
ATOM 4108 C CA . LEU D 1 112 ? -10.151 32.534 12.893 1.00 12.57 108 LEU D CA 1
ATOM 4109 C C . LEU D 1 112 ? -8.956 31.602 12.893 1.00 11.48 108 LEU D C 1
ATOM 4110 O O . LEU D 1 112 ? -8.088 31.725 12.035 1.00 13.15 108 LEU D O 1
ATOM 4115 N N . LEU D 1 113 ? -8.904 30.700 13.857 1.00 11.03 109 LEU D N 1
ATOM 4116 C CA . LEU D 1 113 ? -7.889 29.641 13.946 1.00 11.06 109 LEU D CA 1
ATOM 4117 C C . LEU D 1 113 ? -8.513 28.348 13.452 1.00 11.29 109 LEU D C 1
ATOM 4118 O O . LEU D 1 113 ? -9.668 28.060 13.812 1.00 10.90 109 LEU D O 1
ATOM 4123 N N . VAL D 1 114 ? -7.794 27.602 12.621 1.00 10.27 110 VAL D N 1
ATOM 4124 C CA . VAL D 1 114 ? -8.215 26.276 12.180 1.00 11.01 110 VAL D CA 1
ATOM 4125 C C . VAL D 1 114 ? -7.168 25.229 12.505 1.00 11.50 110 VAL D C 1
ATOM 4126 O O . VAL D 1 114 ? -5.984 25.367 12.141 1.00 11.78 110 VAL D O 1
ATOM 4130 N N . LEU D 1 115 ? -7.613 24.149 13.117 1.00 11.93 111 LEU D N 1
ATOM 4131 C CA . LEU D 1 115 ? -6.819 22.936 13.295 1.00 12.14 111 LEU D CA 1
ATOM 4132 C C . LEU D 1 115 ? -7.297 21.877 12.310 1.00 14.25 111 LEU D C 1
ATOM 4133 O O . LEU D 1 115 ? -8.510 21.624 12.243 1.00 11.37 111 LEU D O 1
ATOM 4138 N N . ALA D 1 116 ? -6.382 21.295 11.523 1.00 12.60 112 ALA D N 1
ATOM 4139 C CA . ALA D 1 116 ? -6.766 20.452 10.388 1.00 13.14 112 ALA D CA 1
ATOM 4140 C C . ALA D 1 116 ? -6.081 19.091 10.439 1.00 13.50 112 ALA D C 1
ATOM 4141 O O . ALA D 1 116 ? -4.922 18.979 10.848 1.00 13.53 112 ALA D O 1
ATOM 4143 N N . SER D 1 117 ? -6.785 18.058 9.993 1.00 13.41 113 SER D N 1
ATOM 4144 C CA . SER D 1 117 ? -6.334 16.700 10.191 1.00 15.61 113 SER D CA 1
ATOM 4145 C C . SER D 1 117 ? -5.397 16.296 9.090 1.00 15.71 113 SER D C 1
ATOM 4146 O O . SER D 1 117 ? -4.964 15.136 9.070 1.00 16.77 113 SER D O 1
ATOM 4149 N N . ASP D 1 118 ? -5.168 17.159 8.117 1.00 17.27 114 ASP D N 1
ATOM 4150 C CA . ASP D 1 118 ? -4.273 16.776 7.005 1.00 20.51 114 ASP D CA 1
ATOM 4151 C C . ASP D 1 118 ? -3.644 17.998 6.393 1.00 17.99 114 ASP D C 1
ATOM 4152 O O . ASP D 1 118 ? -4.165 19.105 6.588 1.00 16.42 114 ASP D O 1
ATOM 4157 N N . PHE D 1 119 ? -2.510 17.786 5.703 1.00 16.74 115 PHE D N 1
ATOM 4158 C CA . PHE D 1 119 ? -1.787 18.820 4.981 1.00 14.02 115 PHE D CA 1
ATOM 4159 C C . PHE D 1 119 ? -2.602 19.485 3.890 1.00 15.25 115 PHE D C 1
ATOM 4160 O O . PHE D 1 119 ? -3.438 18.864 3.245 1.00 15.40 115 PHE D O 1
ATOM 4168 N N . TYR D 1 120 ? -2.369 20.776 3.665 1.00 15.30 116 TYR D N 1
ATOM 4169 C CA . TYR D 1 120 ? -3.010 21.456 2.572 1.00 16.17 116 TYR D CA 1
ATOM 4170 C C . TYR D 1 120 ? -2.863 20.720 1.234 1.00 19.49 116 TYR D C 1
ATOM 4171 O O . TYR D 1 120 ? -1.816 20.190 0.895 1.00 17.01 116 TYR D O 1
ATOM 4180 N N . ASP D 1 121 ? -3.950 20.687 0.475 1.00 21.60 117 ASP D N 1
ATOM 4181 C CA . ASP D 1 121 ? -3.984 19.977 -0.795 1.00 19.88 117 ASP D CA 1
ATOM 4182 C C . ASP D 1 121 ? -4.967 20.725 -1.641 1.00 20.00 117 ASP D C 1
ATOM 4183 O O . ASP D 1 121 ? -6.176 20.557 -1.477 1.00 21.10 117 ASP D O 1
ATOM 4188 N N . ALA D 1 122 ? -4.466 21.565 -2.538 1.00 21.70 118 ALA D N 1
ATOM 4189 C CA . ALA D 1 122 ? -5.309 22.351 -3.416 1.00 22.69 118 ALA D CA 1
ATOM 4190 C C . ALA D 1 122 ? -6.342 21.487 -4.172 1.00 22.80 118 ALA D C 1
ATOM 4191 O O . ALA D 1 122 ? -7.494 21.849 -4.287 1.00 22.84 118 ALA D O 1
ATOM 4193 N N . ALA D 1 123 ? -5.935 20.299 -4.583 1.00 24.85 119 ALA D N 1
ATOM 4194 C CA . ALA D 1 123 ? -6.820 19.336 -5.279 1.00 25.95 119 ALA D CA 1
ATOM 4195 C C . ALA D 1 123 ? -8.002 18.815 -4.445 1.00 30.11 119 ALA D C 1
ATOM 4196 O O . ALA D 1 123 ? -8.946 18.262 -4.981 1.00 23.97 119 ALA D O 1
ATOM 4198 N N . ALA D 1 124 ? -7.933 18.952 -3.124 1.00 27.98 120 ALA D N 1
ATOM 4199 C CA . ALA D 1 124 ? -8.967 18.425 -2.274 1.00 26.00 120 ALA D CA 1
ATOM 4200 C C . ALA D 1 124 ? -10.150 19.365 -2.069 1.00 23.85 120 ALA D C 1
ATOM 4201 O O . ALA D 1 124 ? -11.092 19.009 -1.381 1.00 26.36 120 ALA D O 1
ATOM 4203 N N . TYR D 1 125 ? -10.142 20.550 -2.678 1.00 24.39 121 TYR D N 1
ATOM 4204 C CA . TYR D 1 125 ? -11.245 21.491 -2.568 1.00 25.28 121 TYR D CA 1
ATOM 4205 C C . TYR D 1 125 ? -12.352 21.081 -3.528 1.00 27.65 121 TYR D C 1
ATOM 4206 O O . TYR D 1 125 ? -12.234 21.316 -4.719 1.00 27.49 121 TYR D O 1
ATOM 4215 N N . ILE D 1 126 ? -13.453 20.533 -3.037 1.00 25.64 122 ILE D N 1
ATOM 4216 C CA . ILE D 1 126 ? -14.598 20.341 -3.932 1.00 27.64 122 ILE D CA 1
ATOM 4217 C C . ILE D 1 126 ? -15.445 21.615 -4.059 1.00 25.81 122 ILE D C 1
ATOM 4218 O O . ILE D 1 126 ? -16.151 21.968 -3.129 1.00 22.41 122 ILE D O 1
ATOM 4223 N N . ARG D 1 127 ? -15.416 22.241 -5.236 1.00 26.20 123 ARG D N 1
ATOM 4224 C CA . ARG D 1 127 ? -15.965 23.587 -5.465 1.00 29.39 123 ARG D CA 1
ATOM 4225 C C . ARG D 1 127 ? -17.316 23.676 -6.150 1.00 27.24 123 ARG D C 1
ATOM 4226 O O . ARG D 1 127 ? -17.963 24.746 -6.128 1.00 25.63 123 ARG D O 1
ATOM 4234 N N . ASN D 1 128 ? -17.728 22.549 -6.716 1.00 30.64 124 ASN D N 1
ATOM 4235 C CA . ASN D 1 128 ? -19.042 22.392 -7.358 1.00 34.11 124 ASN D CA 1
ATOM 4236 C C . ASN D 1 128 ? -19.990 21.559 -6.470 1.00 29.95 124 ASN D C 1
ATOM 4237 O O . ASN D 1 128 ? -19.741 20.373 -6.210 1.00 27.54 124 ASN D O 1
ATOM 4242 N N . TYR D 1 129 ? -21.079 22.176 -6.021 1.00 27.90 125 TYR D N 1
ATOM 4243 C CA . TYR D 1 129 ? -22.033 21.482 -5.159 1.00 29.78 125 TYR D CA 1
ATOM 4244 C C . TYR D 1 129 ? -22.594 20.172 -5.725 1.00 31.50 125 TYR D C 1
ATOM 4245 O O . TYR D 1 129 ? -22.715 19.184 -4.988 1.00 32.51 125 TYR D O 1
ATOM 4254 N N . ASP D 1 130 ? -22.880 20.111 -7.029 1.00 34.05 126 ASP D N 1
ATOM 4255 C CA . ASP D 1 130 ? -23.430 18.872 -7.607 1.00 33.71 126 ASP D CA 1
ATOM 4256 C C . ASP D 1 130 ? -22.382 17.775 -7.605 1.00 31.82 126 ASP D C 1
ATOM 4257 O O . ASP D 1 130 ? -22.705 16.633 -7.330 1.00 30.74 126 ASP D O 1
ATOM 4262 N N . GLU D 1 131 ? -21.124 18.133 -7.859 1.00 30.73 127 GLU D N 1
ATOM 4263 C CA . GLU D 1 131 ? -19.989 17.203 -7.657 1.00 32.68 127 GLU D CA 1
ATOM 4264 C C . GLU D 1 131 ? -19.915 16.749 -6.195 1.00 30.68 127 GLU D C 1
ATOM 4265 O O . GLU D 1 131 ? -19.712 15.571 -5.879 1.00 30.17 127 GLU D O 1
ATOM 4271 N N . PHE D 1 132 ? -20.100 17.693 -5.286 1.00 30.07 128 PHE D N 1
ATOM 4272 C CA . PHE D 1 132 ? -20.193 17.324 -3.868 1.00 29.88 128 PHE D CA 1
ATOM 4273 C C . PHE D 1 132 ? -21.270 16.253 -3.622 1.00 29.26 128 PHE D C 1
ATOM 4274 O O . PHE D 1 132 ? -20.980 15.194 -3.061 1.00 28.30 128 PHE D O 1
ATOM 4282 N N . LEU D 1 133 ? -22.498 16.541 -4.067 1.00 33.10 129 LEU D N 1
ATOM 4283 C CA . LEU D 1 133 ? -23.620 15.607 -3.904 1.00 36.27 129 LEU D CA 1
ATOM 4284 C C . LEU D 1 133 ? -23.337 14.240 -4.505 1.00 39.41 129 LEU D C 1
ATOM 4285 O O . LEU D 1 133 ? -23.496 13.214 -3.821 1.00 37.37 129 LEU D O 1
ATOM 4290 N N . ARG D 1 134 ? -22.857 14.229 -5.753 1.00 41.53 130 ARG D N 1
ATOM 4291 C CA . ARG D 1 134 ? -22.437 12.982 -6.415 1.00 45.36 130 ARG D CA 1
ATOM 4292 C C . ARG D 1 134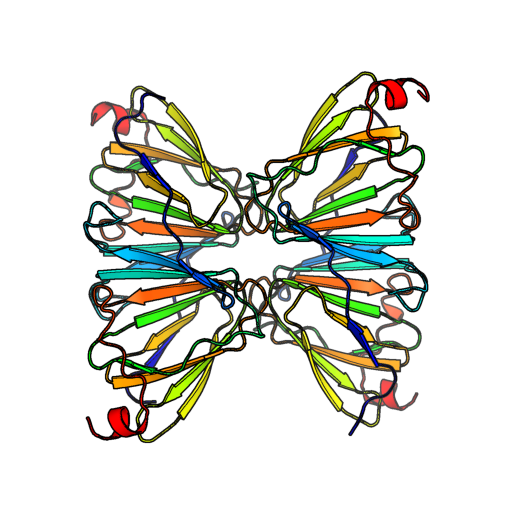 ? -21.483 12.128 -5.581 1.00 50.19 130 ARG D C 1
ATOM 4293 O O . ARG D 1 134 ? -21.239 10.991 -5.954 1.00 58.10 130 ARG D O 1
ATOM 4301 N N . ASN D 1 135 ? -20.951 12.639 -4.466 1.00 45.19 131 ASN D N 1
ATOM 4302 C CA . ASN D 1 135 ? -20.618 11.760 -3.349 1.00 45.53 131 ASN D CA 1
ATOM 4303 C C . ASN D 1 135 ? -21.320 12.082 -2.071 1.00 41.56 131 ASN D C 1
ATOM 4304 O O . ASN D 1 135 ? -21.212 11.298 -1.161 1.00 51.91 131 ASN D O 1
#

InterPro domains:
  IPR008894 Sugar 3,4-ketoisomerase QdtA, cupin domain [PF05523] (3-131)
  IPR008894 Sugar 3,4-ketoisomerase QdtA, cupin domain [cd20292] (7-123)
  IPR011051 RmlC-like cupin domain superfamily [SSF51182] (4-133)
  IPR014710 RmlC-like jelly roll fold [G3DSA:2.60.120.10] (1-135)

Foldseek 3Di:
DDADFKDKQQFDWDDDPVGTDTDDDACPSAVADFPDKDKDWQDDQVDWDAKWFFAAKKKKKFFPAFKKWKWKDQLDDIDIDMHHHRSMIMIGGGLIIMIIHRGHGGIMMMMGMRDDDDPVRTGRDSVVSNVVD/DPQKDKQQFDWDQDVVGIDTDDDACPSANAHQPDKDKDWQDDQVDWDAKWFFAAKKKKKFFPAFKKWKWKDQLPDIDIDIHHHRSIIMIDGGLIIIIIHRGHGGTMMMMGMRDDDDPPRTGRDSVSSNVD/DPQKDKQQFDWDDDPVGTDTDDDACPSAVHGQPDKDKDWQDDQVDKDAKWFFAFKKKKKFFPAFKKWKWKDQLPDIDIDIHHDRRMIMIHGGLIMMIIHRGDGGTMMMMGMRDDDDPVRIGRDVVSSNVVD/DDDDQKDKQQWDWDQDVVGTDTDDAACPSPVHHFDDKDKDWQDDQVDWDAKWFFAAKKKKKFWPAFKKWKWKDQLDDIDIDIHHHRRMIMIGGGLMIMIIHRGDGGTMMMMTMRDDDDPVRTGRDSVVSNVD

Secondary structure (DSSP, 8-state):
---TTEEEEE---EEETTEEEEEEEBTTTBSS---EEEEEES--TT-PPPPEEESS--EEEEEEES-EEEEEE-SS-EEEEEE--TTEEEEE-SSEEEEEE-PPTT-EEEEEESS---GGG-B--HHHHHHH-/-TTEEEEE--EEEETTEEEEEEETTTTSSS---EEEEEES--TT-PPPPEEESS--EEEEEEES-EEEEEE-SS-EEEEEE--TTEEEEE-SSEEEEEE-PPTT-EEEEEESS---GGG-B--HHHHHH-/--SEEEEE--EEEETTEEEEEEETTTTSSS---EEEEEES--TT-----EEESS--EEEEEEES-EEEEEE-SS-EEEEEE--TTEEEEE-TTEEEEEE-PPTT-EEEEEESS---GGGEE--HHHHHHT-/---SSEEEEE--EEEETTEEEEEEEBTTTBSS---EEEEEES--TT-PPPPEEESS--EEEEEEES-EEEEEE-SS-EEEEEE--TTEEEEE-SSEEEEEE-PPTT-EEEEEESS---GGG-B--HHHHHT-

Solvent-accessible surface area: 23376 Å² total; per-residue (Å²): 98,154,28,180,56,25,128,64,24,118,25,196,16,99,175,63,106,80,6,4,44,1,32,0,16,15,96,143,61,0,68,13,88,1,53,12,0,23,1,3,2,51,3,22,21,101,79,68,32,36,33,26,0,6,116,96,19,22,7,0,4,0,0,1,18,8,10,2,23,0,36,2,24,26,16,175,43,159,73,115,33,72,3,26,29,2,29,37,0,0,35,0,1,92,42,0,33,9,50,19,50,67,2,0,47,22,2,35,0,0,0,0,0,18,72,83,121,76,60,92,42,62,20,149,70,74,78,82,0,68,168,53,98,53,143,54,24,122,78,26,118,17,184,19,84,120,63,107,73,6,4,44,0,28,0,14,10,98,139,63,0,68,14,87,1,62,14,0,20,0,2,7,55,2,20,26,101,69,62,26,43,30,21,0,9,111,87,22,27,10,0,1,0,0,2,17,8,10,1,22,0,34,0,25,16,30,177,77,162,77,131,20,67,2,26,38,4,18,32,0,0,36,1,0,85,62,0,34,8,49,17,72,58,1,0,34,23,2,39,0,0,0,0,0,19,67,84,119,78,67,97,41,62,35,153,80,71,95,59,15,86,182,118,61,165,79,22,122,72,21,126,20,195,39,102,144,57,110,79,3,3,42,1,31,0,23,6,89,117,83,0,56,11,83,1,57,14,0,26,3,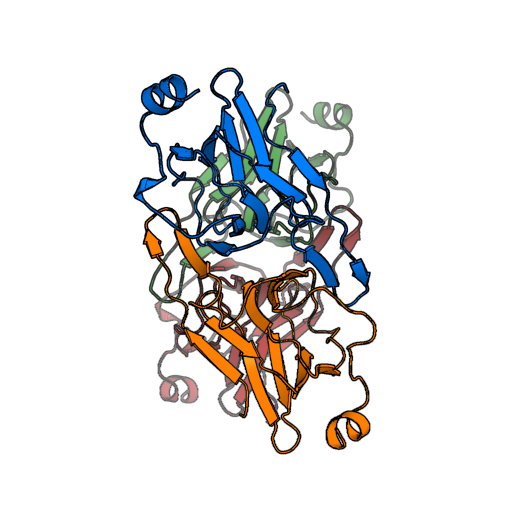3,3,50,2,22,20,104,79,66,40,38,31,33,0,8,96,95,16,27,8,0,3,0,1,3,27,6,9,2,18,0,30,0,26,20,21,173,67,158,77,120,20,73,1,25,36,5,36,29,0,0,27,1,1,84,40,0,33,9,45,22,56,67,2,1,55,21,2,30,0,0,1,0,0,21,70,84,117,74,68,95,37,61,24,145,90,75,94,64,4,80,179,108,118,90,157,19,120,68,30,106,86,21,124,16,193,25,84,116,68,111,77,6,3,43,1,32,0,12,14,96,141,52,0,53,14,102,2,60,11,0,17,0,1,9,36,1,20,23,104,80,61,27,42,33,20,0,6,98,103,19,26,4,0,1,0,1,4,20,8,10,1,17,0,34,0,2,23,32,151,30,152,49,131,21,68,4,20,37,4,27,39,0,0,24,0,1,92,57,1,29,4,41,15,67,65,2,0,40,21,1,34,0,0,0,0,0,22,70,62,118,73,63,97,40,58,27,154,71,67,91,69,12,77,171,119

Organism: Campylobacter jejuni (NCBI:txid197)